Protein AF-A0A9N6WPT5-F1 (afdb_monomer)

pLDDT: mean 71.92, std 22.52, range [21.59, 97.5]

Secondary structure (DSSP, 8-state):
-PPEEE-TTT--EEEGGGSPTTT---HHHHHTS-EEE-TTT--EEE---SS----S-HHHHHHHHHH-SPEEPTTT--EEESSTTS-HHHHHHHHHH-S-EE-TTT-SEEE-----TTT--BTTB---HHHHHHHHHHHHHHHHHHTTSSS----------------------------------------PPPPP------S--HHHHHHHHHHHHHHHHHHHHHHHHHHHHHHHHHHHHHHHHHHHHHHHHHHHHHHHHHHHHHHHHHHHHHHHHHHHHHHHHHHHHHHHTSSSS----------------------------SHHHHTSSS----TT--------GGGGS--TTHHHHHSS--HHHHHHHHHHHHHHHHHHHHHHHHHHHHHHT------------S--PPPP-----SSSS-HHHHHHHHHHHHHHTT--HHHHHH--GGGGTTGGG--HHHHHHHHSPPHHHHHHHHHHHHHHHTT-

Sequence (492 aa):
MSALFACSRCFSRHPFEELSQGQQLCKECRGAFPIVKCTYCRSEFQQESKGNTCTICKKCEFNVKQYGKPSACEYCNIIAAFIGNKCQRCTNSEKKYGPPVTCEQCKQKCAFDRKDEDKKKVDGKMLCWLCTLSYRRALAKTKHSERHSSSSKSKEQQHNNHHHNKRPQRPDVTKVGLGDREDMGPVPKVFRPMINRDTLVDPNSSDHVVAITELREQVATLQKQLLSKDHQLLLKEKQMTELKANQFRMDKDFRVKLKTVQKEHEAKVESIQQRLKASQKEVSALSSKAKGSMEKEIVTVETCPPAETGDLSETLSPTGGAPMNEMIQLLRLTSMKGPLAQIKKEKKPMAKVSIPGMSTVFGDASPCRRVVWTLVLLVCFSIATIQLKDRVEHYLATPVTVNVRVTMNNSLRFPALTVCNKNSFNMTQFNLFKLELAFERNLSHYHVESMGLKDLIGFRGMNAKQLWDSLAHDPNKIILEFLLIVSNLTII

InterPro domains:
  IPR001873 Epithelial sodium channel [PF00858] (352-445)
  IPR032017 FAM76 protein [PF16046] (4-290)
  IPR032017 FAM76 protein [PTHR46176] (2-295)

Foldseek 3Di:
DADWDAQPPPGDTDHPVQADPPRRHHPVRQVVFDFAAAQFPRDTDTDDDPPDPRSHDPVQVVLCVVQNFAPQAQFPRGRAHSDPRHHPVQVVLCVVQNFFDQFPPPRTRAFGDDPPVPDPCPVPGGHHPVRSVVSVVVVVVVVVVVVVVPDDDDDDDDDDDDDDDDDDDDDDDDDDDDDDDDDDDDDDDDDDDDDDDDDDDDDPDPVVVVVVVVVVVVVVVVVVVVVVVVVVVVVVVVVVVVVVVVVVVVVVVVVVVVVVVVVVVVVVVVVVVVVVVVVVVVVVVVVVVVVVVVPPPDDDDDDDDDDDDDDDDDDDDDDDDDDPPPVVVVVPPPDDDDPPPPPPPPQPPQCPPPDPLSCQLSDPHDPVSNVVSVVVVVVVVVVVVVVVVVVVVVVVVVDDDDDDDDDDDPDDDDDDDDDDDPPQFQVVQVLVLLVVVCVVVVNDPVCSVVDDLVNCACPVHDHSVRSSVSRHDDVVVVVVVVCVVVVVVVVD

Organism: NCBI:txid141404

Radius of gyration: 49.48 Å; Cα contacts (8 Å, |Δi|>4): 265; chains: 1; bounding box: 112×95×142 Å

Structure (mmCIF, N/CA/C/O backbone):
data_AF-A0A9N6WPT5-F1
#
_entry.id   AF-A0A9N6WPT5-F1
#
loop_
_atom_site.group_PDB
_atom_site.id
_atom_site.type_symbol
_atom_site.label_atom_id
_atom_site.label_alt_id
_atom_site.label_comp_id
_atom_site.label_asym_id
_atom_site.label_entity_id
_atom_site.label_seq_id
_atom_site.pdbx_PDB_ins_code
_atom_site.Cartn_x
_atom_site.Cartn_y
_atom_site.Cartn_z
_atom_site.occupancy
_atom_site.B_iso_or_equiv
_atom_site.auth_seq_id
_atom_site.auth_comp_id
_atom_site.auth_asym_id
_atom_site.auth_atom_id
_atom_site.pdbx_PDB_model_num
ATOM 1 N N . MET A 1 1 ? 6.285 -32.410 2.371 1.00 51.53 1 MET A N 1
ATOM 2 C CA . MET A 1 1 ? 5.447 -31.820 3.440 1.00 51.53 1 MET A CA 1
ATOM 3 C C . MET A 1 1 ? 4.692 -30.644 2.845 1.00 51.53 1 MET A C 1
ATOM 5 O O . MET A 1 1 ? 5.340 -29.768 2.287 1.00 51.53 1 MET A O 1
ATOM 9 N N . SER A 1 2 ? 3.359 -30.644 2.889 1.00 61.41 2 SER A N 1
ATOM 10 C CA . SER A 1 2 ? 2.549 -29.544 2.349 1.00 61.41 2 SER A CA 1
ATOM 11 C C . SER A 1 2 ? 2.727 -28.282 3.197 1.00 61.41 2 SER A C 1
ATOM 13 O O . SER A 1 2 ? 2.701 -28.358 4.425 1.00 61.41 2 SER A O 1
ATOM 15 N N . ALA A 1 3 ? 2.930 -27.128 2.557 1.00 73.88 3 ALA A N 1
ATOM 16 C CA . ALA A 1 3 ? 3.049 -25.854 3.259 1.00 73.88 3 ALA A CA 1
ATOM 17 C C . ALA A 1 3 ? 1.725 -25.510 3.963 1.00 73.88 3 ALA A C 1
ATOM 19 O O . ALA A 1 3 ? 0.660 -25.536 3.346 1.00 73.88 3 ALA A O 1
ATOM 20 N N . LEU A 1 4 ? 1.794 -25.202 5.261 1.00 85.06 4 LEU A N 1
ATOM 21 C CA . LEU A 1 4 ? 0.634 -24.806 6.058 1.00 85.06 4 LEU A CA 1
ATOM 22 C C . LEU A 1 4 ? 0.623 -23.289 6.260 1.00 85.06 4 LEU A C 1
ATOM 24 O O . LEU A 1 4 ? 1.634 -22.690 6.625 1.00 85.06 4 LEU A O 1
ATOM 28 N N . PHE A 1 5 ? -0.546 -22.687 6.091 1.00 84.94 5 PHE A N 1
ATOM 29 C CA . PHE A 1 5 ? -0.783 -21.251 6.146 1.00 84.94 5 PHE A CA 1
ATOM 30 C C . PHE A 1 5 ? -1.617 -20.904 7.382 1.00 84.94 5 PHE A C 1
ATOM 32 O O . PHE A 1 5 ? -2.491 -21.664 7.802 1.00 84.94 5 PHE A O 1
ATOM 39 N N . ALA A 1 6 ? -1.334 -19.761 8.004 1.00 85.62 6 ALA A N 1
ATOM 40 C CA . ALA A 1 6 ? -2.041 -19.340 9.207 1.00 85.62 6 ALA A CA 1
ATOM 41 C C . ALA A 1 6 ? -3.369 -18.667 8.851 1.00 85.62 6 ALA A C 1
ATOM 43 O O . ALA A 1 6 ? -3.423 -17.781 8.000 1.00 85.62 6 ALA A O 1
ATOM 44 N N . CYS A 1 7 ? -4.437 -19.041 9.549 1.00 85.56 7 CYS A N 1
ATOM 45 C CA . CYS A 1 7 ? -5.689 -18.308 9.447 1.00 85.56 7 CYS A CA 1
ATOM 46 C C . CYS A 1 7 ? -5.537 -16.877 9.983 1.00 85.56 7 CYS A C 1
ATOM 48 O O . CYS A 1 7 ? -5.064 -16.686 11.098 1.00 85.56 7 CYS A O 1
ATOM 50 N N . SER A 1 8 ? -6.051 -15.878 9.274 1.00 81.38 8 SER A N 1
ATOM 51 C CA . SER A 1 8 ? -5.983 -14.464 9.680 1.00 81.38 8 SER A CA 1
ATOM 52 C C . SER A 1 8 ? -6.713 -14.122 10.990 1.00 81.38 8 SER A C 1
ATOM 54 O O . SER A 1 8 ? -6.507 -13.043 11.541 1.00 81.38 8 SER A O 1
ATOM 56 N N . ARG A 1 9 ? -7.571 -15.021 11.498 1.00 76.38 9 ARG A N 1
ATOM 57 C CA . ARG A 1 9 ? -8.378 -14.809 12.713 1.00 76.38 9 ARG A CA 1
ATOM 58 C C . ARG A 1 9 ? -8.051 -15.767 13.856 1.00 76.38 9 ARG A C 1
ATOM 60 O O . ARG A 1 9 ? -7.922 -15.321 14.991 1.00 76.38 9 ARG A O 1
ATOM 67 N N . CYS A 1 10 ? -7.947 -17.066 13.571 1.00 82.12 10 CYS A N 1
ATOM 68 C CA . CYS A 1 10 ? -7.617 -18.094 14.566 1.00 82.12 10 CYS A CA 1
ATOM 69 C C . CYS A 1 10 ? -6.100 -18.362 14.653 1.00 82.12 10 CYS A C 1
ATOM 71 O O . CYS A 1 10 ? -5.660 -18.995 15.608 1.00 82.12 10 CYS A O 1
ATOM 73 N N . PHE A 1 11 ? -5.307 -17.916 13.664 1.00 80.50 11 PHE A N 1
ATOM 74 C CA . PHE A 1 11 ? -3.863 -18.169 13.495 1.00 80.50 11 PHE A CA 1
ATOM 75 C C . PHE A 1 11 ? -3.430 -19.642 13.529 1.00 80.50 11 PHE A C 1
ATOM 77 O O . PHE A 1 11 ? -2.243 -19.942 13.410 1.00 80.50 11 PHE A O 1
ATOM 84 N N . SER A 1 12 ? -4.375 -20.579 13.611 1.00 84.31 12 SER A N 1
ATOM 85 C CA . SER A 1 12 ? -4.112 -21.999 13.423 1.00 84.31 12 SER A CA 1
ATOM 86 C C . SER A 1 12 ? -3.668 -22.261 11.987 1.00 84.31 12 SER A C 1
ATOM 88 O O . SER A 1 12 ? -4.091 -21.567 11.054 1.00 84.31 12 SER A O 1
ATOM 90 N N . ARG A 1 13 ? -2.832 -23.282 11.825 1.00 85.75 13 ARG A N 1
ATOM 91 C CA . ARG A 1 13 ? -2.216 -23.651 10.556 1.00 85.75 13 ARG A CA 1
ATOM 92 C C . ARG A 1 13 ? -3.116 -24.612 9.787 1.00 85.75 13 ARG A C 1
ATOM 94 O O . ARG A 1 13 ? -3.483 -25.648 10.325 1.00 85.75 13 ARG A O 1
ATOM 101 N N . HIS A 1 14 ? -3.437 -24.257 8.549 1.00 82.38 14 HIS A N 1
ATOM 102 C CA . HIS A 1 14 ? -4.285 -25.027 7.639 1.00 82.38 14 HIS A CA 1
ATOM 103 C C . HIS A 1 14 ? -3.610 -25.131 6.264 1.00 82.38 14 HIS A C 1
ATOM 105 O O . HIS A 1 14 ? -2.873 -24.215 5.888 1.00 82.38 14 HIS A O 1
ATOM 111 N N . PRO A 1 15 ? -3.836 -26.208 5.497 1.00 86.94 15 PRO A N 1
ATOM 112 C CA . PRO A 1 15 ? -3.489 -26.249 4.078 1.00 86.94 15 PRO A CA 1
ATOM 113 C C . PRO A 1 15 ? -4.101 -25.059 3.325 1.00 86.94 15 PRO A C 1
ATOM 115 O O . PRO A 1 15 ? -5.157 -24.545 3.706 1.00 86.94 15 PRO A O 1
ATOM 118 N N . PHE A 1 16 ? -3.454 -24.612 2.247 1.00 80.00 16 PHE A N 1
ATOM 119 C CA . PHE A 1 16 ? -3.921 -23.452 1.477 1.00 80.00 16 PHE A CA 1
ATOM 120 C C . PHE A 1 16 ? -5.352 -23.638 0.949 1.00 80.00 16 PHE A C 1
ATOM 122 O O . PHE A 1 16 ? -6.148 -22.700 0.948 1.00 80.00 16 PHE A O 1
ATOM 129 N N . GLU A 1 17 ? -5.695 -24.861 0.551 1.00 79.88 17 GLU A N 1
ATOM 130 C CA . GLU A 1 17 ? -6.992 -25.258 0.006 1.00 79.88 17 GLU A CA 1
ATOM 131 C C . GLU A 1 17 ? -8.135 -25.123 1.023 1.00 79.88 17 GLU A C 1
ATOM 133 O O . GLU A 1 17 ? -9.296 -24.961 0.638 1.00 79.88 17 GLU A O 1
ATOM 138 N N . GLU A 1 18 ? -7.818 -25.161 2.319 1.00 77.31 18 GLU A N 1
ATOM 139 C CA . GLU A 1 18 ? -8.790 -25.081 3.413 1.00 77.31 18 GLU A CA 1
ATOM 140 C C . GLU A 1 18 ? -9.044 -23.645 3.892 1.00 77.31 18 GLU A C 1
ATOM 142 O O . GLU A 1 18 ? -9.996 -23.386 4.638 1.00 77.31 18 GLU A O 1
ATOM 147 N N . LEU A 1 19 ? -8.228 -22.689 3.441 1.00 80.38 19 LEU A N 1
ATOM 148 C CA . LEU A 1 19 ? -8.378 -21.277 3.762 1.00 80.38 19 LEU A CA 1
ATOM 149 C C . LEU A 1 19 ? -9.307 -20.560 2.775 1.00 80.38 19 LEU A C 1
ATOM 151 O O . LEU A 1 19 ? -9.359 -20.840 1.577 1.00 80.38 19 LEU A O 1
ATOM 155 N N . SER A 1 20 ? -10.058 -19.574 3.272 1.00 73.31 20 SER A N 1
ATOM 156 C CA . SER A 1 20 ? -10.909 -18.755 2.405 1.00 73.31 20 SER A CA 1
ATOM 157 C C . SER A 1 20 ? -10.085 -17.931 1.402 1.00 73.31 20 SER A C 1
ATOM 159 O O . SER A 1 20 ? -9.139 -17.230 1.768 1.00 73.31 20 SER A O 1
ATOM 161 N N . GLN A 1 21 ? -10.478 -17.966 0.121 1.00 67.62 21 GLN A N 1
ATOM 162 C CA . GLN A 1 21 ? -9.858 -17.142 -0.920 1.00 67.62 21 GLN A CA 1
ATOM 163 C C . GLN A 1 21 ? -10.046 -15.651 -0.595 1.00 67.62 21 GLN A C 1
ATOM 165 O O . GLN A 1 21 ? -11.169 -15.151 -0.530 1.00 67.62 21 GLN A O 1
ATOM 170 N N . GLY A 1 22 ? -8.934 -14.950 -0.371 1.00 69.62 22 GLY A N 1
ATOM 171 C CA . GLY A 1 22 ? -8.880 -13.512 -0.099 1.00 69.62 22 GLY A CA 1
ATOM 172 C C . GLY A 1 22 ? -8.660 -13.146 1.370 1.00 69.62 22 GLY A C 1
ATOM 173 O O . GLY A 1 22 ? -7.796 -12.326 1.650 1.00 69.62 22 GLY A O 1
ATOM 174 N N . GLN A 1 23 ? -9.399 -13.749 2.307 1.00 69.19 23 GLN A N 1
ATOM 175 C CA . GLN A 1 23 ? -9.282 -13.428 3.741 1.00 69.19 23 GLN A CA 1
ATOM 176 C C . GLN A 1 23 ? -8.445 -14.433 4.537 1.00 69.19 23 GLN A C 1
ATOM 178 O O . GLN A 1 23 ? -8.171 -14.178 5.706 1.00 69.19 23 GLN A O 1
ATOM 183 N N . GLN A 1 24 ? -8.038 -15.552 3.928 1.00 83.06 24 GLN A N 1
ATOM 184 C CA . GLN A 1 24 ? -7.244 -16.602 4.569 1.00 83.06 24 GLN A CA 1
ATOM 185 C C . GLN A 1 24 ? -7.856 -17.055 5.907 1.00 83.06 24 GLN A C 1
ATOM 187 O O . GLN A 1 24 ? -7.182 -17.079 6.928 1.00 83.06 24 GLN A O 1
ATOM 192 N N . LEU A 1 25 ? -9.158 -17.360 5.944 1.00 81.12 25 LEU A N 1
ATOM 193 C CA . LEU A 1 25 ? -9.846 -17.811 7.162 1.00 81.12 25 LEU A CA 1
ATOM 194 C C . LEU A 1 25 ? -9.992 -19.338 7.202 1.00 81.12 25 LEU A C 1
ATOM 196 O O . LEU A 1 25 ? -10.415 -19.931 6.211 1.00 81.12 25 LEU A O 1
ATOM 200 N N . CYS A 1 26 ? -9.715 -19.939 8.367 1.00 84.00 26 CYS A N 1
ATOM 201 C CA . CYS A 1 26 ? -9.967 -21.349 8.688 1.00 84.00 26 CYS A CA 1
ATOM 202 C C . CYS A 1 26 ? -11.465 -21.688 8.569 1.00 84.00 26 CYS A C 1
ATOM 204 O O . CYS A 1 26 ? -12.308 -20.817 8.801 1.00 84.00 26 CYS A O 1
ATOM 206 N N . LYS A 1 27 ? -11.816 -22.946 8.254 1.00 79.75 27 LYS A N 1
ATOM 207 C CA . LYS A 1 27 ? -13.216 -23.414 8.114 1.00 79.75 27 LYS A CA 1
ATOM 208 C C . LYS A 1 27 ? -14.086 -23.055 9.328 1.00 79.75 27 LYS A C 1
ATOM 210 O O . LYS A 1 27 ? -15.223 -22.619 9.167 1.00 79.75 27 LYS A O 1
ATOM 215 N N . GLU A 1 28 ? -13.517 -23.144 10.525 1.00 77.56 28 GLU A N 1
ATOM 216 C CA . GLU A 1 28 ? -14.158 -22.769 11.792 1.00 77.56 28 GLU A CA 1
ATOM 217 C C . GLU A 1 28 ? -14.401 -21.257 11.902 1.00 77.56 28 GLU A C 1
ATOM 219 O O . GLU A 1 28 ? -15.516 -20.812 12.171 1.00 77.56 28 GLU A O 1
ATOM 224 N N . CYS A 1 29 ? -13.387 -20.434 11.606 1.00 73.06 29 CYS A N 1
ATOM 225 C CA . CYS A 1 29 ? -13.545 -18.975 11.588 1.00 73.06 29 CYS A CA 1
ATOM 226 C C . CYS A 1 29 ? -14.487 -18.498 10.485 1.00 73.06 29 CYS A C 1
ATOM 228 O O . CYS A 1 29 ? -15.137 -17.464 10.641 1.00 73.06 29 CYS A O 1
ATOM 230 N N . ARG A 1 30 ? -14.584 -19.252 9.387 1.00 72.00 30 ARG A N 1
ATOM 231 C CA . ARG A 1 30 ? -15.544 -19.008 8.316 1.00 72.00 30 ARG A CA 1
ATOM 232 C C . ARG A 1 30 ? -16.976 -19.323 8.759 1.00 72.00 30 ARG A C 1
ATOM 234 O O . ARG A 1 30 ? -17.890 -18.648 8.307 1.00 72.00 30 ARG A O 1
ATOM 241 N N . GLY A 1 31 ? -17.179 -20.309 9.631 1.00 67.75 31 GLY A N 1
ATOM 242 C CA . GLY A 1 31 ? -18.491 -20.630 10.205 1.00 67.75 31 GLY A CA 1
ATOM 243 C C . GLY A 1 31 ? -18.974 -19.616 11.247 1.00 67.75 31 GLY A C 1
ATOM 244 O O . GLY A 1 31 ? -20.172 -19.485 11.468 1.00 67.75 31 GLY A O 1
ATOM 245 N N . ALA A 1 32 ? -18.059 -18.853 11.852 1.00 70.12 32 ALA A N 1
ATOM 246 C CA . ALA A 1 32 ? -18.392 -17.893 12.904 1.00 70.12 32 ALA A CA 1
ATOM 247 C C . ALA A 1 32 ? -19.134 -16.631 12.410 1.00 70.12 32 ALA A C 1
ATOM 249 O O . ALA A 1 32 ? -19.679 -15.896 13.240 1.00 70.12 32 ALA A O 1
ATOM 250 N N . PHE A 1 33 ? -19.148 -16.366 11.095 1.00 67.62 33 PHE A N 1
ATOM 251 C CA . PHE A 1 33 ? -19.777 -15.185 10.490 1.00 67.62 33 PHE A CA 1
ATOM 252 C C . PHE A 1 33 ? -20.425 -15.528 9.144 1.00 67.62 33 PHE A C 1
ATOM 254 O O . PHE A 1 33 ? -19.753 -16.118 8.294 1.00 67.62 33 PHE A O 1
ATOM 261 N N . PRO A 1 34 ? -21.681 -15.126 8.890 1.00 73.06 34 PRO A N 1
ATOM 262 C CA . PRO A 1 34 ? -22.334 -15.401 7.618 1.00 73.06 34 PRO A CA 1
ATOM 263 C C . PRO A 1 34 ? -21.631 -14.676 6.459 1.00 73.06 34 PRO A C 1
ATOM 265 O O . PRO A 1 34 ? -21.171 -13.537 6.585 1.00 73.06 34 PRO A O 1
ATOM 268 N N . ILE A 1 35 ? -21.567 -15.341 5.302 1.00 78.19 35 ILE A N 1
ATOM 269 C CA . ILE A 1 35 ? -21.221 -14.687 4.036 1.00 78.19 35 ILE A CA 1
ATOM 270 C C . ILE A 1 35 ? -22.470 -13.957 3.555 1.00 78.19 35 ILE A C 1
ATOM 272 O O . ILE A 1 35 ? -23.499 -14.582 3.297 1.00 78.19 35 ILE A O 1
ATOM 276 N N . VAL A 1 36 ? -22.371 -12.640 3.413 1.00 83.50 36 VAL A N 1
ATOM 277 C CA . VAL A 1 36 ? -23.473 -11.782 2.975 1.00 83.50 36 VAL A CA 1
ATOM 278 C C . VAL A 1 36 ? -23.156 -11.155 1.622 1.00 83.50 36 VAL A C 1
ATOM 280 O O . VAL A 1 36 ? -21.998 -11.025 1.218 1.00 83.50 36 VAL A O 1
ATOM 283 N N . LYS A 1 37 ? -24.202 -10.774 0.886 1.00 86.38 37 LYS A N 1
ATOM 284 C CA . LYS A 1 37 ? -24.066 -10.040 -0.376 1.00 86.38 37 LYS A CA 1
ATOM 285 C C . LYS A 1 37 ? -24.152 -8.550 -0.106 1.00 86.38 37 LYS A C 1
ATOM 287 O O . LYS A 1 37 ? -25.024 -8.105 0.629 1.00 86.38 37 LYS A O 1
ATOM 292 N N . CYS A 1 38 ? -23.281 -7.790 -0.759 1.00 88.56 38 CYS A N 1
ATOM 293 C CA . CYS A 1 38 ? -23.347 -6.340 -0.725 1.00 88.56 38 CYS A CA 1
ATOM 294 C C . CYS A 1 38 ? -24.643 -5.832 -1.371 1.00 88.56 38 CYS A C 1
ATOM 296 O O . CYS A 1 38 ? -24.919 -6.177 -2.519 1.00 88.56 38 CYS A O 1
ATOM 298 N N . THR A 1 39 ? -25.382 -4.965 -0.685 1.00 89.94 39 THR A N 1
ATOM 299 C CA . THR A 1 39 ? -26.617 -4.332 -1.172 1.00 89.94 39 THR A CA 1
ATOM 300 C C . THR A 1 39 ? -26.400 -3.592 -2.489 1.00 89.94 39 THR A C 1
ATOM 302 O O . THR A 1 39 ? -27.193 -3.742 -3.413 1.00 89.94 39 THR A O 1
ATOM 305 N N . TYR A 1 40 ? -25.283 -2.866 -2.616 1.00 90.19 40 TYR A N 1
ATOM 306 C CA . TYR A 1 40 ? -24.964 -2.106 -3.826 1.00 90.19 40 TYR A CA 1
ATOM 307 C C . TYR A 1 40 ? -24.299 -2.978 -4.893 1.00 90.19 40 TYR A C 1
ATOM 309 O O . TYR A 1 40 ? -24.884 -3.253 -5.930 1.00 90.19 40 TYR A O 1
ATOM 317 N N . CYS A 1 41 ? -23.082 -3.484 -4.661 1.00 87.75 41 CYS A N 1
ATOM 318 C CA . CYS A 1 41 ? -22.327 -4.171 -5.720 1.00 87.75 41 CYS A CA 1
ATOM 319 C C . CYS A 1 41 ? -22.626 -5.671 -5.884 1.00 87.75 41 CYS A C 1
ATOM 321 O O . CYS A 1 41 ? -21.983 -6.320 -6.716 1.00 87.75 41 CYS A O 1
ATOM 323 N N . ARG A 1 42 ? -23.524 -6.248 -5.068 1.00 87.62 42 ARG A N 1
ATOM 324 C CA . ARG A 1 42 ? -23.907 -7.678 -5.051 1.00 87.62 42 ARG A CA 1
ATOM 325 C C . ARG A 1 42 ? -22.746 -8.671 -4.908 1.00 87.62 42 ARG A C 1
ATOM 327 O O . ARG A 1 42 ? -22.918 -9.867 -5.137 1.00 87.62 42 ARG A O 1
ATOM 334 N N . SER A 1 43 ? -21.567 -8.183 -4.524 1.00 84.56 43 SER A N 1
ATOM 335 C CA . SER A 1 43 ? -20.390 -9.014 -4.263 1.00 84.56 43 SER A CA 1
ATOM 336 C C . SER A 1 43 ? -20.517 -9.655 -2.888 1.00 84.56 43 SER A C 1
ATOM 338 O O . SER A 1 43 ? -21.019 -9.023 -1.961 1.00 84.56 43 SER A O 1
ATOM 340 N N . GLU A 1 44 ? -20.083 -10.903 -2.768 1.00 84.25 44 GLU A N 1
ATOM 341 C CA . GLU A 1 44 ? -20.084 -11.620 -1.495 1.00 84.25 44 GLU A CA 1
ATOM 342 C C . GLU A 1 44 ? -18.873 -11.224 -0.663 1.00 84.25 44 GLU A C 1
ATOM 344 O O . GLU A 1 44 ? -17.764 -11.103 -1.184 1.00 84.25 44 GLU A O 1
ATOM 349 N N . PHE A 1 45 ? -19.096 -11.009 0.627 1.00 83.44 45 PHE A N 1
ATOM 350 C CA . PHE A 1 45 ? -18.045 -10.750 1.596 1.00 83.44 45 PHE A CA 1
ATOM 351 C C . PHE A 1 45 ? -18.438 -11.343 2.948 1.00 83.44 45 PHE A C 1
ATOM 353 O O . PHE A 1 45 ? -19.616 -11.559 3.238 1.00 83.44 45 PHE A O 1
ATOM 360 N N . GLN A 1 46 ? -17.437 -11.644 3.764 1.00 77.25 46 GLN A N 1
ATOM 361 C CA . GLN A 1 46 ? -17.651 -12.146 5.112 1.00 77.25 46 GLN A CA 1
ATOM 362 C C . GLN A 1 46 ? -17.798 -10.971 6.076 1.00 77.25 46 GLN A C 1
ATOM 364 O O . GLN A 1 46 ? -17.002 -10.030 6.036 1.00 77.25 46 GLN A O 1
ATOM 369 N N . GLN A 1 47 ? -18.817 -11.015 6.930 1.00 74.88 47 GLN A N 1
ATOM 370 C CA . GLN A 1 47 ? -19.035 -9.987 7.941 1.00 74.88 47 GLN A CA 1
ATOM 371 C C . GLN A 1 47 ? -17.971 -10.083 9.046 1.00 74.88 47 GLN A C 1
ATOM 373 O O . GLN A 1 47 ? -17.607 -11.176 9.475 1.00 74.88 47 GLN A O 1
ATOM 378 N N . GLU A 1 48 ? -17.456 -8.945 9.514 1.00 68.12 48 GLU A N 1
ATOM 379 C CA . GLU A 1 48 ? -16.359 -8.921 10.497 1.00 68.12 48 GLU A CA 1
ATOM 380 C C . GLU A 1 48 ? -16.847 -8.768 11.951 1.00 68.12 48 GLU A C 1
ATOM 382 O O . GLU A 1 48 ? -16.164 -9.223 12.876 1.00 68.12 48 GLU A O 1
ATOM 387 N N . SER A 1 49 ? -18.044 -8.202 12.159 1.00 64.56 49 SER A N 1
ATOM 388 C CA . SER A 1 49 ? -18.628 -7.898 13.473 1.00 64.56 49 SER A CA 1
ATOM 389 C C . SER A 1 49 ? -20.032 -8.496 13.648 1.00 64.56 49 SER A C 1
ATOM 391 O O . SER A 1 49 ? -20.837 -8.512 12.721 1.00 64.56 49 SER A O 1
ATOM 393 N N . LYS A 1 50 ? -20.333 -8.986 14.862 1.00 57.59 50 LYS A N 1
ATOM 394 C CA . LYS A 1 50 ? -21.631 -9.595 15.228 1.00 57.59 50 LYS A CA 1
ATOM 395 C C . LYS A 1 50 ? -22.734 -8.571 15.563 1.00 57.59 50 LYS A C 1
ATOM 397 O O . LYS A 1 50 ? -23.841 -8.982 15.877 1.00 57.59 50 LYS A O 1
ATOM 402 N N . GLY A 1 51 ? -22.434 -7.267 15.535 1.00 57.72 51 GLY A N 1
ATOM 403 C CA . GLY A 1 51 ? -23.322 -6.220 16.072 1.00 57.72 51 GLY A CA 1
ATOM 404 C C . GLY A 1 51 ? -24.070 -5.377 15.038 1.00 57.72 51 GLY A C 1
ATOM 405 O O . GLY A 1 51 ? -25.161 -4.908 15.328 1.00 57.72 51 GLY A O 1
ATOM 406 N N . ASN A 1 52 ? -23.536 -5.219 13.822 1.00 52.47 52 ASN A N 1
ATOM 407 C CA . ASN A 1 52 ? -24.147 -4.364 12.802 1.00 52.47 52 ASN A CA 1
ATOM 408 C C . ASN A 1 52 ? -24.371 -5.192 11.544 1.00 52.47 52 ASN A C 1
ATOM 410 O O . ASN A 1 52 ? -23.393 -5.590 10.912 1.00 52.47 52 ASN A O 1
ATOM 414 N N . THR A 1 53 ? -25.626 -5.413 11.150 1.00 57.75 53 THR A N 1
ATOM 415 C CA . THR A 1 53 ? -26.059 -6.027 9.878 1.00 57.75 53 THR A CA 1
ATOM 416 C C . THR A 1 53 ? -25.721 -5.139 8.675 1.00 57.75 53 THR A C 1
ATOM 418 O O . THR A 1 53 ? -26.567 -4.877 7.821 1.00 57.75 53 THR A O 1
ATOM 421 N N . CYS A 1 54 ? -24.492 -4.623 8.603 1.00 62.94 54 CYS A N 1
ATOM 422 C CA . CYS A 1 54 ? -24.035 -3.825 7.484 1.00 62.94 54 CYS A CA 1
ATOM 423 C C . CYS A 1 54 ? -23.921 -4.752 6.274 1.00 62.94 54 CYS A C 1
ATOM 425 O O . CYS A 1 54 ? -22.933 -5.453 6.065 1.00 62.94 54 CYS A O 1
ATOM 427 N N . THR A 1 55 ? -24.980 -4.764 5.475 1.00 80.00 55 THR A N 1
ATOM 428 C CA . THR A 1 55 ? -25.078 -5.476 4.203 1.00 80.00 55 THR A CA 1
ATOM 429 C C . THR A 1 55 ? -24.288 -4.763 3.109 1.00 80.00 55 THR A C 1
ATOM 431 O O . THR A 1 55 ? -24.451 -5.063 1.937 1.00 80.00 55 THR A O 1
ATOM 434 N N . ILE A 1 56 ? -23.422 -3.806 3.452 1.00 87.06 56 ILE A N 1
ATOM 435 C CA . ILE A 1 56 ? -22.630 -3.014 2.516 1.00 87.06 56 ILE A CA 1
ATOM 436 C C . ILE A 1 56 ? -21.158 -3.394 2.698 1.00 87.06 56 ILE A C 1
ATOM 438 O O . ILE A 1 56 ? -20.629 -3.361 3.803 1.00 87.06 56 ILE A O 1
ATOM 442 N N . CYS A 1 57 ? -20.477 -3.766 1.611 1.00 87.38 57 CYS A N 1
ATOM 443 C CA . CYS A 1 57 ? -19.048 -4.076 1.678 1.00 87.38 57 CYS A CA 1
ATOM 444 C C . CYS A 1 57 ? -18.216 -2.804 1.909 1.00 87.38 57 CYS A C 1
ATOM 446 O O . CYS A 1 57 ? -18.593 -1.736 1.428 1.00 87.38 57 CYS A O 1
ATOM 448 N N . LYS A 1 58 ? -17.032 -2.930 2.529 1.00 87.12 58 LYS A N 1
ATOM 449 C CA . LYS A 1 58 ? -16.113 -1.805 2.823 1.00 87.12 58 LYS A CA 1
ATOM 450 C C . LYS A 1 58 ? -15.884 -0.859 1.635 1.00 87.12 58 LYS A C 1
ATOM 452 O O . LYS A 1 58 ? -15.848 0.355 1.798 1.00 87.12 58 LYS A O 1
ATOM 457 N N . LYS A 1 59 ? -15.777 -1.410 0.419 1.00 88.81 59 LYS A N 1
ATOM 458 C CA . LYS A 1 59 ? -15.591 -0.622 -0.811 1.00 88.81 59 LYS A CA 1
ATOM 459 C C . LYS A 1 59 ? -16.808 0.243 -1.149 1.00 88.81 59 LYS A C 1
ATOM 461 O O . LYS A 1 59 ? -16.658 1.402 -1.515 1.00 88.81 59 LYS A O 1
ATOM 466 N N . CYS A 1 60 ? -18.010 -0.317 -1.039 1.00 89.38 60 CYS A N 1
ATOM 467 C CA . CYS A 1 60 ? -19.234 0.446 -1.256 1.00 89.38 60 CYS A CA 1
ATOM 468 C C . CYS A 1 60 ? -19.504 1.407 -0.098 1.00 89.38 60 CYS A C 1
ATOM 470 O O . CYS A 1 60 ? -19.973 2.503 -0.351 1.00 89.38 60 CYS A O 1
ATOM 472 N N . GLU A 1 61 ? -19.168 1.040 1.138 1.00 90.88 61 GLU A N 1
ATOM 473 C CA . GLU A 1 61 ? -19.292 1.924 2.298 1.00 90.88 61 GLU A CA 1
ATOM 474 C C . GLU A 1 61 ? -18.437 3.185 2.127 1.00 90.88 61 GLU A C 1
ATOM 476 O O . GLU A 1 61 ? -18.932 4.296 2.297 1.00 90.88 61 GLU A O 1
ATOM 481 N N . PHE A 1 62 ? -17.175 3.019 1.718 1.00 90.69 62 PHE A N 1
ATOM 482 C CA . PHE A 1 62 ? -16.289 4.136 1.402 1.00 90.69 62 PHE A CA 1
ATOM 483 C C . PHE A 1 62 ? -16.867 5.026 0.294 1.00 90.69 62 PHE A C 1
ATOM 485 O O . PHE A 1 62 ? -16.949 6.240 0.457 1.00 90.69 62 PHE A O 1
ATOM 492 N N . ASN A 1 63 ? -17.334 4.427 -0.804 1.00 90.69 63 ASN A N 1
ATOM 493 C CA . ASN A 1 63 ? -17.895 5.194 -1.913 1.00 90.69 63 ASN A CA 1
ATOM 494 C C . ASN A 1 63 ? -19.196 5.918 -1.541 1.00 90.69 63 ASN A C 1
ATOM 496 O O . ASN A 1 63 ? -19.411 7.022 -2.025 1.00 90.69 63 ASN A O 1
ATOM 500 N N . VAL A 1 64 ? -20.036 5.344 -0.672 1.00 91.88 64 VAL A N 1
ATOM 501 C CA . VAL A 1 64 ? -21.226 6.038 -0.151 1.00 91.88 64 VAL A CA 1
ATOM 502 C C . VAL A 1 64 ? -20.821 7.257 0.675 1.00 91.88 64 VAL A C 1
ATOM 504 O O . VAL A 1 64 ? -21.436 8.308 0.538 1.00 91.88 64 VAL A O 1
ATOM 507 N N . LYS A 1 65 ? -19.774 7.146 1.504 1.00 90.81 65 LYS A N 1
ATOM 508 C CA . LYS A 1 65 ? -19.269 8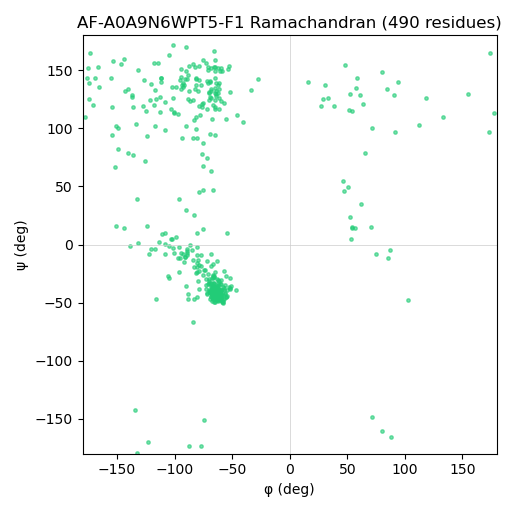.274 2.306 1.00 90.81 65 LYS A CA 1
ATOM 509 C C . LYS A 1 65 ? -18.683 9.397 1.446 1.00 90.81 65 LYS A C 1
ATOM 511 O O . LYS A 1 65 ? -18.772 10.549 1.841 1.00 90.81 65 LYS A O 1
ATOM 516 N N . GLN A 1 66 ? -18.069 9.062 0.312 1.00 93.31 66 GLN A N 1
ATOM 517 C CA . GLN A 1 66 ? -17.413 10.040 -0.566 1.00 93.31 66 GLN A CA 1
ATOM 518 C C . GLN A 1 66 ? -18.351 10.652 -1.614 1.00 93.31 66 GLN A C 1
ATOM 520 O O . GLN A 1 66 ? -18.296 11.851 -1.848 1.00 93.31 66 GLN A O 1
ATOM 525 N N . TYR A 1 67 ? -19.200 9.840 -2.248 1.00 90.50 67 TYR A N 1
ATOM 526 C CA . TYR A 1 67 ? -20.001 10.238 -3.416 1.00 90.50 67 TYR A CA 1
ATOM 527 C C . TYR A 1 67 ? -21.515 10.192 -3.167 1.00 90.50 67 TYR A C 1
ATOM 529 O O . TYR A 1 67 ? -22.296 10.555 -4.040 1.00 90.50 67 TYR A O 1
ATOM 537 N N . GLY A 1 68 ? -21.953 9.737 -1.992 1.00 91.75 68 GLY A N 1
ATOM 538 C CA . GLY A 1 68 ? -23.369 9.582 -1.670 1.00 91.75 68 GLY A CA 1
ATOM 539 C C . GLY A 1 68 ? -23.997 8.305 -2.241 1.00 91.75 68 GLY A C 1
ATOM 540 O O . GLY A 1 68 ? -23.327 7.310 -2.537 1.00 91.75 68 GLY A O 1
ATOM 541 N N . LYS A 1 69 ? -25.332 8.296 -2.332 1.00 90.19 69 LYS A N 1
ATOM 542 C CA . LYS A 1 69 ? -26.098 7.132 -2.806 1.00 90.19 69 LYS A CA 1
ATOM 543 C C . LYS A 1 69 ? -25.845 6.915 -4.310 1.00 90.19 69 LYS A C 1
ATOM 545 O O . LYS A 1 69 ? -26.039 7.852 -5.079 1.00 90.19 69 LYS A O 1
ATOM 550 N N . PRO A 1 70 ? -25.447 5.705 -4.746 1.00 93.44 70 PRO A N 1
ATOM 551 C CA . PRO A 1 70 ? -25.182 5.438 -6.156 1.00 93.44 70 PRO A CA 1
ATOM 552 C C . PRO A 1 70 ? -26.473 5.371 -6.979 1.00 93.44 70 PRO A C 1
ATOM 554 O O . PRO A 1 70 ? -27.530 5.007 -6.462 1.00 93.44 70 PRO A O 1
ATOM 557 N N . SER A 1 71 ? -26.361 5.630 -8.280 1.00 94.75 71 SER A N 1
ATOM 558 C CA . SER A 1 71 ? -27.425 5.421 -9.264 1.00 94.75 71 SER A CA 1
ATOM 559 C C . SER A 1 71 ? -27.373 4.009 -9.872 1.00 94.75 71 SER A C 1
ATOM 561 O O . SER A 1 71 ? -26.437 3.224 -9.644 1.00 94.75 71 SER A O 1
ATOM 563 N N . ALA A 1 72 ? -28.420 3.649 -10.620 1.00 94.12 72 ALA A N 1
ATOM 564 C CA . ALA A 1 72 ? -28.468 2.405 -11.379 1.00 94.12 72 ALA A CA 1
ATOM 565 C C . ALA A 1 72 ? -27.493 2.458 -12.564 1.00 94.12 72 ALA A C 1
ATOM 567 O O . ALA A 1 72 ? -27.468 3.415 -13.329 1.00 94.12 72 ALA A O 1
ATOM 568 N N . CYS A 1 73 ? -26.686 1.410 -12.711 1.00 93.44 73 CYS A N 1
ATOM 569 C CA . CYS A 1 73 ? -25.766 1.278 -13.830 1.00 93.44 73 CYS A CA 1
ATOM 570 C C . CYS A 1 73 ? -26.522 1.057 -15.143 1.00 93.44 73 CYS A C 1
ATOM 572 O O . CYS A 1 73 ? -27.279 0.099 -15.234 1.00 93.44 73 CYS A O 1
ATOM 574 N N . GLU A 1 74 ? -26.172 1.808 -16.183 1.00 93.00 74 GLU A N 1
ATOM 575 C CA . GLU A 1 74 ? -26.742 1.692 -17.534 1.00 93.00 74 GLU A CA 1
ATOM 576 C C . GLU A 1 74 ? -26.650 0.272 -18.129 1.00 93.00 74 GLU A C 1
ATOM 578 O O . GLU A 1 74 ? -27.578 -0.213 -18.763 1.00 93.00 74 GLU A O 1
ATOM 583 N N . TYR A 1 75 ? -25.533 -0.429 -17.904 1.00 92.25 75 TYR A N 1
ATOM 584 C CA . TYR A 1 75 ? -25.301 -1.749 -18.504 1.00 92.25 75 TYR A CA 1
ATOM 585 C C . TYR A 1 75 ? -25.948 -2.901 -17.724 1.00 92.25 75 TYR A C 1
ATOM 587 O O . TYR A 1 75 ? -26.552 -3.798 -18.311 1.00 92.25 75 TYR A O 1
ATOM 595 N N . CYS A 1 76 ? -25.786 -2.928 -16.397 1.00 89.56 76 CYS A N 1
ATOM 596 C CA . CYS A 1 76 ? -26.182 -4.074 -15.568 1.00 89.56 76 CYS A CA 1
ATOM 597 C C . CYS A 1 76 ? -27.338 -3.795 -14.598 1.00 89.56 76 CYS A C 1
ATOM 599 O O . CYS A 1 76 ? -27.668 -4.663 -13.789 1.00 89.56 76 CYS A O 1
ATOM 601 N N . ASN A 1 77 ? -27.902 -2.584 -14.612 1.00 91.31 77 ASN A N 1
ATOM 602 C CA . ASN A 1 77 ? -28.993 -2.117 -13.745 1.00 91.31 77 ASN A CA 1
ATOM 603 C C . ASN A 1 77 ? -28.750 -2.285 -12.234 1.00 91.31 77 ASN A C 1
ATOM 605 O O . ASN A 1 77 ? -29.665 -2.184 -11.419 1.00 91.31 77 ASN A O 1
ATOM 609 N N . ILE A 1 78 ? -27.504 -2.529 -11.825 1.00 91.00 78 ILE A N 1
ATOM 610 C CA . ILE A 1 78 ? -27.121 -2.590 -10.416 1.00 91.00 78 ILE A CA 1
ATOM 611 C C . ILE A 1 78 ? -26.955 -1.161 -9.896 1.00 91.00 78 ILE A C 1
ATOM 613 O O . ILE A 1 78 ? -26.236 -0.368 -10.506 1.00 91.00 78 ILE A O 1
ATOM 617 N N . ILE A 1 79 ? -27.553 -0.868 -8.738 1.00 92.31 79 ILE A N 1
ATOM 618 C CA . ILE A 1 79 ? -27.436 0.408 -8.015 1.00 92.31 79 ILE A CA 1
ATOM 619 C C . ILE A 1 79 ? -26.029 0.521 -7.400 1.00 92.31 79 ILE A C 1
ATOM 621 O O . ILE A 1 79 ? -25.802 0.261 -6.221 1.00 92.31 79 ILE A O 1
ATOM 625 N N . ALA A 1 80 ? -25.037 0.782 -8.248 1.00 92.06 80 ALA A N 1
ATOM 626 C CA . ALA A 1 80 ? -23.618 0.830 -7.899 1.00 92.06 80 ALA A CA 1
ATOM 627 C C . ALA A 1 80 ? -22.816 1.786 -8.804 1.00 92.06 80 ALA A C 1
ATOM 629 O O . ALA A 1 80 ? -21.584 1.687 -8.860 1.00 92.06 80 ALA A O 1
ATOM 630 N N . ALA A 1 81 ? -23.488 2.675 -9.540 1.00 93.19 81 ALA A N 1
ATOM 631 C CA . ALA A 1 81 ? -22.856 3.775 -10.255 1.00 93.19 81 ALA A CA 1
ATOM 632 C C . ALA 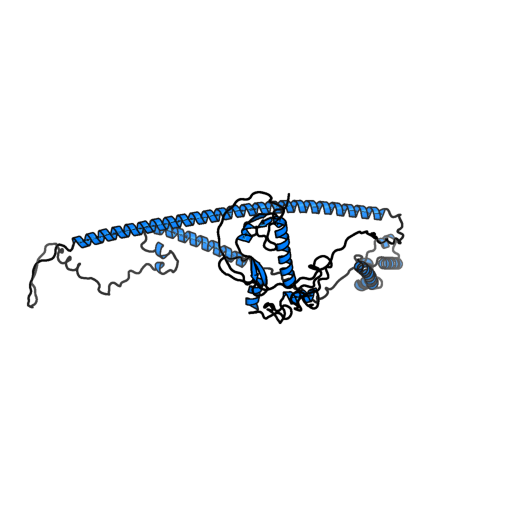A 1 81 ? -22.669 4.950 -9.282 1.00 93.19 81 ALA A C 1
ATOM 634 O O . ALA A 1 81 ? -23.571 5.742 -9.046 1.00 93.19 81 ALA A O 1
ATOM 635 N N . PHE A 1 82 ? -21.501 4.995 -8.637 1.00 92.31 82 PHE A N 1
ATOM 636 C CA . PHE A 1 82 ? -21.142 6.069 -7.700 1.00 92.31 82 PHE A CA 1
ATOM 637 C C . PHE A 1 82 ? -20.635 7.327 -8.412 1.00 92.31 82 PHE A C 1
ATOM 639 O O . PHE A 1 82 ? -20.689 8.411 -7.850 1.00 92.31 82 PHE A O 1
ATOM 646 N N . ILE A 1 83 ? -20.111 7.170 -9.630 1.00 89.69 83 ILE A N 1
ATOM 647 C CA . ILE A 1 83 ? -19.560 8.248 -10.449 1.00 89.69 83 ILE A CA 1
ATOM 648 C C . ILE A 1 83 ? -20.082 8.029 -11.870 1.00 89.69 83 ILE A C 1
ATOM 650 O O . ILE A 1 83 ? -19.806 6.990 -12.474 1.00 89.69 83 ILE A O 1
ATOM 654 N N . GLY A 1 84 ? -20.848 8.989 -12.390 1.00 90.00 84 GLY A N 1
ATOM 655 C CA . GLY A 1 84 ? -21.486 8.896 -13.706 1.00 90.00 84 GLY A CA 1
ATOM 656 C C . GLY A 1 84 ? -22.654 7.902 -13.754 1.00 90.00 84 GLY A C 1
ATOM 657 O O . GLY A 1 84 ? -23.360 7.698 -12.769 1.00 90.00 84 GLY A O 1
ATOM 658 N N . ASN A 1 85 ? -22.859 7.281 -14.916 1.00 93.38 85 ASN A N 1
ATOM 659 C CA . ASN A 1 85 ? -23.987 6.387 -15.214 1.00 93.38 85 ASN A CA 1
ATOM 660 C C . ASN A 1 85 ? -23.613 4.887 -15.240 1.00 93.38 85 ASN A C 1
ATOM 662 O O . ASN A 1 85 ? -24.470 4.023 -15.435 1.00 93.38 85 ASN A O 1
ATOM 666 N N . LYS A 1 86 ? -22.337 4.542 -15.024 1.00 93.38 86 LYS A N 1
ATOM 667 C CA . LYS A 1 86 ? -21.824 3.163 -15.089 1.00 93.38 86 LYS A CA 1
ATOM 668 C C . LYS A 1 86 ? -21.205 2.731 -13.763 1.00 93.38 86 LYS A C 1
ATOM 670 O O . LYS A 1 86 ? -20.461 3.467 -13.123 1.00 93.38 86 LYS A O 1
ATOM 675 N N . CYS A 1 87 ? -21.479 1.497 -13.335 1.00 92.69 87 CYS A N 1
ATOM 676 C CA . CYS A 1 87 ? -20.804 0.930 -12.169 1.00 92.69 87 CYS A CA 1
ATOM 677 C C . CYS A 1 87 ? -19.340 0.611 -12.489 1.00 92.69 87 CYS A C 1
ATOM 679 O O . CYS A 1 87 ? -19.011 0.190 -13.599 1.00 92.69 87 CYS A O 1
ATOM 681 N N . GLN A 1 88 ? -18.473 0.680 -11.473 1.00 90.31 88 GLN A N 1
ATOM 682 C CA . GLN A 1 88 ? -17.032 0.437 -11.627 1.00 90.31 88 GLN A CA 1
ATOM 683 C C . GLN A 1 88 ? -16.702 -0.885 -12.341 1.00 90.31 88 GLN A C 1
ATOM 685 O O . GLN A 1 88 ? -15.730 -0.975 -13.085 1.00 90.31 88 GLN A O 1
ATOM 690 N N . ARG A 1 89 ? -17.503 -1.937 -12.115 1.00 89.56 89 ARG A N 1
ATOM 691 C CA . ARG A 1 89 ? -17.292 -3.247 -12.746 1.00 89.56 89 ARG A CA 1
ATOM 692 C C . ARG A 1 89 ? -17.508 -3.185 -14.256 1.00 89.56 89 ARG A C 1
ATOM 694 O O . ARG A 1 89 ? -16.704 -3.754 -14.991 1.00 89.56 89 ARG A O 1
ATOM 701 N N . CYS A 1 90 ? -18.581 -2.533 -14.693 1.00 90.81 90 CYS A N 1
ATOM 702 C CA . CYS A 1 90 ? -18.895 -2.371 -16.107 1.00 90.81 90 CYS A CA 1
ATOM 703 C C . CYS A 1 90 ? -17.875 -1.452 -16.775 1.00 90.81 90 CYS A C 1
ATOM 705 O O . CYS A 1 90 ? -17.294 -1.858 -17.771 1.00 90.81 90 CYS A O 1
ATOM 707 N N . THR A 1 91 ? -17.535 -0.321 -16.149 1.00 92.25 91 THR A N 1
ATOM 708 C CA . THR A 1 91 ? -16.489 0.594 -16.632 1.00 92.25 91 THR A CA 1
ATOM 709 C C . THR A 1 91 ? -15.145 -0.113 -16.824 1.00 92.25 91 THR A C 1
ATOM 711 O O . THR A 1 91 ? -14.492 0.047 -17.849 1.00 92.25 91 THR A O 1
ATOM 714 N N . ASN A 1 92 ? -14.723 -0.940 -15.862 1.00 91.56 92 ASN A N 1
ATOM 715 C CA . ASN A 1 92 ? -13.462 -1.680 -15.972 1.00 91.56 92 ASN A CA 1
ATOM 716 C C . ASN A 1 92 ? -13.522 -2.799 -17.022 1.00 91.56 92 ASN A C 1
ATOM 718 O O . ASN A 1 92 ? -12.508 -3.108 -17.642 1.00 91.56 92 ASN A O 1
ATOM 722 N N . SER A 1 93 ? -14.681 -3.440 -17.185 1.00 89.25 93 SER A N 1
ATOM 723 C CA . SER A 1 93 ? -14.847 -4.517 -18.167 1.00 89.25 93 SER A CA 1
ATOM 724 C C . SER A 1 93 ? -14.880 -3.960 -19.586 1.00 89.25 93 SER A C 1
ATOM 726 O O . SER A 1 93 ? -14.249 -4.534 -20.460 1.00 89.25 93 SER A O 1
ATOM 728 N N . GLU A 1 94 ? -15.515 -2.809 -19.784 1.00 91.31 94 GLU A N 1
ATOM 729 C CA . GLU A 1 94 ? -15.560 -2.100 -21.061 1.00 91.31 94 GLU A CA 1
ATOM 730 C C . GLU A 1 94 ? -14.167 -1.656 -21.514 1.00 91.31 94 GLU A C 1
ATOM 732 O O . GLU A 1 94 ? -13.765 -1.918 -22.641 1.00 91.31 94 GLU A O 1
ATOM 737 N N . LYS A 1 95 ? -13.370 -1.091 -20.597 1.00 90.44 95 LYS A N 1
ATOM 738 C CA . LYS A 1 95 ? -11.971 -0.730 -20.880 1.00 90.44 95 LYS A CA 1
ATOM 739 C C . LYS A 1 95 ? -11.103 -1.926 -21.270 1.00 90.44 95 LYS A C 1
ATOM 741 O O . LYS A 1 95 ? -10.163 -1.764 -22.035 1.00 90.44 95 LYS A O 1
ATOM 746 N N . LYS A 1 96 ? -11.369 -3.106 -20.699 1.00 88.56 96 LYS A N 1
ATOM 747 C CA . LYS A 1 96 ? -10.527 -4.296 -20.893 1.00 88.56 96 LYS A CA 1
ATOM 748 C C . LYS A 1 96 ? -10.951 -5.157 -22.085 1.00 88.56 96 LYS A C 1
ATOM 750 O O . LYS A 1 96 ? -10.098 -5.775 -22.708 1.00 88.56 96 LYS A O 1
ATOM 755 N N . TYR A 1 97 ? -12.249 -5.255 -22.345 1.00 87.75 97 TYR A N 1
ATOM 756 C CA . TYR A 1 97 ? -12.823 -6.218 -23.288 1.00 87.75 97 TYR A CA 1
ATOM 757 C C . TYR A 1 97 ? -13.587 -5.552 -24.439 1.00 87.75 97 TYR A C 1
ATOM 759 O O . TYR A 1 97 ? -14.045 -6.24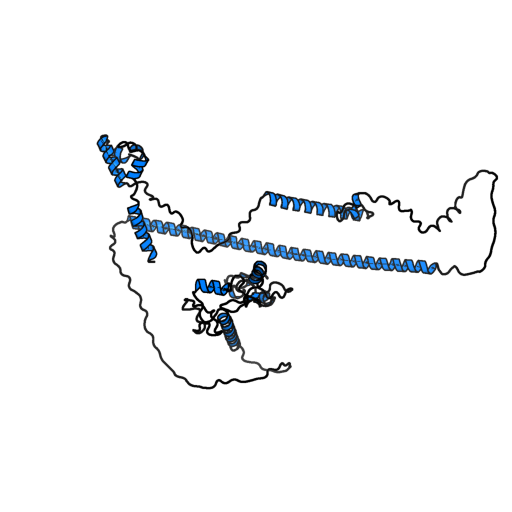8 -25.337 1.00 87.75 97 TYR A O 1
ATOM 767 N N . GLY A 1 98 ? -13.718 -4.224 -24.432 1.00 88.50 98 GLY A N 1
ATOM 768 C CA . GLY A 1 98 ? -14.483 -3.488 -25.432 1.00 88.50 98 GLY A CA 1
ATOM 769 C C . GLY A 1 98 ? -15.969 -3.349 -25.072 1.00 88.50 98 GLY A C 1
ATOM 770 O O . GLY A 1 98 ? -16.353 -3.549 -23.914 1.00 88.50 98 GLY A O 1
ATOM 771 N N . PRO A 1 99 ? -16.815 -2.952 -26.038 1.00 89.06 99 PRO A N 1
ATOM 772 C CA . PRO A 1 99 ? -18.214 -2.618 -25.784 1.00 89.06 99 PRO A CA 1
ATOM 773 C C . PRO A 1 99 ? -19.000 -3.807 -25.203 1.00 89.06 99 PRO A C 1
ATOM 775 O O . PRO A 1 99 ? -18.696 -4.967 -25.497 1.00 89.06 99 PRO A O 1
ATOM 778 N N . PRO A 1 100 ? -20.019 -3.548 -24.363 1.00 91.81 100 PRO A N 1
ATOM 779 C CA . PRO A 1 100 ? -20.808 -4.613 -23.766 1.00 91.81 100 PRO A CA 1
ATOM 780 C C . PRO A 1 100 ? -21.683 -5.320 -24.808 1.00 91.81 100 PRO A C 1
ATOM 782 O O . PRO A 1 100 ? -22.337 -4.686 -25.635 1.00 91.81 100 PRO A O 1
ATOM 785 N N . VAL A 1 101 ? -21.777 -6.642 -24.689 1.00 90.94 101 VAL A N 1
ATOM 786 C CA . VAL A 1 101 ? -22.684 -7.491 -25.467 1.00 90.94 101 VAL A CA 1
ATOM 787 C C . VAL A 1 101 ? -23.870 -7.953 -24.619 1.00 90.94 101 VAL A C 1
ATOM 789 O O . VAL A 1 101 ? -23.865 -7.880 -23.381 1.00 90.94 101 VAL A O 1
ATOM 792 N N . THR A 1 102 ? -24.923 -8.419 -25.285 1.00 91.50 102 THR A N 1
ATOM 793 C CA . THR A 1 102 ? -26.136 -8.916 -24.627 1.00 91.50 102 THR A CA 1
ATOM 794 C C . THR A 1 102 ? -25.857 -10.240 -23.919 1.00 91.50 102 THR A C 1
ATOM 796 O O . THR A 1 102 ? -25.407 -11.205 -24.525 1.00 91.50 102 THR A O 1
ATOM 799 N N . CYS A 1 103 ? -26.144 -10.301 -22.619 1.00 90.50 103 CYS A N 1
ATOM 800 C CA . CYS A 1 103 ? -26.070 -11.528 -21.833 1.00 90.50 103 CYS A CA 1
ATOM 801 C C . CYS A 1 103 ? -27.191 -12.491 -22.232 1.00 90.50 103 CYS A C 1
ATOM 803 O O . CYS A 1 103 ? -28.363 -12.122 -22.198 1.00 90.50 103 CYS A O 1
ATOM 805 N N . GLU A 1 104 ? -26.870 -13.751 -22.499 1.00 89.50 104 GLU A N 1
ATOM 806 C CA . GLU A 1 104 ? -27.865 -14.737 -22.928 1.00 89.50 104 GLU A CA 1
ATOM 807 C C . GLU A 1 104 ? -28.895 -15.089 -21.848 1.00 89.50 104 GLU A C 1
ATOM 809 O O . GLU A 1 104 ? -30.035 -15.406 -22.183 1.00 89.50 104 GLU A O 1
ATOM 814 N N . GLN A 1 105 ? -28.520 -14.990 -20.568 1.00 87.62 105 GLN A N 1
ATOM 815 C CA . GLN A 1 105 ? -29.370 -15.373 -19.432 1.00 87.62 105 GLN A CA 1
ATOM 816 C C . GLN A 1 105 ? -30.267 -14.234 -18.938 1.00 87.62 105 GLN A C 1
ATOM 818 O O . GLN A 1 105 ? -31.452 -14.439 -18.717 1.00 87.62 105 GLN A O 1
ATOM 823 N N . CYS A 1 106 ? -29.722 -13.026 -18.753 1.00 88.81 106 CYS A N 1
ATOM 824 C CA . CYS A 1 106 ? -30.500 -11.886 -18.247 1.00 88.81 106 CYS A CA 1
ATOM 825 C C . CYS A 1 106 ? -30.929 -10.889 -19.329 1.00 88.81 106 CYS A C 1
ATOM 827 O O . CYS A 1 106 ? -31.583 -9.905 -18.998 1.00 88.81 106 CYS A O 1
ATOM 829 N N . LYS A 1 107 ? -30.525 -11.101 -20.589 1.00 90.38 107 LYS A N 1
ATOM 830 C CA . LYS A 1 107 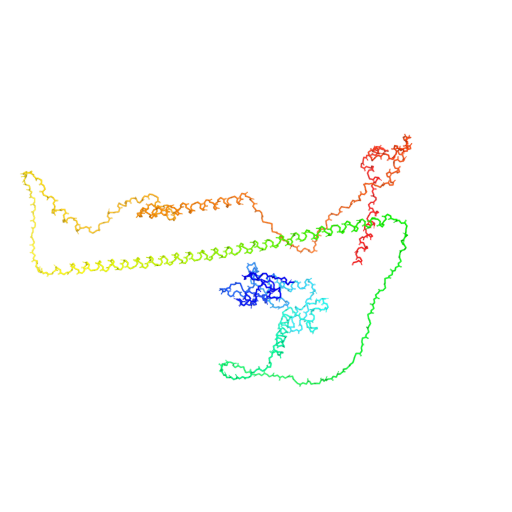? -30.824 -10.250 -21.756 1.00 90.38 107 LYS A CA 1
ATOM 831 C C . LYS A 1 107 ? -30.394 -8.778 -21.632 1.00 90.38 107 LYS A C 1
ATOM 833 O O . LYS A 1 107 ? -30.771 -7.951 -22.450 1.00 90.38 107 LYS A O 1
ATOM 838 N N . GLN A 1 108 ? -29.557 -8.443 -20.649 1.00 89.31 108 GLN A N 1
ATOM 839 C CA . GLN A 1 108 ? -28.994 -7.098 -20.474 1.00 89.31 108 GLN A CA 1
ATOM 840 C C . GLN A 1 108 ? -27.671 -6.937 -21.235 1.00 89.31 108 GLN A C 1
ATOM 842 O O . GLN A 1 108 ? -26.892 -7.891 -21.325 1.00 89.31 108 GLN A O 1
ATOM 847 N N . LYS A 1 109 ? -27.367 -5.717 -21.696 1.00 90.12 109 LYS A N 1
ATOM 848 C CA . LYS A 1 109 ? -26.086 -5.343 -22.326 1.00 90.12 109 LYS A CA 1
ATOM 849 C C . LYS A 1 109 ? -24.971 -5.189 -21.280 1.00 90.12 109 LYS A C 1
ATOM 851 O O . LYS A 1 109 ? -24.507 -4.091 -21.000 1.00 90.12 109 LYS A O 1
ATOM 856 N N . CYS A 1 110 ? -24.568 -6.290 -20.648 1.00 89.81 110 CYS A N 1
ATOM 857 C CA . CYS A 1 110 ? -23.501 -6.311 -19.634 1.00 89.81 110 CYS A CA 1
ATOM 858 C C . CYS A 1 110 ? -22.624 -7.572 -19.652 1.00 89.81 110 CYS A C 1
ATOM 860 O O . CYS A 1 110 ? -21.898 -7.845 -18.685 1.00 89.81 110 CYS A O 1
ATOM 862 N N . ALA A 1 111 ? -22.706 -8.371 -20.715 1.00 89.81 111 ALA A N 1
ATOM 863 C CA . ALA A 1 111 ? -21.715 -9.397 -21.003 1.00 89.81 111 ALA A CA 1
ATOM 864 C C . ALA A 1 111 ? -20.526 -8.767 -21.746 1.00 89.81 111 ALA A C 1
ATOM 866 O O . ALA A 1 111 ? -20.654 -7.707 -22.348 1.00 89.81 111 ALA A O 1
ATOM 867 N N . PHE A 1 112 ? -19.353 -9.385 -21.649 1.00 89.00 112 PHE A N 1
ATOM 868 C CA . PHE A 1 112 ? -18.119 -8.886 -22.256 1.00 89.00 112 PHE A CA 1
ATOM 869 C C . PHE A 1 112 ? -17.345 -10.072 -22.813 1.00 89.00 112 PHE A C 1
ATOM 871 O O . PHE A 1 112 ? -17.208 -11.073 -22.100 1.00 89.00 112 PHE A O 1
ATOM 878 N N . ASP A 1 113 ? -16.844 -9.950 -24.040 1.00 82.88 113 ASP A N 1
ATOM 879 C CA . ASP A 1 113 ? -16.097 -11.017 -24.695 1.00 82.88 113 ASP A CA 1
ATOM 880 C C . ASP A 1 113 ? -14.672 -11.109 -24.142 1.00 82.88 113 ASP A C 1
ATOM 882 O O . ASP A 1 113 ? -13.884 -10.163 -24.165 1.00 82.88 113 ASP A O 1
ATOM 886 N N . ARG A 1 114 ? -14.355 -12.258 -23.552 1.00 80.06 114 ARG A N 1
ATOM 887 C CA . ARG A 1 114 ? -13.063 -12.510 -22.924 1.00 80.06 114 ARG A CA 1
ATOM 888 C C . ARG A 1 114 ? -12.341 -13.493 -23.830 1.00 80.06 114 ARG A C 1
ATOM 890 O O . ARG A 1 114 ? -12.570 -14.684 -23.672 1.00 80.06 114 ARG A O 1
ATOM 897 N N . LYS A 1 115 ? -11.448 -12.985 -24.687 1.00 66.12 115 LYS A N 1
ATOM 898 C CA . LYS A 1 115 ? -10.603 -13.716 -25.661 1.00 66.12 115 LYS A CA 1
ATOM 899 C C . LYS A 1 115 ? -9.722 -14.860 -25.095 1.00 66.12 115 LYS A C 1
ATOM 901 O O . LYS A 1 115 ? -8.862 -15.370 -25.799 1.00 66.12 115 LYS A O 1
ATOM 906 N N . ASP A 1 116 ? -9.902 -15.260 -23.835 1.00 55.34 116 ASP A N 1
ATOM 907 C CA . ASP A 1 116 ? -9.278 -16.460 -23.271 1.00 55.34 116 ASP A CA 1
ATOM 908 C C . ASP A 1 116 ? -10.103 -17.687 -23.709 1.00 55.34 116 ASP A C 1
ATOM 910 O O . ASP A 1 116 ? -11.069 -18.054 -23.026 1.00 55.34 116 ASP A O 1
ATOM 914 N N . GLU A 1 117 ? -9.730 -18.299 -24.835 1.00 53.75 117 GLU A N 1
ATOM 915 C CA . GLU A 1 117 ? -10.469 -19.392 -25.494 1.00 53.75 117 GLU A CA 1
ATOM 916 C C . GLU A 1 117 ? -10.752 -20.616 -24.588 1.00 53.75 117 GLU A C 1
ATOM 918 O O . GLU A 1 117 ? -11.811 -21.222 -24.718 1.00 53.75 117 GLU A O 1
ATOM 923 N N . ASP A 1 118 ? -9.943 -20.910 -23.557 1.00 51.78 118 ASP A N 1
ATOM 924 C CA . ASP A 1 118 ? -10.044 -22.208 -22.851 1.00 51.78 118 ASP A CA 1
ATOM 925 C C . ASP A 1 118 ? -10.627 -22.202 -21.423 1.00 51.78 118 ASP A C 1
ATOM 927 O O . ASP A 1 118 ? -10.728 -23.253 -20.786 1.00 51.78 118 ASP A O 1
ATOM 931 N N . LYS A 1 119 ? -11.031 -21.056 -20.845 1.00 53.72 119 LYS A N 1
ATOM 932 C CA . LYS A 1 119 ? -11.476 -21.032 -19.421 1.00 53.72 119 LYS A CA 1
ATOM 933 C C . LYS A 1 119 ? -12.787 -20.329 -19.089 1.00 53.72 119 LYS A C 1
ATOM 935 O O . LYS A 1 119 ? -13.140 -20.257 -17.902 1.00 53.72 119 LYS A O 1
ATOM 940 N N . LYS A 1 120 ? -13.522 -19.770 -20.056 1.00 51.72 120 LYS A N 1
ATOM 941 C CA . LYS A 1 120 ? -14.657 -18.880 -19.721 1.00 51.72 120 LYS A CA 1
ATOM 942 C C . LYS A 1 120 ? -15.940 -19.024 -20.531 1.00 51.72 120 LYS A C 1
ATOM 944 O O . LYS A 1 120 ? -16.912 -18.379 -20.140 1.00 51.72 120 LYS A O 1
ATOM 949 N N . LY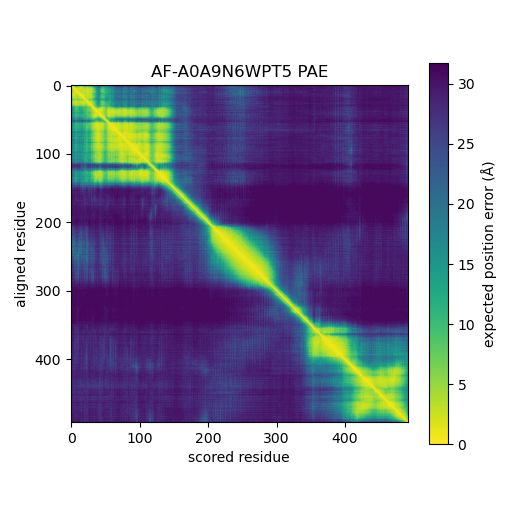S A 1 121 ? -16.013 -19.916 -21.518 1.00 54.41 121 LYS A N 1
ATOM 950 C CA . LYS A 1 121 ? -17.302 -20.408 -22.015 1.00 54.41 121 LYS A CA 1
ATOM 951 C C . LYS A 1 121 ? -17.851 -21.385 -20.991 1.00 54.41 121 LYS A C 1
ATOM 953 O O . LYS A 1 121 ? -17.580 -22.578 -20.989 1.00 54.41 121 LYS A O 1
ATOM 958 N N . VAL A 1 122 ? -18.570 -20.830 -20.032 1.00 57.16 122 VAL A N 1
ATOM 959 C CA . VAL A 1 122 ? -19.425 -21.611 -19.161 1.00 57.16 122 VAL A CA 1
ATOM 960 C C . VAL A 1 122 ? -20.509 -22.196 -20.073 1.00 57.16 122 VAL A C 1
ATOM 962 O O . VAL A 1 122 ? -21.462 -21.497 -20.398 1.00 57.16 122 VAL A O 1
ATOM 965 N N . ASP A 1 123 ? -20.296 -23.422 -20.557 1.00 60.84 123 ASP A N 1
ATOM 966 C CA . ASP A 1 123 ? -21.209 -24.129 -21.471 1.00 60.84 123 ASP A CA 1
ATOM 967 C C . ASP A 1 123 ? -21.424 -23.432 -22.836 1.00 60.84 123 ASP A C 1
ATOM 969 O O . ASP A 1 123 ? -22.530 -23.401 -23.359 1.00 60.84 123 ASP A O 1
ATOM 973 N N . GLY A 1 124 ? -20.394 -22.775 -23.391 1.00 71.69 124 GLY A N 1
ATOM 974 C CA . GLY A 1 124 ? -20.496 -22.076 -24.689 1.00 71.69 124 GLY A CA 1
ATOM 975 C C . GLY A 1 124 ? -21.251 -20.737 -24.677 1.00 71.69 124 GLY A C 1
ATOM 976 O O . GLY A 1 124 ? -21.210 -20.020 -25.670 1.00 71.69 124 GLY A O 1
ATOM 977 N N . LYS A 1 125 ? -21.894 -20.373 -23.560 1.00 78.00 125 LYS A N 1
ATOM 978 C CA . LYS A 1 125 ? -22.858 -19.261 -23.468 1.00 78.00 125 LYS A CA 1
ATOM 979 C C . LYS A 1 125 ? -22.217 -17.933 -23.051 1.00 78.00 125 LYS A C 1
ATOM 981 O O . LYS A 1 125 ? -21.415 -17.879 -22.110 1.00 78.00 125 LYS A O 1
ATOM 986 N N . MET A 1 126 ? -22.633 -16.832 -23.679 1.00 84.50 126 MET A N 1
ATOM 987 C CA . MET A 1 126 ? -22.183 -15.468 -23.372 1.00 84.50 126 MET A CA 1
ATOM 988 C C . MET A 1 126 ? -22.925 -14.883 -22.165 1.00 84.50 126 MET A C 1
ATOM 990 O O . MET A 1 126 ? -24.048 -14.382 -22.255 1.00 84.50 126 MET A O 1
ATOM 994 N N . LEU A 1 127 ? -22.281 -14.928 -20.993 1.00 87.00 127 LEU A N 1
ATOM 995 C CA . LEU A 1 127 ? -22.884 -14.536 -19.716 1.00 87.00 127 LEU A CA 1
ATOM 996 C C . LEU A 1 127 ? -22.263 -13.268 -19.119 1.00 87.00 127 LEU A C 1
ATOM 998 O O . LEU A 1 127 ? -21.044 -13.103 -19.061 1.00 87.00 127 LEU A O 1
ATOM 1002 N N . CYS A 1 128 ? -23.101 -12.400 -18.544 1.00 88.62 128 CYS A N 1
ATOM 1003 C CA . CYS A 1 128 ? -22.625 -11.308 -17.698 1.00 88.62 128 CYS A CA 1
ATOM 1004 C C . CYS A 1 128 ? -21.982 -11.851 -16.415 1.00 88.62 128 CYS A C 1
ATOM 1006 O O . CYS A 1 128 ? -22.144 -13.017 -16.042 1.00 88.62 128 CYS A O 1
ATOM 1008 N N . TRP A 1 129 ? -21.267 -10.995 -15.682 1.00 85.25 129 TRP A N 1
ATOM 1009 C CA . TRP A 1 129 ? -20.567 -11.421 -14.466 1.00 85.25 129 TRP A CA 1
ATOM 1010 C C . TRP A 1 129 ? -21.501 -12.018 -13.397 1.00 85.25 129 TRP A C 1
ATOM 1012 O O . TRP A 1 129 ? -21.141 -13.014 -12.770 1.00 85.25 129 TRP A O 1
ATOM 1022 N N . LEU A 1 130 ? -22.698 -11.449 -13.206 1.00 86.81 130 LEU A N 1
ATOM 1023 C CA . LEU A 1 130 ? -23.668 -11.971 -12.237 1.00 86.81 130 LEU A CA 1
ATOM 1024 C C . LEU A 1 130 ? -24.203 -13.346 -12.648 1.00 86.81 130 LEU A C 1
ATOM 1026 O O . LEU A 1 130 ? -24.216 -14.250 -11.816 1.00 86.81 130 LEU A O 1
ATOM 1030 N N . CYS A 1 131 ? -24.583 -13.510 -13.918 1.00 87.50 131 CYS A N 1
ATOM 1031 C CA . CYS A 1 131 ? -25.062 -14.782 -14.463 1.00 87.50 131 CYS A CA 1
ATOM 1032 C C . CYS A 1 131 ? -23.962 -15.851 -14.459 1.00 87.50 131 CYS A C 1
ATOM 1034 O O . CYS A 1 131 ? -24.212 -17.007 -14.134 1.00 87.50 131 CYS A O 1
ATOM 1036 N N . THR A 1 132 ? -22.714 -15.457 -14.722 1.00 86.31 132 THR A N 1
ATOM 1037 C CA . THR A 1 132 ? -21.549 -16.343 -14.587 1.00 86.31 132 THR A CA 1
ATOM 1038 C C . THR A 1 132 ? -21.407 -16.832 -13.144 1.00 86.31 132 THR A C 1
ATOM 1040 O O . THR A 1 132 ? -21.169 -18.013 -12.898 1.00 86.31 132 THR A O 1
ATOM 1043 N N . LEU A 1 133 ? -21.551 -15.931 -12.167 1.00 83.31 133 LEU A N 1
ATOM 1044 C CA . LEU A 1 133 ? -21.417 -16.266 -10.753 1.00 83.31 133 LEU A CA 1
ATOM 1045 C C . LEU A 1 133 ? -22.572 -17.149 -10.260 1.00 83.31 133 LEU A C 1
ATOM 1047 O O . LEU A 1 133 ? -22.331 -18.096 -9.515 1.00 83.31 133 LEU A O 1
ATOM 1051 N N . SER A 1 134 ? -23.811 -16.877 -10.682 1.00 84.75 134 SER A N 1
ATOM 1052 C CA . SER A 1 134 ? -24.965 -17.720 -10.348 1.00 84.75 134 SER A CA 1
ATOM 1053 C C . SER A 1 134 ? -24.846 -19.110 -10.965 1.00 84.75 134 SER A C 1
ATOM 1055 O O . SER A 1 134 ? -25.076 -20.093 -10.263 1.00 84.75 134 SER A O 1
ATOM 1057 N N . TYR A 1 135 ? -24.411 -19.206 -12.222 1.00 84.00 135 TYR A N 1
ATOM 1058 C CA . TYR A 1 135 ? -24.218 -20.488 -12.894 1.00 84.00 135 TYR A CA 1
ATOM 1059 C C . TYR A 1 135 ? -23.125 -21.327 -12.223 1.00 84.00 135 TYR A C 1
ATOM 1061 O O . TYR A 1 135 ? -23.338 -22.494 -11.906 1.00 84.00 135 TYR A O 1
ATOM 1069 N N . ARG A 1 136 ? -21.976 -20.720 -11.891 1.00 83.25 136 ARG A N 1
ATOM 1070 C CA . ARG A 1 136 ? -20.907 -21.406 -11.142 1.00 83.25 136 ARG A CA 1
ATOM 1071 C C . ARG A 1 136 ? -21.389 -21.951 -9.795 1.00 83.25 136 ARG A C 1
ATOM 1073 O O . ARG A 1 136 ? -20.975 -23.036 -9.400 1.00 83.25 136 ARG A O 1
ATOM 1080 N N . ARG A 1 137 ? -22.275 -21.230 -9.096 1.00 80.94 137 ARG A N 1
ATOM 1081 C CA . ARG A 1 137 ? -22.886 -21.721 -7.847 1.00 80.94 137 ARG A CA 1
ATOM 1082 C C . ARG A 1 137 ? -23.825 -22.898 -8.083 1.00 80.94 137 ARG A C 1
ATOM 1084 O O . ARG A 1 137 ? -23.820 -23.816 -7.271 1.00 80.94 137 ARG A O 1
ATOM 1091 N N . ALA A 1 138 ? -24.617 -22.873 -9.153 1.00 81.12 138 ALA A N 1
ATOM 1092 C CA . ALA A 1 138 ? -25.489 -23.989 -9.509 1.00 81.12 138 ALA A CA 1
ATOM 1093 C C . ALA A 1 138 ? -24.665 -25.259 -9.785 1.00 81.12 138 ALA A C 1
ATOM 1095 O O . ALA A 1 138 ? -24.932 -26.292 -9.178 1.00 81.12 138 ALA A O 1
ATOM 1096 N N . LEU A 1 139 ? -23.586 -25.147 -10.569 1.00 79.81 139 LEU A N 1
ATOM 1097 C CA . LEU A 1 139 ? -22.673 -26.264 -10.842 1.00 79.81 139 LEU A CA 1
ATOM 1098 C C . LEU A 1 139 ? -21.942 -26.793 -9.598 1.00 79.81 139 LEU A C 1
ATOM 1100 O O . LEU A 1 139 ? -21.679 -27.986 -9.487 1.00 79.81 139 LEU A O 1
ATOM 1104 N N . ALA A 1 140 ? -21.576 -25.923 -8.654 1.00 74.31 140 ALA A N 1
ATOM 1105 C CA . ALA A 1 140 ? -20.934 -26.367 -7.417 1.00 74.31 140 ALA A CA 1
ATOM 1106 C C . ALA A 1 140 ? -21.888 -27.195 -6.536 1.00 74.31 140 ALA A C 1
ATOM 1108 O O . ALA A 1 140 ? -21.447 -28.126 -5.865 1.00 74.31 140 ALA A O 1
ATOM 1109 N N . LYS A 1 141 ? -23.191 -26.879 -6.556 1.00 74.06 141 LYS A N 1
ATOM 1110 C CA . LYS A 1 141 ? -24.214 -27.628 -5.812 1.00 74.06 141 LYS A CA 1
ATOM 1111 C C . LYS A 1 141 ? -24.451 -29.018 -6.399 1.00 74.06 141 LYS A C 1
ATOM 1113 O O . LYS A 1 141 ? -24.551 -29.967 -5.630 1.00 74.06 141 LYS A O 1
ATOM 1118 N N . THR A 1 142 ? -24.480 -29.156 -7.725 1.00 72.00 142 THR A N 1
ATOM 1119 C CA . THR A 1 142 ? -24.642 -30.468 -8.374 1.00 72.00 142 THR A CA 1
ATOM 1120 C C . THR A 1 142 ? -23.421 -31.364 -8.142 1.00 72.00 142 THR A C 1
ATOM 1122 O O . THR A 1 142 ? -23.577 -32.502 -7.713 1.00 72.00 142 THR A O 1
ATOM 1125 N N . LYS A 1 143 ? -22.198 -30.824 -8.247 1.00 67.25 143 LYS A N 1
ATOM 1126 C CA . LYS A 1 143 ? -20.956 -31.575 -7.964 1.00 67.25 143 LYS A CA 1
ATOM 1127 C C . LYS A 1 143 ? -20.808 -32.046 -6.512 1.00 67.25 143 LYS A C 1
ATOM 1129 O O . LYS A 1 143 ? -20.148 -33.050 -6.264 1.00 67.25 143 LYS A O 1
ATOM 1134 N N . HIS A 1 144 ? -21.366 -31.319 -5.541 1.00 55.53 144 HIS A N 1
ATOM 1135 C CA . HIS A 1 144 ? -21.337 -31.735 -4.132 1.00 55.53 144 HIS A CA 1
ATOM 1136 C C . HIS A 1 144 ? -22.419 -32.782 -3.812 1.00 55.53 144 HIS A C 1
ATOM 1138 O O . HIS A 1 144 ? -22.253 -33.550 -2.869 1.00 55.53 144 HIS A O 1
ATOM 1144 N N . SER A 1 145 ? -23.497 -32.838 -4.604 1.00 54.88 145 SER A N 1
ATOM 1145 C CA . SER A 1 145 ? -24.528 -33.878 -4.504 1.00 54.88 145 SER A CA 1
ATOM 1146 C C . SER A 1 145 ? -23.997 -35.241 -4.957 1.00 54.88 145 SER A C 1
ATOM 1148 O O . SER A 1 145 ? -24.249 -36.240 -4.294 1.00 54.88 145 SER A O 1
ATOM 1150 N N . GLU A 1 146 ? -23.193 -35.283 -6.024 1.00 47.72 146 GLU A N 1
ATOM 1151 C CA . GLU A 1 146 ? -22.650 -36.540 -6.570 1.00 47.72 146 GLU A CA 1
ATOM 1152 C C . GLU A 1 146 ? -21.579 -37.198 -5.683 1.00 47.72 146 GLU A C 1
ATOM 1154 O O . GLU A 1 146 ? -21.413 -38.415 -5.703 1.00 47.72 146 GLU A O 1
ATOM 1159 N N . ARG A 1 147 ? -20.871 -36.424 -4.846 1.00 44.62 147 ARG A N 1
ATOM 1160 C CA . ARG A 1 147 ? -19.868 -36.976 -3.912 1.00 44.62 147 ARG A CA 1
ATOM 1161 C C . ARG A 1 147 ? -20.470 -37.649 -2.680 1.00 44.62 147 ARG A C 1
ATOM 1163 O O . ARG A 1 147 ? -19.778 -38.421 -2.025 1.00 44.62 147 ARG A O 1
ATOM 1170 N N . HIS A 1 148 ? -21.731 -37.367 -2.353 1.00 48.34 148 HIS A N 1
ATOM 1171 C CA . HIS A 1 148 ? -22.426 -38.017 -1.239 1.00 48.34 148 HIS A CA 1
ATOM 1172 C C . HIS A 1 148 ? -23.228 -39.256 -1.663 1.00 48.34 148 HIS A C 1
ATOM 1174 O O . HIS A 1 148 ? -23.672 -40.001 -0.797 1.00 48.34 148 HIS A O 1
ATOM 1180 N N . SER A 1 149 ? -23.361 -39.531 -2.964 1.00 44.22 149 SER A N 1
ATOM 1181 C CA . SER A 1 149 ? -24.042 -40.727 -3.479 1.00 44.22 149 SER A CA 1
ATOM 1182 C C . SER A 1 149 ? -23.138 -41.955 -3.659 1.00 44.22 149 SER A C 1
ATOM 1184 O O . SER A 1 149 ? -23.649 -43.028 -3.961 1.00 44.22 149 SER A O 1
ATOM 1186 N N . SER A 1 150 ? -21.817 -41.851 -3.451 1.00 42.84 150 SER A N 1
ATOM 1187 C CA . SER A 1 150 ? -20.876 -42.972 -3.641 1.00 42.84 150 SER A CA 1
ATOM 1188 C C . SER A 1 150 ? -20.291 -43.563 -2.349 1.00 42.84 150 SER A C 1
ATOM 1190 O O . SER A 1 150 ? -19.364 -44.365 -2.417 1.00 42.84 150 SER A O 1
ATOM 1192 N N . SER A 1 151 ? -20.799 -43.199 -1.167 1.00 39.50 151 SER A N 1
ATOM 1193 C CA . SER A 1 151 ? -20.363 -43.808 0.098 1.00 39.50 151 SER A CA 1
ATOM 1194 C C . SER A 1 151 ? -21.492 -43.844 1.123 1.00 39.50 151 SER A C 1
ATOM 1196 O O . SER A 1 151 ? -21.615 -42.937 1.943 1.00 39.50 151 SER A O 1
ATOM 1198 N N . SER A 1 152 ? -22.359 -44.858 1.024 1.00 33.06 152 SER A N 1
ATOM 1199 C CA . SER A 1 152 ? -22.987 -45.577 2.154 1.00 33.06 152 SER A CA 1
ATOM 1200 C C . SER A 1 152 ? -24.055 -46.555 1.642 1.00 33.06 152 SER A C 1
ATOM 1202 O O . SER A 1 152 ? -25.206 -46.195 1.414 1.00 33.06 152 SER A O 1
ATOM 1204 N N . LYS A 1 153 ? -23.677 -47.831 1.490 1.00 33.25 153 LYS A N 1
ATOM 1205 C CA . LYS A 1 153 ? -24.623 -48.948 1.613 1.00 33.25 153 LYS A CA 1
ATOM 1206 C C . LYS A 1 153 ? -24.625 -49.415 3.073 1.00 33.25 153 LYS A C 1
ATOM 1208 O O . LYS A 1 153 ? -23.572 -49.478 3.700 1.00 33.25 153 LYS A O 1
ATOM 1213 N N . SER A 1 154 ? -25.822 -49.777 3.539 1.00 32.62 154 SER A N 1
ATOM 1214 C CA . SER A 1 154 ? -26.185 -50.492 4.776 1.00 32.62 154 SER A CA 1
ATOM 1215 C C . SER A 1 154 ? -26.041 -49.745 6.113 1.00 32.62 154 SER A C 1
ATOM 1217 O O . SER A 1 154 ? -24.976 -49.728 6.717 1.00 32.62 154 SER A O 1
ATOM 1219 N N . LYS A 1 155 ? -27.143 -49.222 6.662 1.00 31.12 155 LYS A N 1
ATOM 1220 C CA . LYS A 1 155 ? -28.106 -49.979 7.485 1.00 31.12 155 LYS A CA 1
ATOM 1221 C C . LYS A 1 155 ? -29.310 -49.099 7.835 1.00 31.12 155 LYS A C 1
ATOM 1223 O O . LYS A 1 155 ? -29.185 -47.913 8.116 1.00 31.12 155 LYS A O 1
ATOM 1228 N N . GLU A 1 156 ? -30.467 -49.728 7.769 1.00 30.69 156 GLU A N 1
ATOM 1229 C CA . GLU A 1 156 ? -31.802 -49.199 7.997 1.00 30.69 156 GLU A CA 1
ATOM 1230 C C . GLU A 1 156 ? -32.220 -49.448 9.450 1.00 30.69 156 GLU A C 1
ATOM 1232 O O . GLU A 1 156 ? -32.032 -50.563 9.929 1.00 30.69 156 GLU A O 1
ATOM 1237 N N . GLN A 1 157 ? -32.769 -48.433 10.132 1.00 32.22 157 GLN A N 1
ATOM 1238 C CA . GLN A 1 157 ? -33.946 -48.553 11.010 1.00 32.22 157 GLN A CA 1
ATOM 1239 C C . GLN A 1 157 ? -34.363 -47.191 11.605 1.00 32.22 157 GLN A C 1
ATOM 1241 O O . GLN A 1 157 ? -33.688 -46.612 12.445 1.00 32.22 157 GLN A O 1
ATOM 1246 N N . GLN A 1 158 ? -35.512 -46.725 11.106 1.00 31.47 158 GLN A N 1
ATOM 1247 C CA . GLN A 1 158 ? -36.705 -46.301 11.848 1.00 31.47 158 GLN A CA 1
ATOM 1248 C C . GLN A 1 158 ? -36.715 -45.130 12.868 1.00 31.47 158 GLN A C 1
ATOM 1250 O O . GLN A 1 158 ? -36.050 -45.133 13.896 1.00 31.47 158 GLN A O 1
ATOM 1255 N N . HIS A 1 159 ? -37.710 -44.262 12.603 1.00 31.47 159 HIS A N 1
ATOM 1256 C CA . HIS A 1 159 ? -38.654 -43.560 13.498 1.00 31.47 159 HIS A CA 1
ATOM 1257 C C . HIS A 1 159 ? -38.569 -42.017 13.667 1.00 31.47 159 HIS A C 1
ATOM 1259 O O . HIS A 1 159 ? -37.761 -41.474 14.408 1.00 31.47 159 HIS A O 1
ATOM 1265 N N . ASN A 1 160 ? -39.515 -41.352 12.975 1.00 30.69 160 ASN A N 1
ATOM 1266 C CA . ASN A 1 160 ? -40.388 -40.216 13.339 1.00 30.69 160 ASN A CA 1
ATOM 1267 C C . ASN A 1 160 ? -39.871 -39.043 14.207 1.00 30.69 160 ASN A C 1
ATOM 1269 O O . ASN A 1 160 ? -39.712 -39.191 15.412 1.00 30.69 160 ASN A O 1
ATOM 1273 N N . ASN A 1 161 ? -39.896 -37.810 13.664 1.00 29.70 161 ASN A N 1
ATOM 1274 C CA . ASN A 1 161 ? -41.026 -36.880 13.881 1.00 29.70 161 ASN A CA 1
ATOM 1275 C C . ASN A 1 161 ? -40.937 -35.535 13.110 1.00 29.70 161 ASN A C 1
ATOM 1277 O O . ASN A 1 161 ? -39.882 -34.936 12.938 1.00 29.70 161 ASN A O 1
ATOM 1281 N N . HIS A 1 162 ? -42.129 -35.117 12.673 1.00 32.28 162 HIS A N 1
ATOM 1282 C CA . HIS A 1 162 ? -42.631 -33.894 12.024 1.00 32.28 162 HIS A CA 1
ATOM 1283 C C . HIS A 1 162 ? -41.924 -32.535 12.264 1.00 32.28 162 HIS A C 1
ATOM 1285 O O . HIS A 1 162 ? -41.670 -32.168 13.404 1.00 32.28 162 HIS A O 1
ATOM 1291 N N . HIS A 1 163 ? -41.836 -31.687 11.217 1.00 30.91 163 HIS A N 1
ATOM 1292 C CA . HIS A 1 163 ? -42.734 -30.516 11.073 1.00 30.91 163 HIS A CA 1
ATOM 1293 C C . HIS A 1 163 ? -42.659 -29.809 9.695 1.00 30.91 163 HIS A C 1
ATOM 1295 O O . HIS A 1 163 ? -41.611 -29.690 9.067 1.00 30.91 163 HIS A O 1
ATOM 1301 N N . HIS A 1 164 ? -43.832 -29.347 9.254 1.00 36.62 164 HIS A N 1
ATOM 1302 C CA . HIS A 1 164 ? -44.212 -28.778 7.954 1.00 36.62 164 HIS A CA 1
ATOM 1303 C C . HIS A 1 164 ? -43.556 -27.437 7.562 1.00 36.62 164 HIS A C 1
ATOM 1305 O O . HIS A 1 164 ? -43.411 -26.559 8.405 1.00 36.62 164 HIS A O 1
ATOM 1311 N N . ASN A 1 165 ? -43.417 -27.174 6.248 1.00 32.31 165 ASN A N 1
ATOM 1312 C CA . ASN A 1 165 ? -44.258 -26.125 5.651 1.00 32.31 165 ASN A CA 1
ATOM 1313 C C . ASN A 1 165 ? -44.504 -26.259 4.135 1.00 32.31 165 ASN A C 1
ATOM 1315 O O . ASN A 1 165 ? -43.652 -26.690 3.361 1.00 32.31 165 ASN A O 1
ATOM 1319 N N . LYS A 1 166 ? -45.735 -25.894 3.768 1.00 31.50 166 LYS A N 1
ATOM 1320 C CA . LYS A 1 166 ? -46.448 -26.083 2.498 1.00 31.50 166 LYS A CA 1
ATOM 1321 C C . LYS A 1 166 ? -45.781 -25.409 1.288 1.00 31.50 166 LYS A C 1
ATOM 1323 O O . LYS A 1 166 ? -45.426 -24.235 1.341 1.00 31.50 166 LYS A O 1
ATOM 1328 N N . ARG A 1 167 ? -45.768 -26.115 0.151 1.00 28.97 167 ARG A N 1
ATOM 1329 C CA . ARG A 1 167 ? -45.613 -25.560 -1.206 1.00 28.97 167 ARG A CA 1
ATOM 1330 C C . ARG A 1 167 ? -46.837 -25.956 -2.045 1.00 28.97 167 ARG A C 1
ATOM 1332 O O . ARG A 1 167 ? -47.073 -27.154 -2.164 1.00 28.97 167 ARG A O 1
ATOM 1339 N N . PRO A 1 168 ? -47.579 -25.014 -2.655 1.00 33.66 168 PRO A N 1
ATOM 1340 C CA . PRO A 1 168 ? -48.507 -25.322 -3.742 1.00 33.66 168 PRO A CA 1
ATOM 1341 C C . PRO A 1 168 ? -47.817 -25.246 -5.118 1.00 33.66 168 PRO A C 1
ATOM 1343 O O . PRO A 1 168 ? -46.947 -24.406 -5.353 1.00 33.66 168 PRO A O 1
ATOM 1346 N N . GLN A 1 169 ? -48.213 -26.162 -6.003 1.00 32.56 169 GLN A N 1
ATOM 1347 C CA . GLN A 1 169 ? -47.780 -26.376 -7.393 1.00 32.56 169 GLN A CA 1
ATOM 1348 C C . GLN A 1 169 ? -48.483 -25.462 -8.409 1.00 32.56 169 GLN A C 1
ATOM 1350 O O . GLN A 1 169 ? -49.661 -25.172 -8.224 1.00 32.56 169 GLN A O 1
ATOM 1355 N N . ARG A 1 170 ? -47.806 -25.168 -9.539 1.00 31.53 170 ARG A N 1
ATOM 1356 C CA . ARG A 1 170 ? -48.242 -25.435 -10.943 1.00 31.53 170 ARG A CA 1
ATOM 1357 C C . ARG A 1 170 ? -47.261 -24.822 -11.976 1.00 31.53 170 ARG A C 1
ATOM 1359 O O . ARG A 1 170 ? -46.560 -23.885 -11.607 1.00 31.53 170 ARG A O 1
ATOM 1366 N N . PRO A 1 171 ? -47.303 -25.197 -13.274 1.00 31.97 171 PRO A N 1
ATOM 1367 C CA . PRO A 1 171 ? -47.123 -26.523 -13.882 1.00 31.97 171 PRO A CA 1
ATOM 1368 C C . PRO A 1 171 ? -45.903 -26.560 -14.837 1.00 31.97 171 PRO A C 1
ATOM 1370 O O . PRO A 1 171 ? -45.496 -25.543 -15.391 1.00 31.97 171 PRO A O 1
ATOM 1373 N N . ASP A 1 172 ? -45.350 -27.754 -15.045 1.00 30.78 172 ASP A N 1
ATOM 1374 C CA . ASP A 1 172 ? -44.263 -28.039 -15.990 1.00 30.78 172 ASP A CA 1
ATOM 1375 C C . ASP A 1 172 ? -44.843 -28.482 -17.344 1.00 30.78 172 ASP A C 1
ATOM 1377 O O . ASP A 1 172 ? -45.772 -29.293 -17.378 1.00 30.78 172 ASP A O 1
ATOM 1381 N N . VAL A 1 173 ? -44.304 -27.956 -18.446 1.00 28.25 173 VAL A N 1
ATOM 1382 C CA . VAL A 1 173 ? -44.615 -28.402 -19.812 1.00 28.25 173 VAL A CA 1
ATOM 1383 C C . VAL A 1 173 ? -43.313 -28.496 -20.602 1.00 28.25 173 VAL A C 1
ATOM 1385 O O . VAL A 1 173 ? -42.998 -27.645 -21.427 1.00 28.25 173 VAL A O 1
ATOM 1388 N N . THR A 1 174 ? -42.540 -29.551 -20.361 1.00 34.16 174 THR A N 1
ATOM 1389 C CA . THR A 1 174 ? -41.563 -30.033 -21.341 1.00 34.16 174 THR A CA 1
ATOM 1390 C C . THR A 1 174 ? -41.669 -31.545 -21.475 1.00 34.16 174 THR A C 1
ATOM 1392 O O . THR A 1 174 ? -41.202 -32.304 -20.630 1.00 34.16 174 THR A O 1
ATOM 1395 N N . LYS A 1 175 ? -42.295 -32.000 -22.566 1.00 33.34 175 LYS A N 1
ATOM 1396 C CA . LYS A 1 175 ? -42.077 -33.352 -23.081 1.00 33.34 175 LYS A CA 1
ATOM 1397 C C . LYS A 1 175 ? -42.286 -33.413 -24.591 1.00 33.34 175 LYS A C 1
ATOM 1399 O O . LYS A 1 175 ? -43.414 -33.450 -25.057 1.00 33.34 175 LYS A O 1
ATOM 1404 N N . VAL A 1 176 ? -41.164 -33.440 -25.300 1.00 29.77 176 VAL A N 1
ATOM 1405 C CA . VAL A 1 176 ? -40.858 -34.127 -26.570 1.00 29.77 176 VAL A CA 1
ATOM 1406 C C . VAL A 1 176 ? -39.336 -33.948 -26.709 1.00 29.77 176 VAL A C 1
ATOM 1408 O O . VAL A 1 176 ? -38.864 -32.825 -26.604 1.00 29.77 176 VAL A O 1
ATOM 1411 N N . GLY A 1 177 ? -38.460 -34.948 -26.778 1.00 26.73 177 GLY A N 1
ATOM 1412 C CA . GLY A 1 177 ? -38.581 -36.338 -27.199 1.00 26.73 177 GLY A CA 1
ATOM 1413 C C . GLY A 1 177 ? -37.653 -36.551 -28.404 1.00 26.73 177 GLY A C 1
ATOM 1414 O O . GLY A 1 177 ? -37.820 -35.834 -29.382 1.00 26.73 177 GLY A O 1
ATOM 1415 N N . LEU A 1 178 ? -36.771 -37.563 -28.314 1.00 26.81 178 LEU A N 1
ATOM 1416 C CA . LEU A 1 178 ? -35.935 -38.184 -29.372 1.00 26.81 178 LEU A CA 1
ATOM 1417 C C . LEU A 1 178 ? -34.590 -37.481 -29.678 1.00 26.81 178 LEU A C 1
ATOM 1419 O O . LEU A 1 178 ? -34.547 -36.269 -29.826 1.00 26.81 178 LEU A O 1
ATOM 1423 N N . GLY A 1 179 ? -33.450 -38.170 -29.801 1.00 27.66 179 GLY A N 1
ATOM 1424 C CA . GLY A 1 179 ? -33.171 -39.608 -29.769 1.00 27.66 179 GLY A CA 1
ATOM 1425 C C . GLY A 1 179 ? -31.658 -39.892 -29.809 1.00 27.66 179 GLY A C 1
ATOM 1426 O O . GLY A 1 179 ? -30.859 -39.001 -30.094 1.00 27.66 179 GLY A O 1
ATOM 1427 N N . ASP A 1 180 ? -31.308 -41.133 -29.473 1.00 28.38 180 ASP A N 1
ATOM 1428 C CA . ASP A 1 180 ? -29.966 -41.728 -29.431 1.00 28.38 180 ASP A CA 1
ATOM 1429 C C . ASP A 1 180 ? -29.272 -41.827 -30.805 1.00 28.38 180 ASP A C 1
ATOM 1431 O O . ASP A 1 180 ? -29.966 -41.881 -31.823 1.00 28.38 180 ASP A O 1
ATOM 1435 N N . ARG A 1 181 ? -27.923 -41.930 -30.808 1.00 28.06 181 ARG A N 1
ATOM 1436 C CA . ARG A 1 181 ? -27.107 -42.877 -31.621 1.00 28.06 181 ARG A CA 1
ATOM 1437 C C . ARG A 1 181 ? -25.574 -42.708 -31.459 1.00 28.06 181 ARG A C 1
ATOM 1439 O O . ARG A 1 181 ? -25.012 -41.679 -31.810 1.00 28.06 181 ARG A O 1
ATOM 1446 N N . GLU A 1 182 ? -24.960 -43.736 -30.868 1.00 27.27 182 GLU A N 1
ATOM 1447 C CA . GLU A 1 182 ? -23.808 -44.577 -31.289 1.00 27.27 182 GLU A CA 1
ATOM 1448 C C . GLU A 1 182 ? -22.660 -44.070 -32.221 1.00 27.27 182 GLU A C 1
ATOM 1450 O O . GLU A 1 182 ? -22.887 -43.737 -33.378 1.00 27.27 182 GLU A O 1
ATOM 1455 N N . ASP A 1 183 ? -21.422 -44.217 -31.697 1.00 26.03 183 ASP A N 1
ATOM 1456 C CA . ASP A 1 183 ? -20.257 -44.991 -32.223 1.00 26.03 183 ASP A CA 1
ATOM 1457 C C . ASP A 1 183 ? -19.110 -44.387 -33.106 1.00 26.03 183 ASP A C 1
ATOM 1459 O O . ASP A 1 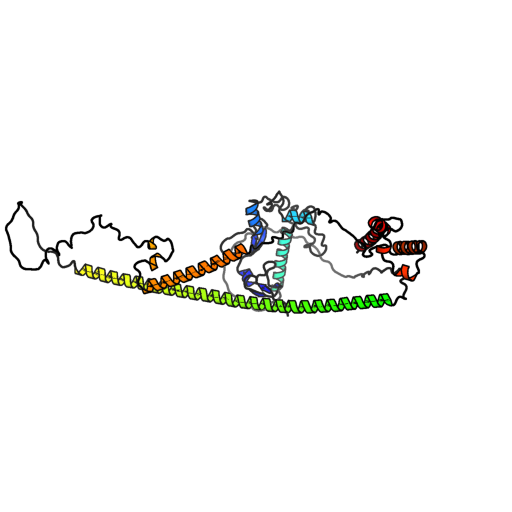183 ? -19.320 -43.601 -34.022 1.00 26.03 183 ASP A O 1
ATOM 1463 N N . MET A 1 184 ? -17.885 -44.861 -32.775 1.00 29.42 184 MET A N 1
ATOM 1464 C CA . MET A 1 184 ? -16.533 -44.888 -33.405 1.00 29.42 184 MET A CA 1
ATOM 1465 C C . MET A 1 184 ? -15.741 -43.622 -33.845 1.00 29.42 184 MET A C 1
ATOM 1467 O O . MET A 1 184 ? -16.227 -42.731 -34.527 1.00 29.42 184 MET A O 1
ATOM 1471 N N . GLY A 1 185 ? -14.433 -43.618 -33.498 1.00 26.16 185 GLY A N 1
ATOM 1472 C CA . GLY A 1 185 ? -13.373 -42.651 -33.896 1.00 26.16 185 GLY A CA 1
ATOM 1473 C C . GLY A 1 185 ? -12.871 -42.790 -35.357 1.00 26.16 185 GLY A C 1
ATOM 1474 O O . GLY A 1 185 ? -13.648 -43.267 -36.177 1.00 26.16 185 GLY A O 1
ATOM 1475 N N . PRO A 1 186 ? -11.603 -42.453 -35.743 1.00 35.97 186 PRO A N 1
ATOM 1476 C CA . PRO A 1 186 ? -10.425 -42.039 -34.959 1.00 35.97 186 PRO A CA 1
ATOM 1477 C C . PRO A 1 186 ? -9.652 -40.779 -35.477 1.00 35.97 186 PRO A C 1
ATOM 1479 O O . PRO A 1 186 ? -9.984 -40.139 -36.467 1.00 35.97 186 PRO A O 1
ATOM 1482 N N . VAL A 1 187 ? -8.584 -40.453 -34.738 1.00 36.84 187 VAL A N 1
ATOM 1483 C CA . VAL A 1 187 ? -7.612 -39.328 -34.776 1.00 36.84 187 VAL A CA 1
ATOM 1484 C C . VAL A 1 187 ? -6.918 -39.056 -36.135 1.00 36.84 187 VAL A C 1
ATOM 1486 O O . VAL A 1 187 ? -6.588 -40.008 -36.842 1.00 36.84 187 VAL A O 1
ATOM 1489 N N . PRO A 1 188 ? -6.476 -37.801 -36.404 1.00 34.06 188 PRO A N 1
ATOM 1490 C CA . PRO A 1 188 ? -5.127 -37.632 -36.966 1.00 34.06 188 PRO A CA 1
ATOM 1491 C C . PRO A 1 188 ? -4.269 -36.479 -36.382 1.00 34.06 188 PRO A C 1
ATOM 1493 O O . PRO A 1 188 ? -4.658 -35.319 -36.341 1.00 34.06 188 PRO A O 1
ATOM 1496 N N . LYS A 1 189 ? -3.050 -36.880 -35.988 1.00 29.22 189 LYS A N 1
ATOM 1497 C CA . LYS A 1 189 ? -1.704 -36.352 -36.315 1.00 29.22 189 LYS A CA 1
ATOM 1498 C C . LYS A 1 189 ? -1.363 -34.859 -36.105 1.00 29.22 189 LYS A C 1
ATOM 1500 O O . LYS A 1 189 ? -1.777 -33.965 -36.829 1.00 29.22 189 LYS A O 1
ATOM 1505 N N . VAL A 1 190 ? -0.431 -34.684 -35.163 1.00 30.80 190 VAL A N 1
ATOM 1506 C CA . VAL A 1 190 ? 0.406 -33.517 -34.843 1.00 30.80 190 VAL A CA 1
ATOM 1507 C C . VAL A 1 190 ? 1.331 -33.135 -36.011 1.00 30.80 190 VAL A C 1
ATOM 1509 O O . VAL A 1 190 ? 1.990 -34.006 -36.576 1.00 30.80 190 VAL A O 1
ATOM 1512 N N . PHE A 1 191 ? 1.456 -31.833 -36.299 1.00 27.34 191 PHE A N 1
ATOM 1513 C CA . PHE A 1 191 ? 2.449 -31.252 -37.213 1.00 27.34 191 PHE A CA 1
ATOM 1514 C C . PHE A 1 191 ? 3.396 -30.325 -36.421 1.00 27.34 191 PHE A C 1
ATOM 1516 O O . PHE A 1 191 ? 2.935 -29.430 -35.714 1.00 27.34 191 PHE A O 1
ATOM 1523 N N . ARG A 1 192 ? 4.716 -30.555 -36.503 1.00 30.84 192 ARG A N 1
ATOM 1524 C CA . ARG A 1 192 ? 5.772 -29.637 -36.020 1.00 30.84 192 ARG A CA 1
ATOM 1525 C C . ARG A 1 192 ? 6.254 -28.767 -37.190 1.00 30.84 192 ARG A C 1
ATOM 1527 O O . ARG A 1 192 ? 6.437 -29.328 -38.267 1.00 30.84 192 ARG A O 1
ATOM 1534 N N . PRO A 1 193 ? 6.548 -27.467 -37.007 1.00 35.62 193 PRO A N 1
ATOM 1535 C CA . PRO A 1 193 ? 7.186 -26.668 -38.049 1.00 35.62 193 PRO A CA 1
ATOM 1536 C C . PRO A 1 193 ? 8.705 -26.887 -38.084 1.00 35.62 193 PRO A C 1
ATOM 1538 O O . PRO A 1 193 ? 9.352 -27.029 -37.045 1.00 35.62 193 PRO A O 1
ATOM 1541 N N . MET A 1 194 ? 9.250 -26.902 -39.301 1.00 29.56 194 MET A N 1
ATOM 1542 C CA . MET A 1 194 ? 10.675 -26.965 -39.616 1.00 29.56 194 MET A CA 1
ATOM 1543 C C . MET A 1 194 ? 11.390 -25.643 -39.306 1.00 29.56 194 MET A C 1
ATOM 1545 O O . MET A 1 194 ? 10.865 -24.563 -39.565 1.00 29.56 194 MET A O 1
ATOM 1549 N N . ILE A 1 195 ? 12.610 -25.757 -38.779 1.00 34.72 195 ILE A N 1
ATOM 1550 C CA . ILE A 1 195 ? 13.570 -24.666 -38.588 1.00 34.72 195 ILE A CA 1
ATOM 1551 C C . ILE A 1 195 ? 14.369 -24.529 -39.885 1.00 34.72 195 ILE A C 1
ATOM 1553 O O . ILE A 1 195 ? 14.985 -25.501 -40.322 1.00 34.72 195 ILE A O 1
ATOM 1557 N N . ASN A 1 196 ? 14.361 -23.338 -40.483 1.00 31.19 196 ASN A N 1
ATOM 1558 C CA . ASN A 1 196 ? 15.200 -23.011 -41.631 1.00 31.19 196 ASN A CA 1
ATOM 1559 C C . ASN A 1 196 ? 16.585 -22.577 -41.126 1.00 31.19 196 ASN A C 1
ATOM 1561 O O . ASN A 1 196 ? 16.691 -21.699 -40.269 1.00 31.19 196 ASN A O 1
ATOM 1565 N N . ARG A 1 197 ? 17.630 -23.247 -41.613 1.00 37.41 197 ARG A N 1
ATOM 1566 C CA . ARG A 1 197 ? 19.029 -23.098 -41.205 1.00 37.41 197 ARG A CA 1
ATOM 1567 C C . ARG A 1 197 ? 19.803 -22.596 -42.413 1.00 37.41 197 ARG A C 1
ATOM 1569 O O . ARG A 1 197 ? 20.144 -23.417 -43.243 1.00 37.41 197 ARG A O 1
ATOM 1576 N N . ASP A 1 198 ? 20.107 -21.303 -42.456 1.00 35.88 198 ASP A N 1
ATOM 1577 C CA . ASP A 1 198 ? 21.119 -20.746 -43.358 1.00 35.88 198 ASP A CA 1
ATOM 1578 C C . ASP A 1 198 ? 21.698 -19.451 -42.778 1.00 35.88 198 ASP A C 1
ATOM 1580 O O . ASP A 1 198 ? 21.154 -18.371 -42.974 1.00 35.88 198 ASP A O 1
ATOM 1584 N N . THR A 1 199 ? 22.817 -19.574 -42.063 1.00 40.84 199 THR A N 1
ATOM 1585 C CA . THR A 1 199 ? 23.941 -18.628 -42.125 1.00 40.84 199 THR A CA 1
ATOM 1586 C C . THR A 1 199 ? 25.209 -19.378 -41.717 1.00 40.84 199 THR A C 1
ATOM 1588 O O . THR A 1 199 ? 25.315 -19.932 -40.622 1.00 40.84 199 THR A O 1
ATOM 1591 N N . LEU A 1 200 ? 26.156 -19.455 -42.652 1.00 49.75 200 LEU A N 1
ATOM 1592 C CA . LEU A 1 200 ? 27.498 -19.978 -42.435 1.00 49.75 200 LEU A CA 1
ATOM 1593 C C . LEU A 1 200 ? 28.211 -19.150 -41.356 1.00 49.75 200 LEU A C 1
ATOM 1595 O O . LEU A 1 200 ? 28.350 -17.938 -41.503 1.00 49.75 200 LEU A O 1
ATOM 1599 N N . VAL A 1 201 ? 28.679 -19.815 -40.298 1.00 47.78 201 VAL A N 1
ATOM 1600 C CA . VAL A 1 201 ? 29.614 -19.256 -39.314 1.00 47.78 201 VAL A CA 1
ATOM 1601 C C . VAL A 1 201 ? 30.887 -20.092 -39.372 1.00 47.78 201 VAL A C 1
ATOM 1603 O O . VAL A 1 201 ? 30.854 -21.310 -39.192 1.00 47.78 201 VAL A O 1
ATOM 1606 N N . ASP A 1 202 ? 31.978 -19.409 -39.689 1.00 41.66 202 ASP A N 1
ATOM 1607 C CA . ASP A 1 202 ? 33.339 -19.914 -39.849 1.00 41.66 202 ASP A CA 1
ATOM 1608 C C . ASP A 1 202 ? 33.875 -20.528 -38.527 1.00 41.66 202 ASP A C 1
ATOM 1610 O O . ASP A 1 202 ? 33.796 -19.873 -37.483 1.00 41.66 202 ASP A O 1
ATOM 1614 N N . PRO A 1 203 ? 34.371 -21.784 -38.504 1.00 49.44 203 PRO A N 1
ATOM 1615 C CA . PRO A 1 203 ? 34.637 -22.530 -37.272 1.00 49.44 203 PRO A CA 1
ATOM 1616 C C . PRO A 1 203 ? 36.100 -22.464 -36.784 1.00 49.44 203 PRO A C 1
ATOM 1618 O O . PRO A 1 203 ? 36.609 -23.475 -36.302 1.00 49.44 203 PRO A O 1
ATOM 1621 N N . ASN A 1 204 ? 36.796 -21.321 -36.875 1.00 55.38 204 ASN A N 1
ATOM 1622 C CA . ASN A 1 204 ? 38.221 -21.255 -36.492 1.00 55.38 204 ASN A CA 1
ATOM 1623 C C . ASN A 1 204 ? 38.656 -20.082 -35.588 1.00 55.38 204 ASN A C 1
ATOM 1625 O O . ASN A 1 204 ? 39.763 -19.568 -35.721 1.00 55.38 204 ASN A O 1
ATOM 1629 N N . SER A 1 205 ? 37.842 -19.686 -34.609 1.00 52.84 205 SER A N 1
ATOM 1630 C CA . SER A 1 205 ? 38.282 -18.763 -33.549 1.00 52.84 205 SER A CA 1
ATOM 1631 C C . SER A 1 205 ? 38.059 -19.375 -32.163 1.00 52.84 205 SER A C 1
ATOM 1633 O O . SER A 1 205 ? 36.973 -19.268 -31.585 1.00 52.84 205 SER A O 1
ATOM 1635 N N . SER A 1 206 ? 39.090 -20.028 -31.627 1.00 59.41 206 SER A N 1
ATOM 1636 C CA . SER A 1 206 ? 39.130 -20.618 -30.278 1.00 59.41 206 SER A CA 1
ATOM 1637 C C . SER A 1 206 ? 38.719 -19.643 -29.166 1.00 59.41 206 SER A C 1
ATOM 1639 O O . SER A 1 206 ? 38.137 -20.057 -28.164 1.00 59.41 206 SER A O 1
ATOM 1641 N N . ASP A 1 207 ? 38.936 -18.344 -29.369 1.00 58.53 207 ASP A N 1
ATOM 1642 C CA . ASP A 1 207 ? 38.730 -17.304 -28.354 1.00 58.53 207 ASP A CA 1
ATOM 1643 C C . ASP A 1 207 ? 37.255 -17.047 -28.017 1.00 58.53 207 ASP A C 1
ATOM 1645 O O . ASP A 1 207 ? 36.910 -16.770 -26.866 1.00 58.53 207 ASP A O 1
ATOM 1649 N N . HIS A 1 208 ? 36.346 -17.215 -28.981 1.00 62.22 208 HIS A N 1
ATOM 1650 C CA . HIS A 1 208 ? 34.914 -17.030 -28.731 1.00 62.22 208 HIS A CA 1
ATOM 1651 C C . HIS A 1 208 ? 34.316 -18.168 -27.893 1.00 62.22 208 HIS A C 1
ATOM 1653 O O . HIS A 1 208 ? 33.389 -17.944 -27.113 1.00 62.22 208 HIS A O 1
ATOM 1659 N N . VAL A 1 209 ? 34.862 -19.383 -28.003 1.00 71.75 209 VAL A N 1
ATOM 1660 C CA . VAL A 1 209 ? 34.431 -20.523 -27.184 1.00 71.75 209 VAL A CA 1
ATOM 1661 C C . VAL A 1 209 ? 34.892 -20.336 -25.741 1.00 71.75 209 VAL A C 1
ATOM 1663 O O . VAL A 1 209 ? 34.086 -20.530 -24.833 1.00 71.75 209 VAL A O 1
ATOM 1666 N N . VAL A 1 210 ? 36.130 -19.868 -25.535 1.00 78.00 210 VAL A N 1
ATOM 1667 C CA . VAL A 1 210 ? 36.683 -19.566 -24.203 1.00 78.00 210 VAL A CA 1
ATOM 1668 C C . VAL A 1 210 ? 35.860 -18.480 -23.497 1.00 78.00 210 VAL A C 1
ATOM 1670 O O . VAL A 1 210 ? 35.435 -18.679 -22.357 1.00 78.00 210 VAL A O 1
ATOM 1673 N N . ALA A 1 211 ? 35.519 -17.390 -24.192 1.00 73.19 211 ALA A N 1
ATOM 1674 C CA . ALA A 1 211 ? 34.693 -16.317 -23.631 1.00 73.19 211 ALA A CA 1
ATOM 1675 C C . ALA A 1 211 ? 33.272 -16.787 -23.258 1.00 73.19 211 ALA A C 1
ATOM 1677 O O . ALA A 1 211 ? 32.736 -16.421 -22.211 1.00 73.19 211 ALA A O 1
ATOM 1678 N N . ILE A 1 212 ? 32.652 -17.640 -24.083 1.00 76.94 212 ILE A N 1
ATOM 1679 C CA . ILE A 1 212 ? 31.335 -18.220 -23.778 1.00 76.94 212 ILE A CA 1
ATOM 1680 C C . ILE A 1 212 ? 31.423 -19.181 -22.585 1.00 76.94 212 ILE A C 1
ATOM 1682 O O . ILE A 1 212 ? 30.503 -19.210 -21.765 1.00 76.94 212 ILE A O 1
ATOM 1686 N N . THR A 1 213 ? 32.500 -19.962 -22.455 1.00 80.25 213 THR A N 1
ATOM 1687 C CA . THR A 1 213 ? 32.693 -20.850 -21.299 1.00 80.25 213 THR A CA 1
ATOM 1688 C C . THR A 1 213 ? 32.925 -20.076 -20.006 1.00 80.25 213 THR A C 1
ATOM 1690 O O . THR A 1 213 ? 32.299 -20.407 -19.002 1.00 80.25 213 THR A O 1
ATOM 1693 N N . GLU A 1 214 ? 33.707 -18.995 -20.042 1.00 80.81 214 GLU A N 1
ATOM 1694 C CA . GLU A 1 214 ? 33.952 -18.138 -18.880 1.00 80.81 214 GLU A CA 1
ATOM 1695 C C . GLU A 1 214 ? 32.666 -17.429 -18.428 1.00 80.81 214 GLU A C 1
ATOM 1697 O O . GLU A 1 214 ? 32.321 -17.443 -17.247 1.00 80.81 214 GLU A O 1
ATOM 1702 N N . LEU A 1 215 ? 31.873 -16.899 -19.367 1.00 83.94 215 LEU A N 1
ATOM 1703 C CA . LEU A 1 215 ? 30.566 -16.313 -19.054 1.00 83.94 215 LEU A CA 1
ATOM 1704 C C . LEU A 1 215 ? 29.593 -17.346 -18.473 1.00 83.94 215 LEU A C 1
ATOM 1706 O O . LEU A 1 215 ? 28.851 -17.038 -17.540 1.00 83.94 215 LEU A O 1
ATOM 1710 N N . ARG A 1 216 ? 29.589 -18.584 -18.984 1.00 81.00 216 ARG A N 1
ATOM 1711 C CA . ARG A 1 216 ? 28.769 -19.672 -18.423 1.00 81.00 216 ARG A CA 1
ATOM 1712 C C . ARG A 1 216 ? 29.193 -20.024 -16.999 1.00 81.00 216 ARG A C 1
ATOM 1714 O O . ARG A 1 216 ? 28.325 -20.261 -16.159 1.00 81.00 216 ARG A O 1
ATOM 1721 N N . GLU A 1 217 ? 30.488 -20.016 -16.709 1.00 89.00 217 GLU A N 1
ATOM 1722 C CA . GLU A 1 217 ? 31.019 -20.253 -15.367 1.00 89.00 217 GLU A CA 1
ATOM 1723 C C . GLU A 1 217 ? 30.691 -19.096 -14.405 1.00 89.00 217 GLU A C 1
ATOM 1725 O O . GLU A 1 217 ? 30.251 -19.326 -13.273 1.00 89.00 217 GLU A O 1
ATOM 1730 N N . GLN A 1 218 ? 30.769 -17.846 -14.868 1.00 89.69 218 GLN A N 1
ATOM 1731 C CA . GLN A 1 218 ? 30.325 -16.673 -14.105 1.00 89.69 218 GLN A CA 1
ATOM 1732 C C . GLN A 1 218 ? 28.815 -16.714 -13.809 1.00 89.69 218 GLN A C 1
ATOM 1734 O O . GLN A 1 218 ? 28.387 -16.446 -12.686 1.00 89.69 218 GLN A O 1
ATOM 1739 N N . VAL A 1 219 ? 27.983 -17.122 -14.770 1.00 90.75 219 VAL A N 1
ATOM 1740 C CA . VAL A 1 219 ? 26.540 -17.309 -14.537 1.00 90.75 219 VAL A CA 1
ATOM 1741 C C . VAL A 1 219 ? 26.285 -18.436 -13.532 1.00 90.75 219 VAL A C 1
ATOM 1743 O O . VAL A 1 219 ? 25.461 -18.271 -12.632 1.00 90.75 219 VAL A O 1
ATOM 1746 N N . ALA A 1 220 ? 27.009 -19.555 -13.623 1.00 90.19 220 ALA A N 1
ATOM 1747 C CA . ALA A 1 220 ? 26.862 -20.679 -12.698 1.00 90.19 220 ALA A CA 1
ATOM 1748 C C . ALA A 1 220 ? 27.274 -20.315 -11.259 1.00 90.19 220 ALA A C 1
ATOM 1750 O O . ALA A 1 220 ? 26.596 -20.683 -10.294 1.00 90.19 220 ALA A O 1
ATOM 1751 N N . THR A 1 221 ? 28.355 -19.550 -11.094 1.00 92.44 221 THR A N 1
ATOM 1752 C CA . THR A 1 221 ? 28.808 -19.072 -9.778 1.00 92.44 221 THR A CA 1
ATOM 1753 C C . THR A 1 221 ? 27.825 -18.075 -9.167 1.00 92.44 221 THR A C 1
ATOM 1755 O O . THR A 1 221 ? 27.470 -18.219 -7.994 1.00 92.44 221 THR A O 1
ATOM 1758 N N . LEU A 1 222 ? 27.297 -17.132 -9.954 1.00 89.75 222 LEU A N 1
ATOM 1759 C CA . LEU A 1 222 ? 26.253 -16.204 -9.507 1.00 89.75 222 LEU A CA 1
ATOM 1760 C C . LEU A 1 222 ? 24.945 -16.924 -9.147 1.00 89.75 222 LEU A C 1
ATOM 1762 O O . LEU A 1 222 ? 24.350 -16.628 -8.111 1.00 89.75 222 LEU A O 1
ATOM 1766 N N . GLN A 1 223 ? 24.520 -17.920 -9.930 1.00 88.81 223 GLN A N 1
ATOM 1767 C CA . GLN A 1 223 ? 23.355 -18.753 -9.603 1.00 88.81 223 GLN A CA 1
ATOM 1768 C C . GLN A 1 223 ? 23.545 -19.512 -8.284 1.00 88.81 223 GLN A C 1
ATOM 1770 O O . GLN A 1 223 ? 22.631 -19.561 -7.459 1.00 88.81 223 GLN A O 1
ATOM 1775 N N . LYS A 1 224 ? 24.742 -20.051 -8.026 1.00 94.94 224 LYS A N 1
ATOM 1776 C CA . LYS A 1 224 ? 25.063 -20.717 -6.755 1.00 94.94 224 LYS A CA 1
ATOM 1777 C C . LYS A 1 224 ? 25.033 -19.744 -5.571 1.00 94.94 224 LYS A C 1
ATOM 1779 O O . LYS A 1 224 ? 24.557 -20.105 -4.493 1.00 94.94 224 LYS A O 1
ATOM 1784 N N . GLN A 1 225 ? 25.508 -18.513 -5.761 1.00 92.25 225 GLN A N 1
ATOM 1785 C CA . GLN A 1 225 ? 25.430 -17.468 -4.737 1.00 92.25 225 GLN A CA 1
ATOM 1786 C C . GLN A 1 225 ? 23.982 -17.056 -4.446 1.00 92.25 225 GLN A C 1
ATOM 1788 O O . GLN A 1 225 ? 23.623 -16.939 -3.274 1.00 92.25 225 GLN A O 1
ATOM 1793 N N . LEU A 1 226 ? 23.144 -16.905 -5.477 1.00 90.50 226 LEU A N 1
ATOM 1794 C CA . LEU A 1 226 ? 21.710 -16.639 -5.325 1.00 90.50 226 LEU A CA 1
ATOM 1795 C C . LEU A 1 226 ? 21.019 -17.740 -4.513 1.00 90.50 226 LEU A C 1
ATOM 1797 O O . LEU A 1 226 ? 20.394 -17.437 -3.502 1.00 90.50 226 LEU A O 1
ATOM 1801 N N . LEU A 1 227 ? 21.229 -19.013 -4.862 1.00 92.75 227 LEU A N 1
ATOM 1802 C CA . LEU A 1 227 ? 20.639 -20.142 -4.130 1.00 92.75 227 LEU A CA 1
ATOM 1803 C C . LEU A 1 227 ? 21.073 -20.192 -2.655 1.00 92.75 227 LEU A C 1
ATOM 1805 O O . LEU A 1 227 ? 20.264 -20.480 -1.772 1.00 92.75 227 LEU A O 1
ATOM 1809 N N . SER A 1 228 ? 22.340 -19.885 -2.366 1.00 92.50 228 SER A N 1
ATOM 1810 C CA . SER A 1 228 ? 22.845 -19.802 -0.988 1.00 92.50 228 SER A CA 1
ATOM 1811 C C . SER A 1 228 ? 22.179 -18.666 -0.198 1.00 92.50 228 SER A C 1
ATOM 1813 O O . SER A 1 228 ? 21.782 -18.849 0.958 1.00 92.50 228 SER A O 1
ATOM 1815 N N . LYS A 1 229 ? 21.995 -17.497 -0.826 1.00 91.44 229 LYS A N 1
ATOM 1816 C CA . LYS A 1 229 ? 21.308 -16.346 -0.224 1.00 91.44 229 LYS A CA 1
ATOM 1817 C C . LYS A 1 229 ? 19.822 -16.621 -0.002 1.00 91.44 229 LYS A C 1
ATOM 1819 O O . LYS A 1 229 ? 19.330 -16.318 1.082 1.00 91.44 229 LYS A O 1
ATOM 1824 N N . ASP A 1 230 ? 19.143 -17.260 -0.950 1.00 90.94 230 ASP A N 1
ATOM 1825 C CA . ASP A 1 230 ? 17.744 -17.677 -0.803 1.00 90.94 230 ASP A CA 1
ATOM 1826 C C . ASP A 1 230 ? 17.573 -18.668 0.354 1.00 90.94 230 ASP A C 1
ATOM 1828 O O . ASP A 1 230 ? 16.655 -18.534 1.165 1.00 90.94 230 ASP A O 1
ATOM 1832 N N . HIS A 1 231 ? 18.503 -19.615 0.518 1.00 94.06 231 HIS A N 1
ATOM 1833 C CA . HIS A 1 231 ? 18.494 -20.522 1.665 1.00 94.06 231 HIS A CA 1
ATOM 1834 C C . HIS A 1 231 ? 18.670 -19.778 3.001 1.00 94.06 231 HIS A C 1
ATOM 1836 O O . HIS A 1 231 ? 17.947 -20.046 3.964 1.00 94.06 231 HIS A O 1
ATOM 1842 N N . GLN A 1 232 ? 19.585 -18.804 3.068 1.00 93.12 232 GLN A N 1
ATOM 1843 C CA . GLN A 1 232 ? 19.756 -17.963 4.260 1.00 93.12 232 GLN A CA 1
ATOM 1844 C C . GLN A 1 232 ? 18.511 -17.119 4.563 1.00 93.12 232 GLN A C 1
ATOM 1846 O O . GLN A 1 232 ? 18.132 -16.993 5.731 1.00 93.12 232 GLN A O 1
ATOM 1851 N N . LEU A 1 233 ? 17.858 -16.568 3.537 1.00 88.94 233 LEU A N 1
ATOM 1852 C CA . LEU A 1 233 ? 16.612 -15.818 3.687 1.00 88.94 233 LEU A CA 1
ATOM 1853 C C . LEU A 1 233 ? 15.500 -16.707 4.248 1.00 88.94 233 LEU A C 1
ATOM 1855 O O . LEU A 1 233 ? 14.875 -16.328 5.235 1.00 88.94 233 LEU A O 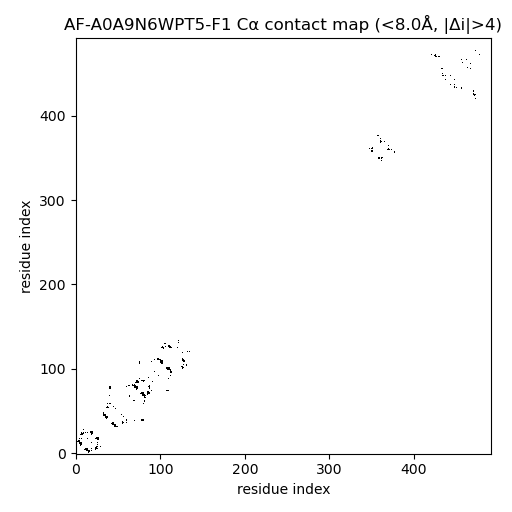1
ATOM 1859 N N . LEU A 1 234 ? 15.329 -17.922 3.723 1.00 91.62 234 LEU A N 1
ATOM 1860 C CA . LEU A 1 234 ? 14.343 -18.882 4.229 1.00 91.62 234 LEU A CA 1
ATOM 1861 C C . LEU A 1 234 ? 14.575 -19.250 5.704 1.00 91.62 234 LEU A C 1
ATOM 1863 O O . LEU A 1 234 ? 13.622 -19.352 6.481 1.00 91.62 234 LEU A O 1
ATOM 1867 N N . LEU A 1 235 ? 15.832 -19.416 6.130 1.00 92.31 235 LEU A N 1
ATOM 1868 C CA . LEU A 1 235 ? 16.158 -19.670 7.538 1.00 92.31 235 LEU A CA 1
ATOM 1869 C C . LEU A 1 235 ? 15.806 -18.473 8.435 1.00 92.31 235 LEU A C 1
ATOM 1871 O O . LEU A 1 235 ? 15.239 -18.658 9.516 1.00 92.31 235 LEU A O 1
ATOM 1875 N N . LYS A 1 236 ? 16.092 -17.247 7.981 1.00 90.19 236 LYS A N 1
ATOM 1876 C CA . LYS A 1 236 ? 15.725 -16.011 8.690 1.00 90.19 236 LYS A CA 1
ATOM 1877 C C . LYS A 1 236 ? 14.209 -15.824 8.754 1.00 90.19 236 LYS A C 1
ATOM 1879 O O . LYS A 1 236 ? 13.693 -15.444 9.804 1.00 90.19 236 LYS A O 1
ATOM 1884 N N . GLU A 1 237 ? 13.482 -16.140 7.684 1.00 87.12 237 GLU A N 1
ATOM 1885 C CA . GLU A 1 237 ? 12.017 -16.131 7.674 1.00 87.12 237 GLU A CA 1
ATOM 1886 C C . GLU A 1 237 ? 11.450 -17.145 8.670 1.00 87.12 237 GLU A C 1
ATOM 1888 O O . GLU A 1 237 ? 10.574 -16.799 9.465 1.00 87.12 237 GLU A O 1
ATOM 1893 N N . LYS A 1 238 ? 12.002 -18.364 8.724 1.00 92.81 238 LYS A N 1
ATOM 1894 C CA . LYS A 1 238 ? 11.613 -19.375 9.716 1.00 92.81 238 LYS A CA 1
ATOM 1895 C C . LYS A 1 238 ? 11.809 -18.863 11.147 1.00 92.81 238 LYS A C 1
ATOM 1897 O O . LYS A 1 238 ? 10.857 -18.903 11.927 1.00 92.81 238 LYS A O 1
ATOM 1902 N N . GLN A 1 239 ? 12.978 -18.309 11.472 1.00 93.06 239 GLN A N 1
ATOM 1903 C CA . GLN A 1 239 ? 13.239 -17.714 12.792 1.00 93.06 239 GLN A CA 1
ATOM 1904 C C . GLN A 1 239 ? 12.275 -16.567 13.113 1.00 93.06 239 GLN A C 1
ATOM 1906 O O . GLN A 1 239 ? 11.738 -16.490 14.217 1.00 93.06 239 GLN A O 1
ATOM 1911 N N . MET A 1 240 ? 11.990 -15.698 12.140 1.00 86.81 240 MET A N 1
ATOM 1912 C CA . MET A 1 240 ? 11.039 -14.604 12.322 1.00 86.81 240 MET A CA 1
ATOM 1913 C C . MET A 1 240 ? 9.628 -15.126 12.615 1.00 86.81 240 MET A C 1
ATOM 1915 O O . MET A 1 240 ? 8.929 -14.569 13.463 1.00 86.81 240 MET A O 1
ATOM 1919 N N . THR A 1 241 ? 9.195 -16.200 11.948 1.00 87.19 241 THR A N 1
ATOM 1920 C CA . THR A 1 241 ? 7.883 -16.810 12.215 1.00 87.19 241 THR A CA 1
ATOM 1921 C C . THR A 1 241 ? 7.805 -17.446 13.600 1.00 87.19 241 THR A C 1
ATOM 1923 O O . THR A 1 241 ? 6.765 -17.352 14.251 1.00 87.19 241 THR A O 1
ATOM 1926 N N . GLU A 1 242 ? 8.893 -18.050 14.074 1.00 91.50 242 GLU A N 1
ATOM 1927 C CA . GLU A 1 242 ? 8.975 -18.662 15.400 1.00 91.50 242 GLU A CA 1
ATOM 1928 C C . GLU A 1 242 ? 8.950 -17.607 16.512 1.00 91.50 242 GLU A C 1
ATOM 1930 O O . GLU A 1 242 ? 8.135 -17.694 17.431 1.00 91.50 242 GLU A O 1
ATOM 1935 N N . LEU A 1 243 ? 9.747 -16.544 16.375 1.00 89.38 243 LEU A N 1
ATOM 1936 C CA . LEU A 1 243 ? 9.742 -15.419 17.311 1.00 89.38 243 LEU A CA 1
ATOM 1937 C C . LEU A 1 243 ? 8.373 -14.730 17.369 1.00 89.38 243 LEU A C 1
ATOM 1939 O O . LEU A 1 243 ? 7.868 -14.465 18.459 1.00 89.38 243 LEU A O 1
ATOM 1943 N N . LYS A 1 244 ? 7.718 -14.517 16.219 1.00 84.75 244 LYS A N 1
ATOM 1944 C CA . LYS A 1 244 ? 6.348 -13.975 16.171 1.00 84.75 244 LYS A CA 1
ATOM 1945 C C . LYS A 1 244 ? 5.338 -14.889 16.866 1.00 84.75 244 LYS A C 1
ATOM 1947 O O . LYS A 1 244 ? 4.447 -14.399 17.558 1.00 84.75 244 LYS A O 1
ATOM 1952 N N . ALA A 1 245 ? 5.468 -16.208 16.710 1.00 88.31 245 ALA A N 1
ATOM 1953 C CA . ALA A 1 245 ? 4.600 -17.164 17.391 1.00 88.31 245 ALA A CA 1
ATOM 1954 C C . ALA A 1 245 ? 4.796 -17.127 18.916 1.00 88.31 245 ALA A C 1
ATOM 1956 O O . ALA A 1 245 ? 3.810 -17.146 19.656 1.00 88.31 245 ALA A O 1
ATOM 1957 N N . ASN A 1 246 ? 6.041 -17.019 19.388 1.00 86.12 246 ASN A N 1
ATOM 1958 C CA . ASN A 1 246 ? 6.352 -16.904 20.814 1.00 86.12 246 ASN A CA 1
ATOM 1959 C C . ASN A 1 246 ? 5.844 -15.589 21.406 1.00 86.12 246 ASN A C 1
ATOM 1961 O O . ASN A 1 246 ? 5.179 -15.609 22.440 1.00 86.12 246 ASN A O 1
ATOM 1965 N N . GLN A 1 247 ? 6.060 -14.466 20.718 1.00 83.88 247 GLN A N 1
ATOM 1966 C CA . GLN A 1 247 ? 5.523 -13.168 21.126 1.00 83.88 247 GLN A CA 1
ATOM 1967 C C . GLN A 1 247 ? 3.997 -13.212 21.274 1.00 83.88 247 GLN A C 1
ATOM 1969 O O . GLN A 1 247 ? 3.459 -12.750 22.275 1.00 83.88 247 GLN A O 1
ATOM 1974 N N . PHE A 1 248 ? 3.295 -13.862 20.342 1.00 83.44 248 PHE A N 1
ATOM 1975 C CA . PHE A 1 248 ? 1.843 -14.009 20.425 1.00 83.44 248 PHE A CA 1
ATOM 1976 C C . PHE A 1 248 ? 1.382 -14.885 21.598 1.00 83.44 248 PHE A C 1
ATOM 1978 O O . PHE A 1 248 ? 0.377 -14.572 22.240 1.00 83.44 248 PHE A O 1
ATOM 1985 N N . ARG A 1 249 ? 2.093 -15.984 21.894 1.00 86.31 249 ARG A N 1
ATOM 1986 C CA . ARG A 1 249 ? 1.795 -16.821 23.070 1.00 86.31 249 ARG A CA 1
ATOM 1987 C C . ARG A 1 249 ? 1.931 -16.009 24.353 1.00 86.31 249 ARG A C 1
ATOM 1989 O O . ARG A 1 249 ? 0.995 -15.990 25.147 1.00 86.31 249 ARG A O 1
ATOM 1996 N N . MET A 1 250 ? 3.029 -15.268 24.491 1.00 87.44 250 MET A N 1
ATOM 1997 C CA . MET A 1 250 ? 3.249 -14.393 25.642 1.00 87.44 250 MET A CA 1
ATOM 1998 C C . MET A 1 250 ? 2.168 -13.312 25.758 1.00 87.44 250 MET A C 1
ATOM 2000 O O . MET A 1 250 ? 1.620 -13.124 26.841 1.00 87.44 250 MET A O 1
ATOM 2004 N N . ASP A 1 251 ? 1.785 -12.659 24.658 1.00 84.69 251 ASP A N 1
ATOM 2005 C CA . ASP A 1 251 ? 0.722 -11.645 24.655 1.00 84.69 251 ASP A CA 1
ATOM 2006 C C . ASP A 1 251 ? -0.644 -12.225 25.043 1.00 84.69 251 ASP A C 1
ATOM 2008 O O . ASP A 1 251 ? -1.424 -11.589 25.761 1.00 84.69 251 ASP A O 1
ATOM 2012 N N . LYS A 1 252 ? -0.969 -13.433 24.570 1.00 88.75 252 LYS A N 1
ATOM 2013 C CA . LYS A 1 252 ? -2.212 -14.121 24.933 1.00 88.75 252 LYS A CA 1
ATOM 2014 C C . LYS A 1 252 ? -2.220 -14.466 26.418 1.00 88.75 252 LYS A C 1
ATOM 2016 O O . LYS A 1 252 ? -3.210 -14.176 27.090 1.00 88.75 252 LYS A O 1
ATOM 2021 N N . ASP A 1 253 ? -1.129 -15.028 26.923 1.00 89.75 253 ASP A N 1
ATOM 2022 C CA . ASP A 1 253 ? -0.987 -15.375 28.335 1.00 89.75 253 ASP A CA 1
ATOM 2023 C C . ASP A 1 253 ? -1.064 -14.121 29.210 1.00 89.75 253 ASP A C 1
ATOM 2025 O O . ASP A 1 253 ? -1.751 -14.122 30.231 1.00 89.75 253 ASP A O 1
ATOM 2029 N N . PHE A 1 254 ? -0.461 -13.013 28.774 1.00 92.12 254 PHE A N 1
ATOM 2030 C CA . PHE A 1 254 ? -0.550 -11.727 29.460 1.00 92.12 254 PHE A CA 1
ATOM 2031 C C . PHE A 1 254 ? -1.986 -11.191 29.491 1.00 92.12 254 PHE A C 1
ATOM 2033 O O . PHE A 1 254 ? -2.468 -10.775 30.542 1.00 92.12 254 PHE A O 1
ATOM 2040 N N . ARG A 1 255 ? -2.727 -11.262 28.375 1.00 89.38 255 ARG A N 1
ATOM 2041 C CA . ARG A 1 255 ? -4.146 -10.858 28.320 1.00 89.38 255 ARG A CA 1
ATOM 2042 C C . ARG A 1 255 ? -5.035 -11.718 29.211 1.00 89.38 255 ARG A C 1
ATOM 2044 O O . ARG A 1 255 ? -5.970 -11.192 29.811 1.00 89.38 255 ARG A O 1
ATOM 2051 N N . VAL A 1 256 ? -4.783 -13.024 29.275 1.00 93.31 256 VAL A N 1
ATOM 2052 C CA . VAL A 1 256 ? -5.519 -13.929 30.167 1.00 93.31 256 VAL A CA 1
ATOM 2053 C C . VAL A 1 256 ? -5.211 -13.579 31.618 1.00 93.31 256 VAL A C 1
ATOM 2055 O O . VAL A 1 256 ? -6.148 -13.343 32.372 1.00 93.31 256 VAL A O 1
ATOM 2058 N N . LYS A 1 257 ? -3.931 -13.436 31.983 1.00 94.56 257 LYS A N 1
ATOM 2059 C CA . LYS A 1 257 ? -3.516 -13.016 33.330 1.00 94.56 257 LYS A CA 1
ATOM 2060 C C . LYS A 1 257 ? -4.150 -11.684 33.730 1.00 94.56 257 LYS A C 1
ATOM 2062 O O . LYS A 1 257 ? -4.712 -11.597 34.814 1.00 94.56 257 LYS A O 1
ATOM 2067 N N . LEU A 1 258 ? -4.153 -10.688 32.841 1.00 92.88 258 LEU A N 1
ATOM 2068 C CA . LEU A 1 258 ? -4.785 -9.390 33.092 1.00 92.88 258 LEU A CA 1
ATOM 2069 C C . LEU A 1 258 ? -6.289 -9.532 33.376 1.00 92.88 258 LEU A C 1
ATOM 2071 O O . LEU A 1 258 ? -6.798 -8.925 34.312 1.00 92.88 258 LEU A O 1
ATOM 2075 N N . LYS A 1 259 ? -7.003 -10.364 32.606 1.00 91.94 259 LYS A N 1
ATOM 2076 C CA . LYS A 1 259 ? -8.432 -10.634 32.831 1.00 91.94 259 LYS A CA 1
ATOM 2077 C C . LYS A 1 259 ? -8.693 -11.385 34.133 1.00 91.94 259 LYS A C 1
ATOM 2079 O O . LYS A 1 259 ? -9.670 -11.078 34.806 1.00 91.94 259 LYS A O 1
ATOM 2084 N N . THR A 1 260 ? -7.850 -12.353 34.486 1.00 93.00 260 THR A N 1
ATOM 2085 C CA . THR A 1 260 ? -7.966 -13.080 35.756 1.00 93.00 260 THR A CA 1
ATOM 2086 C C . THR A 1 260 ? -7.768 -12.128 36.930 1.00 93.00 260 THR A C 1
ATOM 2088 O O . THR A 1 260 ? -8.618 -12.080 37.811 1.00 93.00 260 THR A O 1
ATOM 2091 N N . VAL A 1 261 ? -6.724 -11.292 36.885 1.00 94.06 261 VAL A N 1
ATOM 2092 C CA . VAL A 1 261 ? -6.460 -10.264 37.903 1.00 94.06 261 VAL A CA 1
ATOM 2093 C C . VAL A 1 261 ? -7.618 -9.267 37.999 1.00 94.06 261 VAL A C 1
ATOM 2095 O O . VAL A 1 261 ? -8.047 -8.940 39.102 1.00 94.06 261 VAL A O 1
ATOM 2098 N N . GLN A 1 262 ? -8.177 -8.830 36.867 1.00 91.25 262 GLN A N 1
ATOM 2099 C CA . GLN A 1 262 ? -9.348 -7.950 36.840 1.00 91.25 262 GLN A CA 1
ATOM 2100 C C . GLN A 1 262 ? -10.569 -8.604 37.503 1.00 91.25 262 GLN A C 1
ATOM 2102 O O . GLN A 1 262 ? -11.216 -7.986 38.345 1.00 91.25 262 GLN A O 1
ATOM 2107 N N . LYS A 1 263 ? -10.859 -9.869 37.176 1.00 95.12 263 LYS A N 1
ATOM 2108 C CA . LYS A 1 263 ? -11.994 -10.609 37.744 1.00 95.12 263 LYS A CA 1
ATOM 2109 C C . LYS A 1 263 ? -11.826 -10.859 39.244 1.00 95.12 263 LYS A C 1
ATOM 2111 O O . LYS A 1 263 ? -12.782 -10.735 40.002 1.00 95.12 263 LYS A O 1
ATOM 2116 N N . GLU A 1 264 ? -10.616 -11.191 39.688 1.00 92.94 264 GLU A N 1
ATOM 2117 C CA . GLU A 1 264 ? -10.301 -11.317 41.114 1.00 92.94 264 GLU A CA 1
ATOM 2118 C C . GLU A 1 264 ? -10.448 -9.984 41.848 1.00 92.94 264 GLU A C 1
ATOM 2120 O O . GLU A 1 264 ? -10.923 -9.951 42.984 1.00 92.94 264 GLU A O 1
ATOM 2125 N N . HIS A 1 265 ? -10.051 -8.880 41.213 1.00 94.56 265 HIS A N 1
ATOM 2126 C CA . HIS A 1 265 ? -10.232 -7.548 41.771 1.00 94.56 265 HIS A CA 1
ATOM 2127 C C . HIS A 1 265 ? -11.720 -7.201 41.914 1.00 94.56 265 HIS A C 1
ATOM 2129 O O . HIS A 1 265 ? -12.138 -6.781 42.991 1.00 94.56 265 HIS A O 1
ATOM 2135 N N . GLU A 1 266 ? -12.532 -7.454 40.888 1.00 92.81 266 GLU A N 1
ATOM 2136 C CA . GLU A 1 266 ? -13.987 -7.257 40.924 1.00 92.81 266 GLU A CA 1
ATOM 2137 C C . GLU A 1 266 ? -14.654 -8.105 42.017 1.00 92.81 266 GLU A C 1
ATOM 2139 O O . GLU A 1 266 ? -15.405 -7.568 42.829 1.00 92.81 266 GLU A O 1
ATOM 2144 N N . ALA A 1 267 ? -14.297 -9.388 42.140 1.00 94.81 267 ALA A N 1
ATOM 2145 C CA . ALA A 1 267 ? -14.812 -10.256 43.201 1.00 94.81 267 ALA A CA 1
ATOM 2146 C C . ALA A 1 267 ? -14.450 -9.745 44.611 1.00 94.81 267 ALA A C 1
ATOM 2148 O O . ALA A 1 267 ? -15.268 -9.789 45.533 1.00 94.81 267 ALA A O 1
ATOM 2149 N N . LYS A 1 268 ? -13.233 -9.212 44.793 1.00 95.06 268 LYS A N 1
ATOM 2150 C CA . LYS A 1 268 ? -12.822 -8.576 46.057 1.00 95.06 268 LYS A CA 1
ATOM 2151 C C . LYS A 1 268 ? -13.633 -7.309 46.336 1.00 95.06 268 LYS A C 1
ATOM 2153 O O . LYS A 1 268 ? -14.035 -7.099 47.480 1.00 95.06 268 LYS A O 1
ATOM 2158 N N . VAL A 1 269 ? -13.903 -6.488 45.321 1.00 95.25 269 VAL A N 1
ATOM 2159 C CA . VAL A 1 269 ? -14.740 -5.283 45.452 1.00 95.25 269 VAL A CA 1
ATOM 2160 C C . VAL A 1 269 ? -16.170 -5.655 45.846 1.00 95.25 269 VAL A C 1
ATOM 2162 O O . VAL A 1 269 ? -16.704 -5.064 46.785 1.00 95.25 269 VAL A O 1
ATOM 2165 N N . GLU A 1 270 ? -16.764 -6.664 45.210 1.00 94.00 270 GLU A N 1
ATOM 2166 C CA . GLU A 1 270 ? -18.103 -7.159 45.552 1.00 94.00 270 GLU A CA 1
ATOM 2167 C C . GLU A 1 270 ? -18.165 -7.700 46.984 1.00 94.00 270 GLU A C 1
ATOM 2169 O O . GLU A 1 270 ? -19.055 -7.321 47.748 1.00 94.00 270 GLU A O 1
ATOM 2174 N N . SER A 1 271 ? -17.181 -8.509 47.394 1.00 94.06 271 SER A N 1
ATOM 2175 C CA . SER A 1 271 ? -17.068 -9.006 48.771 1.00 94.06 271 SER A CA 1
ATOM 2176 C C . SER A 1 271 ? -16.988 -7.856 49.782 1.00 94.06 271 SER A C 1
ATOM 2178 O O . SER A 1 271 ? -17.630 -7.898 50.833 1.00 94.06 271 SER A O 1
ATOM 2180 N N . ILE A 1 272 ? -16.207 -6.811 49.493 1.00 93.12 272 ILE A N 1
ATOM 2181 C CA . ILE A 1 272 ? -16.096 -5.638 50.371 1.00 93.12 272 ILE A CA 1
ATOM 2182 C C . ILE A 1 272 ? -17.418 -4.865 50.409 1.00 93.12 272 ILE A C 1
ATOM 2184 O O . ILE A 1 272 ? -17.863 -4.488 51.491 1.00 93.12 272 ILE A O 1
ATOM 2188 N N . GLN A 1 273 ? -18.082 -4.660 49.269 1.00 91.50 273 GLN A N 1
ATOM 2189 C CA . GLN A 1 273 ? -19.383 -3.989 49.211 1.00 91.50 273 GLN A CA 1
ATOM 2190 C C . GLN A 1 273 ? -20.472 -4.751 49.973 1.00 91.50 273 GLN A C 1
ATOM 2192 O O . GLN A 1 273 ? -21.302 -4.125 50.634 1.00 91.50 273 GLN A O 1
ATOM 2197 N N . GLN A 1 274 ? -20.476 -6.085 49.916 1.00 93.12 274 GLN A N 1
ATOM 2198 C CA . GLN A 1 274 ? -21.396 -6.913 50.697 1.00 93.12 274 GLN A CA 1
ATOM 2199 C C . GLN A 1 274 ? -21.151 -6.762 52.200 1.00 93.12 274 GLN A C 1
ATOM 2201 O O . GLN A 1 274 ? -22.108 -6.540 52.941 1.00 93.12 274 GLN A O 1
ATOM 2206 N N . ARG A 1 275 ? -19.887 -6.793 52.646 1.00 93.44 275 ARG A N 1
ATOM 2207 C CA . ARG A 1 275 ? -19.533 -6.544 54.056 1.00 93.44 275 ARG A CA 1
ATOM 2208 C C . ARG A 1 275 ? -19.947 -5.147 54.508 1.00 93.44 275 ARG A C 1
ATOM 2210 O O . ARG A 1 275 ? -20.551 -5.013 55.562 1.00 93.44 275 ARG A O 1
ATOM 2217 N N . LEU A 1 276 ? -19.714 -4.127 53.680 1.00 91.19 276 LEU A N 1
ATOM 2218 C CA . LEU A 1 276 ? -20.159 -2.755 53.942 1.00 91.19 276 LEU A CA 1
ATOM 2219 C C . LEU A 1 276 ? -21.677 -2.685 54.150 1.00 91.19 276 LEU A C 1
ATOM 2221 O O . LEU A 1 276 ? -22.136 -2.094 55.121 1.00 91.19 276 LEU A O 1
ATOM 2225 N N . LYS A 1 277 ? -22.462 -3.336 53.281 1.00 91.81 277 LYS A N 1
ATOM 2226 C CA . LYS A 1 277 ? -23.927 -3.399 53.410 1.00 91.81 277 LYS A CA 1
ATOM 2227 C C . LYS A 1 277 ? -24.378 -4.167 54.655 1.00 91.81 277 LYS A C 1
ATOM 2229 O O . LYS A 1 277 ? -25.346 -3.751 55.285 1.00 91.81 277 LYS A O 1
ATOM 2234 N N . ALA A 1 278 ? -23.712 -5.268 55.003 1.00 90.25 278 ALA A N 1
ATOM 2235 C CA . ALA A 1 278 ? -24.021 -6.049 56.199 1.00 90.25 278 ALA A CA 1
ATOM 2236 C C . ALA A 1 278 ? -23.758 -5.237 57.476 1.00 90.25 278 ALA A C 1
ATOM 2238 O O . ALA A 1 278 ? -24.666 -5.072 58.288 1.00 90.25 278 ALA A O 1
ATOM 2239 N N . SER A 1 279 ? -22.580 -4.617 57.586 1.00 83.12 279 SER A N 1
ATOM 2240 C CA . SER A 1 279 ? -22.245 -3.746 58.716 1.00 83.12 279 SER A CA 1
ATOM 2241 C C . SER A 1 279 ? -23.162 -2.520 58.799 1.00 83.12 279 SER A C 1
ATOM 2243 O O . SER A 1 279 ? -23.560 -2.126 59.890 1.00 83.12 279 SER A O 1
ATOM 2245 N N . GLN A 1 280 ? -23.577 -1.936 57.669 1.00 85.19 280 GLN A N 1
ATOM 2246 C CA . GLN A 1 280 ? -24.556 -0.839 57.663 1.00 85.19 280 GLN A CA 1
ATOM 2247 C C . GLN A 1 280 ? -25.918 -1.286 58.228 1.00 85.19 280 GLN A C 1
ATOM 2249 O O . GLN A 1 280 ? -26.545 -0.537 58.978 1.00 85.19 280 GLN A O 1
ATOM 2254 N N . LYS A 1 281 ? -26.367 -2.506 57.888 1.00 89.56 281 LYS A N 1
ATOM 2255 C CA . LYS A 1 281 ? -27.618 -3.086 58.402 1.00 89.56 281 LYS A CA 1
ATOM 2256 C C . LYS A 1 281 ? -27.546 -3.335 59.909 1.00 89.56 281 LYS A C 1
ATOM 2258 O O . LYS A 1 281 ? -28.474 -2.950 60.617 1.00 89.56 281 LYS A O 1
ATOM 2263 N N . GLU A 1 282 ? -26.449 -3.900 60.405 1.00 87.69 282 GLU A N 1
ATOM 2264 C CA . GLU A 1 282 ? -26.230 -4.102 61.845 1.00 87.69 282 GLU A CA 1
ATOM 2265 C C . GLU A 1 282 ? -26.237 -2.776 62.617 1.00 87.69 282 GLU A C 1
ATOM 2267 O O . GLU A 1 282 ? -26.951 -2.646 63.611 1.00 87.69 282 GLU A O 1
ATOM 2272 N N . VAL A 1 283 ? -25.539 -1.750 62.113 1.00 85.31 283 VAL A N 1
ATOM 2273 C CA . VAL A 1 283 ? -25.538 -0.404 62.713 1.00 85.31 283 VAL A CA 1
ATOM 2274 C C . VAL A 1 283 ? -26.947 0.198 62.736 1.00 85.31 283 VAL A C 1
ATOM 2276 O O . VAL A 1 283 ? -27.351 0.780 63.743 1.00 85.31 283 VAL A O 1
ATOM 2279 N N . SER A 1 284 ? -27.731 0.037 61.664 1.00 79.94 284 SER A N 1
ATOM 2280 C CA . SER A 1 284 ? -29.114 0.532 61.626 1.00 79.94 284 SER A CA 1
ATOM 2281 C C . SER A 1 284 ? -30.053 -0.213 62.582 1.00 79.94 284 SER A C 1
ATOM 2283 O O . SER A 1 284 ? -30.875 0.432 63.227 1.00 79.94 284 SER A O 1
ATOM 2285 N N . ALA A 1 285 ? -29.893 -1.531 62.738 1.00 80.25 285 ALA A N 1
ATOM 2286 C CA . ALA A 1 285 ? -30.700 -2.340 63.649 1.00 80.25 285 ALA A CA 1
ATOM 2287 C C . ALA A 1 285 ? -30.418 -2.000 65.123 1.00 80.25 285 ALA A C 1
ATOM 2289 O O . ALA A 1 285 ? -31.346 -1.862 65.924 1.00 80.25 285 ALA A O 1
ATOM 2290 N N . LEU A 1 286 ? -29.145 -1.800 65.476 1.00 76.75 286 LEU A N 1
ATOM 2291 C CA . LEU A 1 286 ? -28.740 -1.364 66.815 1.00 76.75 286 LEU A CA 1
ATOM 2292 C C . LEU A 1 286 ? -29.217 0.068 67.112 1.00 76.75 286 LEU A C 1
ATOM 2294 O O . LEU A 1 286 ? -29.739 0.325 68.193 1.00 76.75 286 LEU A O 1
ATOM 2298 N N . SER A 1 287 ? -29.139 0.971 66.130 1.00 73.81 287 SER A N 1
ATOM 2299 C CA . SER A 1 287 ? -29.680 2.338 66.205 1.00 73.81 287 SER A CA 1
ATOM 2300 C C . SER A 1 287 ? -31.197 2.368 66.450 1.00 73.81 287 SER A C 1
ATOM 2302 O O . SER A 1 287 ? -31.671 3.099 67.321 1.00 73.81 287 SER A O 1
ATOM 2304 N N . SER A 1 288 ? -31.976 1.539 65.745 1.00 70.50 288 SER A N 1
ATOM 2305 C CA . SER A 1 288 ? -33.427 1.451 65.967 1.00 70.50 288 SER A CA 1
ATOM 2306 C C . SER A 1 288 ? -33.784 0.848 67.325 1.00 70.50 288 SER A C 1
ATOM 2308 O O . SER A 1 288 ? -34.741 1.287 67.958 1.00 70.50 288 SER A O 1
ATOM 2310 N N . LYS A 1 289 ? -32.997 -0.122 67.805 1.00 71.56 289 LYS A N 1
ATOM 2311 C CA . LYS A 1 289 ? -33.203 -0.751 69.116 1.00 71.56 289 LYS A CA 1
ATOM 2312 C C . LYS A 1 289 ? -32.890 0.219 70.263 1.00 71.56 289 LYS A C 1
ATOM 2314 O O . LYS A 1 289 ? -33.595 0.210 71.265 1.00 71.56 289 LYS A O 1
ATOM 2319 N N . ALA A 1 290 ? -31.907 1.103 70.077 1.00 64.19 290 ALA A N 1
ATOM 2320 C CA . ALA A 1 290 ? -31.615 2.196 71.002 1.00 64.19 290 ALA A CA 1
ATOM 2321 C C . ALA A 1 290 ? -32.744 3.245 71.056 1.00 64.19 290 ALA A C 1
ATOM 2323 O O . ALA A 1 290 ? -33.068 3.725 72.136 1.00 64.19 290 ALA A O 1
ATOM 2324 N N . LYS A 1 291 ? -33.402 3.552 69.925 1.00 54.47 291 LYS A N 1
ATOM 2325 C CA . LYS A 1 291 ? -34.569 4.459 69.899 1.00 54.47 291 LYS A CA 1
ATOM 2326 C C . LYS A 1 291 ? -35.812 3.868 70.571 1.00 54.47 291 LYS A C 1
ATOM 2328 O O . LYS A 1 291 ? -36.474 4.568 71.323 1.00 54.47 291 LYS A O 1
ATOM 2333 N N . GLY A 1 292 ? -36.096 2.581 70.360 1.00 51.41 292 GLY A N 1
ATOM 2334 C CA . GLY A 1 292 ? -37.267 1.918 70.953 1.00 51.41 292 GLY A CA 1
ATOM 2335 C C . GLY A 1 292 ? -37.207 1.747 72.477 1.00 51.41 292 GLY A C 1
ATOM 2336 O O . GLY A 1 292 ? -38.242 1.558 73.108 1.00 51.41 292 GLY A O 1
ATOM 2337 N N . SER A 1 293 ? -36.018 1.834 73.080 1.00 46.62 293 SER A N 1
ATOM 2338 C CA . SER A 1 293 ? -35.864 1.794 74.540 1.00 46.62 293 SER A CA 1
ATOM 2339 C C . SER A 1 293 ? -36.080 3.156 75.212 1.00 46.62 293 SER A C 1
ATOM 2341 O O . SER A 1 293 ? -36.223 3.194 76.426 1.00 46.62 293 SER A O 1
ATOM 2343 N N . MET A 1 294 ? -36.115 4.255 74.446 1.00 47.16 294 MET A N 1
ATOM 2344 C CA . MET A 1 294 ? -36.237 5.628 74.960 1.00 47.16 294 MET A CA 1
ATOM 2345 C C . MET A 1 294 ? -37.689 6.145 74.982 1.00 47.16 294 MET A C 1
ATOM 2347 O O . MET A 1 294 ? -37.958 7.175 75.584 1.00 47.16 294 MET A O 1
ATOM 2351 N N . GLU A 1 295 ? -38.631 5.437 74.347 1.00 42.25 295 GLU A N 1
ATOM 2352 C CA . GLU A 1 295 ? -40.029 5.879 74.166 1.00 42.25 295 GLU A CA 1
ATOM 2353 C C . GLU A 1 295 ? -41.017 5.267 75.184 1.00 42.25 295 GLU A C 1
ATOM 2355 O O . GLU A 1 295 ? -42.223 5.458 75.079 1.00 42.25 295 GLU A O 1
ATOM 2360 N N . LYS A 1 296 ? -40.530 4.530 76.194 1.00 40.56 296 LYS A N 1
ATOM 2361 C CA . LYS A 1 296 ? -41.376 3.857 77.202 1.00 40.56 296 LYS A CA 1
ATOM 2362 C C . LYS A 1 296 ? -41.474 4.548 78.571 1.00 40.56 296 LYS A C 1
ATOM 2364 O O . LYS A 1 296 ? -42.124 3.989 79.445 1.00 40.56 296 LYS A O 1
ATOM 2369 N N . GLU A 1 297 ? -40.894 5.733 78.771 1.00 38.19 297 GLU A N 1
ATOM 2370 C CA . GLU A 1 297 ? -40.784 6.328 80.121 1.00 38.19 297 GLU A CA 1
ATOM 2371 C C . GLU A 1 297 ? -41.386 7.737 80.289 1.00 38.19 297 GLU A C 1
ATOM 2373 O O . GLU A 1 297 ? -41.095 8.407 81.271 1.00 38.19 297 GLU A O 1
ATOM 2378 N N . ILE A 1 298 ? -42.229 8.231 79.372 1.00 35.97 298 ILE A N 1
ATOM 2379 C CA . ILE A 1 298 ? -42.822 9.577 79.529 1.00 35.97 298 ILE A CA 1
ATOM 2380 C C . ILE A 1 298 ? -44.288 9.598 79.079 1.00 35.97 298 ILE A C 1
ATOM 2382 O O . ILE A 1 298 ? -44.596 10.071 77.992 1.00 35.97 298 ILE A O 1
ATOM 2386 N N . VAL A 1 299 ? -45.202 9.105 79.922 1.00 32.03 299 VAL A N 1
ATOM 2387 C CA . VAL A 1 299 ? -46.619 9.519 79.926 1.00 32.03 299 VAL A CA 1
ATOM 2388 C C . VAL A 1 299 ? -47.152 9.408 81.355 1.00 32.03 299 VAL A C 1
ATOM 2390 O O . VAL A 1 299 ? -47.517 8.313 81.758 1.00 32.03 299 VAL A O 1
ATOM 2393 N N . THR A 1 300 ? -47.240 10.524 82.087 1.00 31.05 300 THR A N 1
ATOM 2394 C CA . THR A 1 300 ? -48.330 10.798 83.047 1.00 31.05 300 THR A CA 1
ATOM 2395 C C . THR A 1 300 ? -48.357 12.283 83.463 1.00 31.05 300 THR A C 1
ATOM 2397 O O . THR A 1 300 ? -47.328 12.829 83.847 1.00 31.05 300 THR A O 1
ATOM 2400 N N . VAL A 1 301 ? -49.581 12.835 83.478 1.00 29.83 301 VAL A N 1
ATOM 2401 C CA . VAL A 1 301 ? -50.121 13.998 84.234 1.00 29.83 301 VAL A CA 1
ATOM 2402 C C . VAL A 1 301 ? -50.073 15.421 83.625 1.00 29.83 301 VAL A C 1
ATOM 2404 O O . VAL A 1 301 ? -49.084 16.138 83.702 1.00 29.83 301 VAL A O 1
ATOM 2407 N N . GLU A 1 302 ? -51.216 15.779 83.021 1.00 28.98 302 GLU A N 1
ATOM 2408 C CA . GLU A 1 302 ? -52.142 16.922 83.241 1.00 28.98 302 GLU A CA 1
ATOM 2409 C C . GLU A 1 302 ? -51.737 18.334 83.764 1.00 28.98 302 GLU A C 1
ATOM 2411 O O . GLU A 1 302 ? -51.154 18.506 84.829 1.00 28.98 302 GLU A O 1
ATOM 2416 N N . THR A 1 303 ? -52.360 19.323 83.082 1.00 27.44 303 THR A N 1
ATOM 2417 C CA . THR A 1 303 ? -52.989 20.612 83.514 1.00 27.44 303 THR A CA 1
ATOM 2418 C C . THR A 1 303 ? -52.219 21.961 83.603 1.00 27.44 303 THR A C 1
ATOM 2420 O O . THR A 1 303 ? -51.175 22.092 84.225 1.00 27.44 303 THR A O 1
ATOM 2423 N N . CYS A 1 304 ? -52.827 22.978 82.953 1.00 22.88 304 CYS A N 1
ATOM 2424 C CA . CYS A 1 304 ? -52.598 24.450 82.899 1.00 22.88 304 CYS A CA 1
ATOM 2425 C C . CYS A 1 304 ? -53.123 25.211 84.159 1.00 22.88 304 CYS A C 1
ATOM 2427 O O . CYS A 1 304 ? -53.772 24.541 84.960 1.00 22.88 304 CYS A O 1
ATOM 2429 N N . PRO A 1 305 ? -53.141 26.580 84.272 1.00 39.75 305 PRO A N 1
ATOM 2430 C CA . PRO A 1 305 ? -52.333 27.739 83.770 1.00 39.75 305 PRO A CA 1
ATOM 2431 C C . PRO A 1 305 ? -52.024 28.775 84.936 1.00 39.75 305 PRO A C 1
ATOM 2433 O O . PRO A 1 305 ? -51.970 28.326 86.075 1.00 39.75 305 PRO A O 1
ATOM 2436 N N . PRO A 1 306 ? -52.008 30.135 84.785 1.00 46.19 306 PRO A N 1
ATOM 2437 C CA . PRO A 1 306 ? -51.057 31.094 84.155 1.00 46.19 306 PRO A CA 1
ATOM 2438 C C . PRO A 1 306 ? -50.514 32.224 85.113 1.00 46.19 306 PRO A C 1
ATOM 2440 O O . PRO A 1 306 ? -50.832 32.217 86.294 1.00 46.19 306 PRO A O 1
ATOM 2443 N N . ALA A 1 307 ? -49.813 33.241 84.546 1.00 26.88 307 ALA A N 1
ATOM 2444 C CA . ALA A 1 307 ? -49.521 34.615 85.070 1.00 26.88 307 ALA A CA 1
ATOM 2445 C C . ALA A 1 307 ? -48.361 34.762 86.104 1.00 26.88 307 ALA A C 1
ATOM 2447 O O . ALA A 1 307 ? -48.113 33.834 86.854 1.00 26.88 307 ALA A O 1
ATOM 2448 N N . GLU A 1 308 ? -47.560 35.837 86.248 1.00 25.58 308 GLU A N 1
ATOM 2449 C CA . GLU A 1 308 ? -47.431 37.195 85.675 1.00 25.58 308 GLU A CA 1
ATOM 2450 C C . GLU A 1 308 ? -46.046 37.816 86.076 1.00 25.58 308 GLU A C 1
ATOM 2452 O O . GLU A 1 308 ? -45.472 37.446 87.094 1.00 25.58 308 GLU A O 1
ATOM 2457 N N . THR A 1 309 ? -45.532 38.726 85.231 1.00 25.23 309 THR A N 1
ATOM 2458 C CA . THR A 1 309 ? -44.634 39.918 85.391 1.00 25.23 309 THR A CA 1
ATOM 2459 C C . THR A 1 309 ? -43.752 40.229 86.640 1.00 25.23 309 THR A C 1
ATOM 2461 O O . THR A 1 309 ? -44.262 40.280 87.753 1.00 25.23 309 THR A O 1
ATOM 2464 N N . GLY A 1 310 ? -42.509 40.725 86.402 1.00 26.17 310 GLY A N 1
ATOM 2465 C CA . GLY A 1 310 ? -41.925 41.906 87.109 1.00 26.17 310 GLY A CA 1
ATOM 2466 C C . GLY A 1 310 ? -40.478 41.857 87.687 1.00 26.17 310 GLY A C 1
ATOM 2467 O O . GLY A 1 310 ? -40.265 41.191 88.689 1.00 26.17 310 GLY A O 1
ATOM 2468 N N . ASP A 1 311 ? -39.543 42.605 87.059 1.00 21.59 311 ASP A N 1
ATOM 2469 C CA . ASP A 1 311 ? -38.336 43.387 87.507 1.00 21.59 311 ASP A CA 1
ATOM 2470 C C . ASP A 1 311 ? -37.422 42.975 88.706 1.00 21.59 311 ASP A C 1
ATOM 2472 O O . ASP A 1 311 ? -37.891 42.644 89.786 1.00 21.59 311 ASP A O 1
ATOM 2476 N N . LEU A 1 312 ? -36.082 42.856 88.518 1.00 23.58 312 LEU A N 1
ATOM 2477 C CA . LEU A 1 312 ? -34.968 43.814 88.843 1.00 23.58 312 LEU A CA 1
ATOM 2478 C C . LEU A 1 312 ? -34.969 44.327 90.315 1.00 23.58 312 LEU A C 1
ATOM 2480 O O . LEU A 1 312 ? -35.978 44.847 90.754 1.00 23.58 312 LEU A O 1
ATOM 2484 N N . SER A 1 313 ? -33.923 44.326 91.162 1.00 24.92 313 SER A N 1
ATOM 2485 C CA . SER A 1 313 ? -32.454 44.254 91.036 1.00 24.92 313 SER A CA 1
ATOM 2486 C C . SER A 1 313 ? -31.770 44.187 92.435 1.00 24.92 313 SER A C 1
ATOM 2488 O O . SER A 1 313 ? -32.264 44.798 93.374 1.00 24.92 313 SER A O 1
ATOM 2490 N N . GLU A 1 314 ? -30.581 43.559 92.498 1.00 24.64 314 GLU A N 1
ATOM 2491 C CA . GLU A 1 314 ? -29.375 43.886 93.316 1.00 24.64 314 GLU A CA 1
ATOM 2492 C C . GLU A 1 314 ? -29.350 43.863 94.872 1.00 24.64 314 GLU A C 1
ATOM 2494 O O . GLU A 1 314 ? -29.978 44.678 95.538 1.00 24.64 314 GLU A O 1
ATOM 2499 N N . THR A 1 315 ? -28.458 43.030 95.459 1.00 24.80 315 THR A N 1
ATOM 2500 C CA . THR A 1 315 ? -27.320 43.456 96.333 1.00 24.80 315 THR A CA 1
ATOM 2501 C C . THR A 1 315 ? -26.372 42.296 96.773 1.00 24.80 315 THR A C 1
ATOM 2503 O O . THR A 1 315 ? -26.804 41.289 97.317 1.00 24.80 315 THR A O 1
ATOM 2506 N N . LEU A 1 316 ? -25.069 42.487 96.489 1.00 25.88 316 LEU A N 1
ATOM 2507 C CA . LEU A 1 316 ? -23.772 42.026 97.069 1.00 25.88 316 LEU A CA 1
ATOM 2508 C C . LEU A 1 316 ? -23.550 40.686 97.859 1.00 25.88 316 LEU A C 1
ATOM 2510 O O . LEU A 1 316 ? -24.008 40.551 98.984 1.00 25.88 316 LEU A O 1
ATOM 2514 N N . SER A 1 317 ? -22.651 39.832 97.301 1.00 28.80 317 SER A N 1
ATOM 2515 C CA . SER A 1 317 ? -21.337 39.261 97.787 1.00 28.80 317 SER A CA 1
ATOM 2516 C C . SER A 1 317 ? -21.153 38.631 99.204 1.00 28.80 317 SER A C 1
ATOM 2518 O O . SER A 1 317 ? -21.802 39.123 100.117 1.00 28.80 317 SER A O 1
ATOM 2520 N N . PRO A 1 318 ? -20.191 37.683 99.490 1.00 36.91 318 PRO A N 1
ATOM 2521 C CA . PRO A 1 318 ? -18.945 37.338 98.756 1.00 36.91 318 PRO A CA 1
ATOM 2522 C C . PRO A 1 318 ? -18.472 35.836 98.693 1.00 36.91 318 PRO A C 1
ATOM 2524 O O . PRO A 1 318 ? -18.770 35.002 99.536 1.00 36.91 318 PRO A O 1
ATOM 2527 N N . THR A 1 319 ? -17.620 35.560 97.689 1.00 32.00 319 THR A N 1
ATOM 2528 C CA . THR A 1 319 ? -16.437 34.647 97.627 1.00 32.00 319 THR A CA 1
ATOM 2529 C C . THR A 1 319 ? -16.493 33.163 98.062 1.00 32.00 319 THR A C 1
ATOM 2531 O O . THR A 1 319 ? -16.510 32.849 99.247 1.00 32.00 319 THR A O 1
ATOM 2534 N N . GLY A 1 320 ? -16.278 32.253 97.097 1.00 28.83 320 GLY A N 1
ATOM 2535 C CA . GLY A 1 320 ? -15.910 30.837 97.308 1.00 28.83 320 GLY A CA 1
ATOM 2536 C C . GLY A 1 320 ? -16.329 29.952 96.123 1.00 28.83 320 GLY A C 1
ATOM 2537 O O . GLY A 1 320 ? -17.441 30.086 95.635 1.00 28.83 320 GLY A O 1
ATOM 2538 N N . GLY A 1 321 ? -15.426 29.129 95.580 1.00 28.31 321 GLY A N 1
ATOM 2539 C CA . GLY A 1 321 ? -15.541 28.546 94.233 1.00 28.31 321 GLY A CA 1
ATOM 2540 C C . GLY A 1 321 ? -16.479 27.338 94.041 1.00 28.31 321 GLY A C 1
ATOM 2541 O O . GLY A 1 321 ? -16.621 26.525 94.940 1.00 28.31 321 GLY A O 1
ATOM 2542 N N . ALA A 1 322 ? -16.977 27.213 92.793 1.00 34.06 322 ALA A N 1
ATOM 2543 C CA . ALA A 1 322 ? -17.635 26.068 92.119 1.00 34.06 322 ALA A CA 1
ATOM 2544 C C . ALA A 1 322 ? -18.925 25.489 92.772 1.00 34.06 322 ALA A C 1
ATOM 2546 O O . ALA A 1 322 ? -18.996 25.409 93.989 1.00 34.06 322 ALA A O 1
ATOM 2547 N N . PRO A 1 323 ? -19.949 25.033 92.003 1.00 44.84 323 PRO A N 1
ATOM 2548 C CA . PRO A 1 323 ? -19.873 24.515 90.638 1.00 44.84 323 PRO A CA 1
ATOM 2549 C C . PRO A 1 323 ? -20.839 25.199 89.648 1.00 44.84 323 PRO A C 1
ATOM 2551 O O . PRO A 1 323 ? -22.059 25.082 89.716 1.00 44.84 323 PRO A O 1
ATOM 2554 N N . MET A 1 324 ? -20.253 25.816 88.623 1.00 48.00 324 MET A N 1
ATOM 2555 C CA . MET A 1 324 ? -20.896 26.194 87.358 1.00 48.00 324 MET A CA 1
ATOM 2556 C C . MET A 1 324 ? -21.253 24.939 86.538 1.00 48.00 324 MET A C 1
ATOM 2558 O O . MET A 1 324 ? -20.675 24.713 85.477 1.00 48.00 324 MET A O 1
ATOM 2562 N N . ASN A 1 325 ? -22.141 24.074 87.043 1.00 47.12 325 ASN A N 1
ATOM 2563 C CA . ASN A 1 325 ? -22.447 22.793 86.389 1.00 47.12 325 ASN A CA 1
ATOM 2564 C C . ASN A 1 325 ? -23.925 22.575 86.022 1.00 47.12 325 ASN A C 1
ATOM 2566 O O . ASN A 1 325 ? -24.202 21.660 85.252 1.00 47.12 325 ASN A O 1
ATOM 2570 N N . GLU A 1 326 ? -24.858 23.437 86.446 1.00 48.41 326 GLU A N 1
ATOM 2571 C CA . GLU A 1 326 ? -26.283 23.275 86.084 1.00 48.41 326 GLU A CA 1
ATOM 2572 C C . GLU A 1 326 ? -26.791 24.258 85.013 1.00 48.41 326 GLU A C 1
ATOM 2574 O O . GLU A 1 326 ? -27.594 23.875 84.165 1.00 48.41 326 GLU A O 1
ATOM 2579 N N . MET A 1 327 ? -26.231 25.471 84.902 1.00 43.22 327 MET A N 1
ATOM 2580 C CA . MET A 1 327 ? -26.617 26.419 83.834 1.00 43.22 327 MET A CA 1
ATOM 2581 C C . MET A 1 327 ? -25.959 26.130 82.467 1.00 43.22 327 MET A C 1
ATOM 2583 O O . MET A 1 327 ? -26.403 26.631 81.436 1.00 43.22 327 MET A O 1
ATOM 2587 N N . ILE A 1 328 ? -24.929 25.274 82.431 1.00 50.94 328 ILE A N 1
ATOM 2588 C CA . ILE A 1 328 ? -24.258 24.824 81.193 1.00 50.94 328 ILE A CA 1
ATOM 2589 C C . ILE A 1 328 ? -25.007 23.649 80.528 1.00 50.94 328 ILE A C 1
ATOM 2591 O O . ILE A 1 328 ? -24.848 23.413 79.328 1.00 50.94 328 ILE A O 1
ATOM 2595 N N . GLN A 1 329 ? -25.856 22.930 81.269 1.00 46.50 329 GLN A N 1
ATOM 2596 C CA . GLN A 1 329 ? -26.649 21.809 80.745 1.00 46.50 329 GLN A CA 1
ATOM 2597 C C . GLN A 1 329 ? -27.884 22.288 79.960 1.00 46.50 329 GLN A C 1
ATOM 2599 O O . GLN A 1 329 ? -28.171 21.758 78.887 1.00 46.50 329 GLN A O 1
ATOM 2604 N N . LEU A 1 330 ? -28.553 23.355 80.411 1.00 47.47 330 LEU A N 1
ATOM 2605 C CA . LEU A 1 330 ? -29.794 23.849 79.793 1.00 47.47 330 LEU A CA 1
ATOM 2606 C C . LEU A 1 330 ? -29.597 24.678 78.508 1.00 47.47 330 LEU A C 1
ATOM 2608 O O . LEU A 1 330 ? -30.510 24.764 77.695 1.00 47.47 330 LEU A O 1
ATOM 2612 N N . LEU A 1 331 ? -28.392 25.196 78.245 1.00 41.78 331 LEU A N 1
ATOM 2613 C CA . LEU A 1 331 ? -28.048 25.870 76.978 1.00 41.78 331 LEU A CA 1
ATOM 2614 C C . LEU A 1 331 ? -27.503 24.919 75.891 1.00 41.78 331 LEU A C 1
ATOM 2616 O O . LEU A 1 331 ? -27.268 25.347 74.761 1.00 41.78 331 LEU A O 1
ATOM 2620 N N . ARG A 1 332 ? -27.307 23.624 76.193 1.00 45.81 332 ARG A N 1
ATOM 2621 C CA . ARG A 1 332 ? -26.768 22.629 75.240 1.00 45.81 332 ARG A CA 1
ATOM 2622 C C . ARG A 1 332 ? -27.819 21.782 74.513 1.00 45.81 332 ARG A C 1
ATOM 2624 O O . ARG A 1 332 ? -27.449 21.127 73.542 1.00 45.81 332 ARG A O 1
ATOM 2631 N N . LEU A 1 333 ? -29.095 21.801 74.910 1.00 44.97 333 LEU A N 1
ATOM 2632 C CA . LEU A 1 333 ? -30.128 20.933 74.310 1.00 44.97 333 LEU A CA 1
ATOM 2633 C C . LEU A 1 333 ? -31.162 21.640 73.416 1.00 44.97 333 LEU A C 1
ATOM 2635 O O . LEU A 1 333 ? -31.867 20.966 72.670 1.00 44.97 333 LEU A O 1
ATOM 2639 N N . THR A 1 334 ? -31.189 22.972 73.361 1.00 44.78 334 THR A N 1
ATOM 2640 C CA . THR A 1 334 ? -32.068 23.724 72.444 1.00 44.78 334 THR A CA 1
ATOM 2641 C C . THR A 1 334 ? -31.277 24.706 71.582 1.00 44.78 334 THR A C 1
ATOM 2643 O O . THR A 1 334 ? -31.346 25.917 71.754 1.00 44.78 334 THR A O 1
ATOM 2646 N N . SER A 1 335 ? -30.513 24.194 70.613 1.00 31.98 335 SER A N 1
ATOM 2647 C CA . SER A 1 335 ? -30.090 24.987 69.447 1.00 31.98 335 SER A CA 1
ATOM 2648 C C . SER A 1 335 ? -29.863 24.082 68.236 1.00 31.98 335 SER A C 1
ATOM 2650 O O . SER A 1 335 ? -28.757 23.866 67.742 1.00 31.98 335 SER A O 1
ATOM 2652 N N . MET A 1 336 ? -30.956 23.494 67.757 1.00 42.72 336 MET A N 1
ATOM 2653 C CA . MET A 1 336 ? -31.014 22.964 66.403 1.00 42.72 336 MET A CA 1
ATOM 2654 C C . MET A 1 336 ? -31.226 24.135 65.433 1.00 42.72 336 MET A C 1
ATOM 2656 O O . MET A 1 336 ? -32.302 24.715 65.381 1.00 42.72 336 MET A O 1
ATOM 2660 N N . LYS A 1 337 ? -30.188 24.405 64.629 1.00 48.44 337 LYS A N 1
ATOM 2661 C CA . LYS A 1 337 ? -30.212 25.059 63.302 1.00 48.44 337 LYS A CA 1
ATOM 2662 C C . LYS A 1 337 ? -30.666 26.529 63.239 1.00 48.44 337 LYS A C 1
ATOM 2664 O O . LYS A 1 337 ? -31.729 26.839 62.716 1.00 48.44 337 LYS A O 1
ATOM 2669 N N . GLY A 1 338 ? -29.758 27.439 63.601 1.00 36.47 338 GLY A N 1
ATOM 2670 C CA . GLY A 1 338 ? -29.711 28.802 63.043 1.00 36.47 338 GLY A CA 1
ATOM 2671 C C . GLY A 1 338 ? -28.727 28.911 61.851 1.00 36.47 338 GLY A C 1
ATOM 2672 O O . GLY A 1 338 ? -27.746 28.162 61.822 1.00 36.47 338 GLY A O 1
ATOM 2673 N N . PRO A 1 339 ? -28.922 29.817 60.864 1.00 47.91 339 PRO A N 1
ATOM 2674 C CA . PRO A 1 339 ? -28.238 29.779 59.556 1.00 47.91 339 PRO A CA 1
ATOM 2675 C C . PRO A 1 339 ? -26.799 30.331 59.510 1.00 47.91 339 PRO A C 1
ATOM 2677 O O . PRO A 1 339 ? -26.252 30.500 58.423 1.00 47.91 339 PRO A O 1
ATOM 2680 N N . LEU A 1 340 ? -26.162 30.623 60.648 1.00 38.31 340 LEU A N 1
ATOM 2681 C CA . LEU A 1 340 ? -24.908 31.397 60.697 1.00 38.31 340 LEU A CA 1
ATOM 2682 C C . LEU A 1 340 ? -23.653 30.608 61.107 1.00 38.31 340 LEU A C 1
ATOM 2684 O O . LEU A 1 340 ? -22.575 31.180 61.214 1.00 38.31 340 LEU A O 1
ATOM 2688 N N . ALA A 1 341 ? -23.729 29.278 61.203 1.00 41.16 341 ALA A N 1
ATOM 2689 C CA . ALA A 1 341 ? -22.542 28.415 61.310 1.00 41.16 341 ALA A CA 1
ATOM 2690 C C . ALA A 1 341 ? -21.900 28.087 59.939 1.00 41.16 341 ALA A C 1
ATOM 2692 O O . ALA A 1 341 ? -21.239 27.063 59.776 1.00 41.16 341 ALA A O 1
ATOM 2693 N N . GLN A 1 342 ? -22.087 28.955 58.937 1.00 40.94 342 GLN A N 1
ATOM 2694 C CA . GLN A 1 342 ? -21.384 28.899 57.650 1.00 40.94 342 GLN A CA 1
ATOM 2695 C C . GLN A 1 342 ? -20.078 29.711 57.639 1.00 40.94 342 GLN A C 1
ATOM 2697 O O . GLN A 1 342 ? -19.608 30.107 56.574 1.00 40.94 342 GLN A O 1
ATOM 2702 N N . ILE A 1 343 ? -19.392 29.859 58.778 1.00 45.00 343 ILE A N 1
ATOM 2703 C CA . ILE A 1 343 ? -17.934 30.049 58.734 1.00 45.00 343 ILE A CA 1
ATOM 2704 C C . ILE A 1 343 ? -17.320 28.679 58.443 1.00 45.00 343 ILE A C 1
ATOM 2706 O O . ILE A 1 343 ? -16.861 27.928 59.302 1.00 45.00 343 ILE A O 1
ATOM 2710 N N . LYS A 1 344 ? -17.416 28.333 57.162 1.00 39.59 344 LYS A N 1
ATOM 2711 C CA . LYS A 1 344 ? -16.682 27.291 56.464 1.00 39.59 344 LYS A CA 1
ATOM 2712 C C . LYS A 1 344 ? -15.234 27.338 56.950 1.00 39.59 344 LYS A C 1
ATOM 2714 O O . LYS A 1 344 ? -14.490 28.217 56.533 1.00 39.59 344 LYS A O 1
ATOM 2719 N N . LYS A 1 345 ? -14.823 26.377 57.792 1.00 43.03 345 LYS A N 1
ATOM 2720 C CA . LYS A 1 345 ? -13.407 25.997 57.891 1.00 43.03 345 LYS A CA 1
ATOM 2721 C C . LYS A 1 345 ? -12.924 25.876 56.454 1.00 43.03 345 LYS A C 1
ATOM 2723 O O . LYS A 1 345 ? -13.434 25.025 55.716 1.00 43.03 345 LYS A O 1
ATOM 2728 N N . GLU A 1 346 ? -12.053 26.781 56.025 1.00 45.75 346 GLU A N 1
ATOM 2729 C CA . GLU A 1 346 ? -11.512 26.744 54.679 1.00 45.75 346 GLU A CA 1
ATOM 2730 C C . GLU A 1 346 ? -10.878 25.369 54.484 1.00 45.75 346 GLU A C 1
ATOM 2732 O O . GLU A 1 346 ? -9.870 25.013 55.094 1.00 45.75 346 GLU A O 1
ATOM 2737 N N . LYS A 1 347 ? -11.538 24.536 53.674 1.00 45.69 347 LYS A N 1
ATOM 2738 C CA . LYS A 1 347 ? -10.953 23.289 53.202 1.00 45.69 347 LYS A CA 1
ATOM 2739 C C . LYS A 1 347 ? -9.660 23.686 52.501 1.00 45.69 347 LYS A C 1
ATOM 2741 O O . LYS A 1 347 ? -9.707 24.500 51.579 1.00 45.69 347 LYS A O 1
ATOM 2746 N N . LYS A 1 348 ? -8.543 23.127 52.977 1.00 53.22 348 LYS A N 1
ATOM 2747 C CA . LYS A 1 348 ? -7.178 23.346 52.479 1.00 53.22 348 LYS A CA 1
ATOM 2748 C C . LYS A 1 348 ? -7.173 23.584 50.955 1.00 53.22 348 LYS A C 1
ATOM 2750 O O . LYS A 1 348 ? -7.794 22.795 50.235 1.00 53.22 348 LYS A O 1
ATOM 2755 N N . PRO A 1 349 ? -6.459 24.608 50.448 1.00 57.62 349 PRO A N 1
ATOM 2756 C CA . PRO A 1 349 ? -6.547 25.068 49.053 1.00 57.62 349 PRO A CA 1
ATOM 2757 C C . PRO A 1 349 ? -6.253 23.975 48.009 1.00 57.62 349 PRO A C 1
ATOM 2759 O O . PRO A 1 349 ? -6.762 24.030 46.892 1.00 57.62 349 PRO A O 1
ATOM 2762 N N . MET A 1 350 ? -5.529 22.920 48.395 1.00 53.19 350 MET A N 1
ATOM 2763 C CA . MET A 1 350 ? -5.211 21.759 47.553 1.00 53.19 350 MET A CA 1
ATOM 2764 C C . MET A 1 350 ? -6.423 20.892 47.160 1.00 53.19 350 MET A C 1
ATOM 2766 O O . MET A 1 350 ? -6.338 20.122 46.208 1.00 53.19 350 MET A O 1
ATOM 2770 N N . ALA A 1 351 ? -7.567 21.009 47.846 1.00 54.00 351 ALA A N 1
ATOM 2771 C CA . ALA A 1 351 ? -8.778 20.242 47.526 1.00 54.00 351 ALA A CA 1
ATOM 2772 C C . ALA A 1 351 ? -9.594 20.820 46.350 1.00 54.00 351 ALA A C 1
ATOM 2774 O O . ALA A 1 351 ? -10.542 20.178 45.901 1.00 54.00 351 ALA A O 1
ATOM 2775 N N . LYS A 1 352 ? -9.248 22.020 45.856 1.00 57.91 352 LYS A N 1
ATOM 2776 C CA . LYS A 1 352 ? -9.856 22.634 44.659 1.00 57.91 352 LYS A CA 1
ATOM 2777 C C . LYS A 1 352 ? -9.143 22.267 43.355 1.00 57.91 352 LYS A C 1
ATOM 2779 O O . LYS A 1 352 ? -9.627 22.620 42.284 1.00 57.91 352 LYS A O 1
ATOM 2784 N N . VAL A 1 353 ? -8.006 21.579 43.425 1.00 65.81 353 VAL A N 1
ATOM 2785 C CA . VAL A 1 353 ? -7.276 21.161 42.229 1.00 65.81 353 VAL A CA 1
ATOM 2786 C C . VAL A 1 353 ? -8.016 19.982 41.599 1.00 65.81 353 VAL A C 1
ATOM 2788 O O . VAL A 1 353 ? -8.217 18.954 42.245 1.00 65.81 353 VAL A O 1
ATOM 2791 N N . SER A 1 354 ? -8.426 20.133 40.336 1.00 71.19 354 SER A N 1
ATOM 2792 C CA . SER A 1 354 ? -9.195 19.139 39.570 1.00 71.19 354 SER A CA 1
ATOM 2793 C C . SER A 1 354 ? -8.318 17.967 39.096 1.00 71.19 354 SER A C 1
ATOM 2795 O O . SER A 1 354 ? -8.317 17.592 37.927 1.00 71.19 354 SER A O 1
ATOM 2797 N N . ILE A 1 355 ? -7.508 17.414 40.002 1.00 75.25 355 ILE A N 1
ATOM 2798 C CA . ILE A 1 355 ? -6.715 16.210 39.767 1.00 75.25 355 ILE A CA 1
ATOM 2799 C C . ILE A 1 355 ? -7.426 15.049 40.475 1.00 75.25 355 ILE A C 1
ATOM 2801 O O . ILE A 1 355 ? -7.558 15.065 41.706 1.00 75.25 355 ILE A O 1
ATOM 2805 N N . PRO A 1 356 ? -7.897 14.035 39.728 1.00 77.94 356 PRO A N 1
ATOM 2806 C CA . PRO A 1 356 ? -8.492 12.838 40.311 1.00 77.94 356 PRO A CA 1
ATOM 2807 C C . PRO A 1 356 ? -7.565 12.214 41.363 1.00 77.94 356 PRO A C 1
ATOM 2809 O O . PRO A 1 356 ? -6.378 12.046 41.117 1.00 77.94 356 PRO A O 1
ATOM 2812 N N . GLY A 1 357 ? -8.090 11.894 42.550 1.00 75.62 357 GLY A N 1
ATOM 2813 C CA . GLY A 1 357 ? -7.319 11.301 43.656 1.00 75.62 357 GLY A CA 1
ATOM 2814 C C . GLY A 1 357 ? -6.582 12.300 44.564 1.00 75.62 357 GLY A C 1
ATOM 2815 O O . GLY A 1 357 ? -6.176 11.936 45.670 1.00 75.62 357 GLY A O 1
ATOM 2816 N N . MET A 1 358 ? -6.475 13.576 44.178 1.00 79.19 358 MET A N 1
ATOM 2817 C CA . MET A 1 358 ? -5.825 14.612 44.995 1.00 79.19 358 MET A CA 1
ATOM 2818 C C . MET A 1 358 ? -6.608 14.909 46.285 1.00 79.19 358 MET A C 1
ATOM 2820 O O . MET A 1 358 ? -6.042 15.052 47.370 1.00 79.19 358 MET A O 1
ATOM 2824 N N . SER A 1 359 ? -7.940 14.908 46.200 1.00 75.19 359 SER A N 1
ATOM 2825 C CA . SER A 1 359 ? -8.834 15.129 47.344 1.00 75.19 359 SER A CA 1
ATOM 2826 C C . SER A 1 359 ? -8.767 14.018 48.398 1.00 75.19 359 SER A C 1
ATOM 2828 O O . SER A 1 359 ? -8.983 14.285 49.577 1.00 75.19 359 SER A O 1
ATOM 2830 N N . THR A 1 360 ? -8.423 12.784 48.013 1.00 78.94 360 THR A N 1
ATOM 2831 C CA . THR A 1 360 ? -8.246 11.653 48.943 1.00 78.94 360 THR A CA 1
ATOM 2832 C C . THR A 1 360 ? -6.907 11.669 49.675 1.00 78.94 360 THR A C 1
ATOM 2834 O O . THR A 1 360 ? -6.807 11.094 50.757 1.00 78.94 360 THR A O 1
ATOM 2837 N N . VAL A 1 361 ? -5.900 12.347 49.120 1.00 81.25 361 VAL A N 1
ATOM 2838 C CA . VAL A 1 361 ? -4.597 12.555 49.768 1.00 81.25 361 VAL A CA 1
ATOM 2839 C C . VAL A 1 361 ? -4.670 13.698 50.783 1.00 81.25 361 VAL A C 1
ATOM 2841 O O . VAL A 1 361 ? -4.209 13.545 51.913 1.00 81.25 361 VAL A O 1
ATOM 2844 N N . PHE A 1 362 ? -5.300 14.818 50.414 1.00 77.81 362 PHE A N 1
ATOM 2845 C CA . PHE A 1 362 ? -5.373 16.024 51.251 1.00 77.81 362 PHE A CA 1
ATOM 2846 C C . PHE A 1 362 ? -6.638 16.138 52.123 1.00 77.81 362 PHE A C 1
ATOM 2848 O O . PHE A 1 362 ? -6.716 17.042 52.958 1.00 77.81 362 PHE A O 1
ATOM 2855 N N . GLY A 1 363 ? -7.617 15.245 51.948 1.00 73.12 363 GLY A N 1
ATOM 2856 C CA . GLY A 1 363 ? -8.854 15.185 52.736 1.00 73.12 363 GLY A CA 1
ATOM 2857 C C . GLY A 1 363 ? -8.743 14.350 54.017 1.00 73.12 363 GLY A C 1
ATOM 2858 O O . GLY A 1 363 ? -7.669 13.863 54.371 1.00 73.12 363 GLY A O 1
ATOM 2859 N N . ASP A 1 364 ? -9.865 14.138 54.706 1.00 68.94 364 ASP A N 1
ATOM 2860 C CA . ASP A 1 364 ? -9.952 13.485 56.029 1.00 68.94 364 ASP A CA 1
ATOM 2861 C C . ASP A 1 364 ? -9.866 11.942 55.973 1.00 68.94 364 ASP A C 1
ATOM 2863 O O . ASP A 1 364 ? -10.657 11.222 56.576 1.00 68.94 364 ASP A O 1
ATOM 2867 N N . ALA A 1 365 ? -8.917 11.406 55.201 1.00 71.44 365 ALA A N 1
ATOM 2868 C CA . ALA A 1 365 ? -8.675 9.969 55.076 1.00 71.44 365 ALA A CA 1
ATOM 2869 C C . ALA A 1 365 ? -7.698 9.435 56.143 1.00 71.44 365 ALA A C 1
ATOM 2871 O O . ALA A 1 365 ? -6.819 10.158 56.617 1.00 71.44 365 ALA A O 1
ATOM 2872 N N . SER A 1 366 ? -7.816 8.141 56.474 1.00 82.62 366 SER A N 1
ATOM 2873 C CA . SER A 1 366 ? -6.883 7.440 57.367 1.00 82.62 366 SER A CA 1
ATOM 2874 C C . SER A 1 366 ? -5.442 7.479 56.828 1.00 82.62 366 SER A C 1
ATOM 2876 O O . SER A 1 366 ? -5.243 7.486 55.607 1.00 82.62 366 SER A O 1
ATOM 2878 N N . PRO A 1 367 ? -4.416 7.471 57.702 1.00 81.62 367 PRO A N 1
ATOM 2879 C CA . PRO A 1 367 ? -3.016 7.609 57.288 1.00 81.62 367 PRO A CA 1
ATOM 2880 C C . PRO A 1 367 ? -2.585 6.529 56.283 1.00 81.62 367 PRO A C 1
ATOM 2882 O O . PRO A 1 367 ? -1.948 6.845 55.284 1.00 81.62 367 PRO A O 1
ATOM 2885 N N . CYS A 1 368 ? -3.031 5.282 56.464 1.00 86.00 368 CYS A N 1
ATOM 2886 C CA . CYS A 1 368 ? -2.774 4.192 55.517 1.00 86.00 368 CYS A CA 1
ATOM 2887 C C . CYS A 1 368 ? -3.373 4.472 54.124 1.00 86.00 368 CYS A C 1
ATOM 2889 O O . CYS A 1 368 ? -2.707 4.304 53.103 1.00 86.00 368 CYS A O 1
ATOM 2891 N N . ARG A 1 369 ? -4.610 4.981 54.065 1.00 84.62 369 ARG A N 1
ATOM 2892 C CA . ARG A 1 369 ? -5.276 5.317 52.801 1.00 84.62 369 ARG A CA 1
ATOM 2893 C C . ARG A 1 369 ? -4.578 6.475 52.089 1.00 84.62 369 ARG A C 1
ATOM 2895 O O . ARG A 1 369 ? -4.454 6.430 50.869 1.00 84.62 369 ARG A O 1
ATOM 2902 N N . ARG A 1 370 ? -4.083 7.473 52.825 1.00 86.69 370 ARG A N 1
ATOM 2903 C CA . ARG A 1 370 ? -3.295 8.571 52.244 1.00 86.69 370 ARG A CA 1
ATOM 2904 C C . ARG A 1 370 ? -2.016 8.056 51.586 1.00 86.69 370 ARG A C 1
ATOM 2906 O O . ARG A 1 370 ? -1.787 8.401 50.435 1.00 86.69 370 ARG A O 1
ATOM 2913 N N . VAL A 1 371 ? -1.265 7.175 52.256 1.00 88.94 371 VAL A N 1
ATOM 2914 C CA . VAL A 1 371 ? -0.022 6.580 51.722 1.00 88.94 371 VAL A CA 1
ATOM 2915 C C . VAL A 1 371 ? -0.271 5.796 50.428 1.00 88.94 371 VAL A C 1
ATOM 2917 O O . VAL A 1 371 ? 0.456 5.953 49.445 1.00 88.94 371 VAL A O 1
ATOM 2920 N N . VAL A 1 372 ? -1.338 4.994 50.384 1.00 90.38 372 VAL A N 1
ATOM 2921 C CA . VAL A 1 372 ? -1.698 4.233 49.177 1.00 90.38 372 VAL A CA 1
ATOM 2922 C C . VAL A 1 372 ? -2.049 5.170 48.020 1.00 90.38 372 VAL A C 1
ATOM 2924 O O . VAL A 1 372 ? -1.533 5.004 46.917 1.00 90.38 372 VAL A O 1
ATOM 2927 N N . TRP A 1 373 ? -2.879 6.188 48.258 1.00 88.44 373 TRP A N 1
ATOM 2928 C CA . TRP A 1 373 ? -3.262 7.137 47.209 1.00 88.44 373 TRP A CA 1
ATOM 2929 C C . TRP A 1 373 ? -2.101 8.025 46.752 1.00 88.44 373 TRP A C 1
ATOM 2931 O O . TRP A 1 373 ? -2.014 8.321 45.563 1.00 88.44 373 TRP A O 1
ATOM 2941 N N . THR A 1 374 ? -1.172 8.391 47.639 1.00 88.56 374 THR A N 1
ATOM 2942 C CA . THR A 1 374 ? 0.059 9.085 47.234 1.00 88.56 374 THR A CA 1
ATOM 2943 C C . THR A 1 374 ? 0.926 8.220 46.327 1.00 88.56 374 THR A C 1
ATOM 2945 O O . THR A 1 374 ? 1.423 8.718 45.322 1.00 88.56 374 THR A O 1
ATOM 2948 N N . LEU A 1 375 ? 1.057 6.922 46.619 1.00 92.50 375 LEU A N 1
ATOM 2949 C CA . LEU A 1 375 ? 1.836 6.002 45.789 1.00 92.50 375 LEU A CA 1
ATOM 2950 C C . LEU A 1 375 ? 1.185 5.814 44.413 1.00 92.50 375 LEU A C 1
ATOM 2952 O O . LEU A 1 375 ? 1.871 5.877 43.398 1.00 92.50 375 LEU A O 1
ATOM 2956 N N . VAL A 1 376 ? -0.141 5.668 44.362 1.00 92.12 376 VAL A N 1
ATOM 2957 C CA . VAL A 1 376 ? -0.892 5.574 43.100 1.00 92.12 376 VAL A CA 1
ATOM 2958 C C . VAL A 1 376 ? -0.728 6.840 42.257 1.00 92.12 376 VAL A C 1
ATOM 2960 O O . VAL A 1 376 ? -0.442 6.737 41.067 1.00 92.12 376 VAL A O 1
ATOM 2963 N N . LEU A 1 377 ? -0.854 8.030 42.853 1.00 90.75 377 LEU A N 1
ATOM 2964 C CA . LEU A 1 377 ? -0.666 9.288 42.126 1.00 90.75 377 LEU A CA 1
ATOM 2965 C C . LEU A 1 377 ? 0.763 9.449 41.604 1.00 90.75 377 LEU A C 1
ATOM 2967 O O . LEU A 1 377 ? 0.935 9.902 40.475 1.00 90.75 377 LEU A O 1
ATOM 2971 N N . LEU A 1 378 ? 1.770 9.040 42.381 1.00 92.94 378 LEU A N 1
ATOM 2972 C CA . LEU A 1 378 ? 3.163 9.042 41.937 1.00 92.94 378 LEU A CA 1
ATOM 2973 C C . LEU A 1 378 ? 3.371 8.103 40.748 1.00 92.94 378 LEU A C 1
ATOM 2975 O O . LEU A 1 378 ? 3.920 8.529 39.737 1.00 92.94 378 LEU A O 1
ATOM 2979 N N . VAL A 1 379 ? 2.868 6.867 40.816 1.00 95.06 379 VAL A N 1
ATOM 2980 C CA . VAL A 1 379 ? 2.962 5.902 39.708 1.00 95.06 379 VAL A CA 1
ATOM 2981 C C . VAL A 1 379 ? 2.253 6.427 38.457 1.00 95.06 379 VAL A C 1
ATOM 2983 O O . VAL A 1 379 ? 2.818 6.381 37.365 1.00 95.06 379 VAL A O 1
ATOM 2986 N N . CYS A 1 380 ? 1.046 6.979 38.597 1.00 93.44 380 CYS A N 1
ATOM 2987 C CA . CYS A 1 380 ? 0.314 7.575 37.481 1.00 93.44 380 CYS A CA 1
ATOM 2988 C C . CYS A 1 380 ? 1.060 8.768 36.870 1.00 93.44 380 CYS A C 1
ATOM 2990 O O . CYS A 1 380 ? 1.115 8.885 35.647 1.00 93.44 380 CYS A O 1
ATOM 2992 N N . PHE A 1 381 ? 1.659 9.629 37.697 1.00 93.81 381 PHE A N 1
ATOM 2993 C CA . PHE A 1 381 ? 2.455 10.761 37.230 1.00 93.81 381 PHE A CA 1
ATOM 2994 C C . PHE A 1 381 ? 3.715 10.296 36.490 1.00 93.81 381 PHE A C 1
ATOM 2996 O O . PHE A 1 381 ? 3.988 10.788 35.400 1.00 93.81 381 PHE A O 1
ATOM 3003 N N . SER A 1 382 ? 4.431 9.295 37.010 1.00 96.12 382 SER A N 1
ATOM 3004 C CA . SER A 1 382 ? 5.594 8.701 36.342 1.00 96.12 382 SER A CA 1
ATOM 3005 C C . SER A 1 382 ? 5.237 8.070 34.994 1.00 96.12 382 SER A C 1
ATOM 3007 O O . SER A 1 382 ? 5.946 8.263 34.012 1.00 96.12 382 SER A O 1
ATOM 3009 N N . ILE A 1 383 ? 4.121 7.341 34.904 1.00 96.31 383 ILE A N 1
ATOM 3010 C CA . ILE A 1 383 ? 3.662 6.775 33.627 1.00 96.31 383 ILE A CA 1
ATOM 3011 C C . ILE A 1 383 ? 3.299 7.896 32.645 1.00 96.31 383 ILE A C 1
ATOM 3013 O O . ILE A 1 383 ? 3.645 7.814 31.467 1.00 96.31 383 ILE A O 1
ATOM 3017 N N . ALA A 1 384 ? 2.634 8.953 33.118 1.00 95.88 384 ALA A N 1
ATOM 3018 C CA . ALA A 1 384 ? 2.254 10.089 32.285 1.00 95.88 384 ALA A CA 1
ATOM 3019 C C . ALA A 1 384 ? 3.474 10.844 31.735 1.00 95.88 384 ALA A C 1
ATOM 3021 O O . ALA A 1 384 ? 3.493 11.172 30.550 1.00 95.88 384 ALA A O 1
ATOM 3022 N N . THR A 1 385 ? 4.511 11.077 32.546 1.00 96.38 385 THR A N 1
ATOM 3023 C CA . THR A 1 385 ? 5.743 11.737 32.083 1.00 96.38 385 THR A CA 1
ATOM 3024 C C . THR A 1 385 ? 6.507 10.882 31.077 1.00 96.38 385 THR A C 1
ATOM 3026 O O . THR A 1 385 ? 6.995 11.418 30.083 1.00 96.38 385 THR A O 1
ATOM 3029 N N . ILE A 1 386 ? 6.550 9.558 31.267 1.00 96.81 386 ILE A N 1
ATOM 3030 C CA . ILE A 1 386 ? 7.149 8.626 30.299 1.00 96.81 386 ILE A CA 1
ATOM 3031 C C . ILE A 1 386 ? 6.399 8.675 28.963 1.00 96.81 386 ILE A C 1
ATOM 3033 O O . ILE A 1 386 ? 7.026 8.824 27.917 1.00 96.81 386 ILE A O 1
ATOM 3037 N N . GLN A 1 387 ? 5.064 8.598 28.982 1.00 96.50 387 GLN A N 1
ATOM 3038 C CA . GLN A 1 387 ? 4.259 8.672 27.757 1.00 96.50 387 GLN A CA 1
ATOM 3039 C C . GLN A 1 387 ? 4.393 10.026 27.056 1.00 96.50 387 GLN A C 1
ATOM 3041 O O . GLN A 1 387 ? 4.454 10.078 25.830 1.00 96.50 387 GLN A O 1
ATOM 3046 N N . LEU A 1 388 ? 4.449 11.120 27.817 1.00 97.50 388 LEU A N 1
ATOM 3047 C CA . LEU A 1 388 ? 4.641 12.451 27.255 1.00 97.50 388 LEU A CA 1
ATOM 3048 C C . LEU A 1 388 ? 6.007 12.562 26.572 1.00 97.50 388 LEU A C 1
ATOM 3050 O O . LEU A 1 388 ? 6.076 13.046 25.445 1.00 97.50 388 LEU A O 1
ATOM 3054 N N . LYS A 1 389 ? 7.071 12.063 27.213 1.00 96.81 389 LYS A N 1
ATOM 3055 C CA . LYS A 1 389 ? 8.414 12.038 26.627 1.00 96.81 389 LYS A CA 1
ATOM 3056 C C . LYS A 1 389 ? 8.438 11.242 25.321 1.00 96.81 389 LYS A C 1
ATOM 3058 O O . LYS A 1 389 ? 8.900 11.776 24.321 1.00 96.81 389 LYS A O 1
ATOM 3063 N N . ASP A 1 390 ? 7.886 10.029 25.315 1.00 96.25 390 ASP A N 1
ATOM 3064 C CA . ASP A 1 390 ? 7.797 9.169 24.122 1.00 96.25 390 ASP A CA 1
ATOM 3065 C C . ASP A 1 390 ? 7.108 9.885 22.949 1.00 96.25 390 ASP A C 1
ATOM 3067 O O . ASP A 1 390 ? 7.600 9.889 21.821 1.00 96.25 390 ASP A O 1
ATOM 3071 N N . ARG A 1 391 ? 5.993 10.578 23.217 1.00 95.56 391 ARG A N 1
ATOM 3072 C CA . ARG A 1 391 ? 5.255 11.316 22.181 1.00 95.56 391 ARG A CA 1
ATOM 3073 C C . ARG A 1 391 ? 5.997 12.547 21.680 1.00 95.56 391 ARG A C 1
ATOM 3075 O O . ARG A 1 391 ? 5.955 12.810 20.481 1.00 95.56 391 ARG A O 1
ATOM 3082 N N . VAL A 1 392 ? 6.662 13.286 22.566 1.00 96.88 392 VAL A N 1
ATOM 3083 C CA . VAL A 1 392 ? 7.467 14.459 22.192 1.00 96.88 392 VAL A CA 1
ATOM 3084 C C . VAL A 1 392 ? 8.682 14.033 21.372 1.00 96.88 392 VAL A C 1
ATOM 3086 O O . VAL A 1 392 ? 8.940 14.620 20.328 1.00 96.88 392 VAL A O 1
ATOM 3089 N N . GLU A 1 393 ? 9.384 12.980 21.783 1.00 94.94 393 GLU A N 1
ATOM 3090 C CA . GLU A 1 393 ? 10.529 12.429 21.054 1.00 94.94 393 GLU A CA 1
ATOM 3091 C C . GLU A 1 393 ? 10.110 11.912 19.671 1.00 94.94 393 GLU A C 1
ATOM 3093 O O . GLU A 1 393 ? 10.744 12.232 18.668 1.00 94.94 393 GLU A O 1
ATOM 3098 N N . HIS A 1 394 ? 8.968 11.224 19.585 1.00 93.06 394 HIS A N 1
ATOM 3099 C CA . HIS A 1 394 ? 8.386 10.808 18.311 1.00 93.06 394 HIS A CA 1
ATOM 3100 C C . HIS A 1 394 ? 8.003 11.991 17.410 1.00 93.06 394 HIS A C 1
ATOM 3102 O O . HIS A 1 394 ? 8.177 11.916 16.197 1.00 93.06 394 HIS A O 1
ATOM 3108 N N . TYR A 1 395 ? 7.489 13.084 17.978 1.00 94.00 395 TYR A N 1
ATOM 3109 C CA . TYR A 1 395 ? 7.166 14.293 17.220 1.00 94.00 395 TYR A CA 1
ATOM 3110 C C . TYR A 1 395 ? 8.430 14.989 16.692 1.00 94.00 395 TYR A C 1
ATOM 3112 O O . TYR A 1 395 ? 8.489 15.347 15.516 1.00 94.00 395 TYR A O 1
ATOM 3120 N N . LEU A 1 396 ? 9.463 15.119 17.531 1.00 94.69 396 LEU A N 1
ATOM 3121 C CA . LEU A 1 396 ? 10.756 15.704 17.159 1.00 94.69 396 LEU A CA 1
ATOM 3122 C C . LEU A 1 396 ? 11.518 14.856 16.133 1.00 94.69 396 LEU A C 1
ATOM 3124 O O . LEU A 1 396 ? 12.265 15.407 15.331 1.00 94.69 396 LEU A O 1
ATOM 3128 N N . ALA A 1 397 ? 11.293 13.539 16.103 1.00 93.25 397 ALA A N 1
ATOM 3129 C CA . ALA A 1 397 ? 11.845 12.649 15.084 1.00 93.25 397 ALA A CA 1
ATOM 3130 C C . ALA A 1 397 ? 11.247 12.871 13.678 1.00 93.25 397 ALA A C 1
ATOM 3132 O O . ALA A 1 397 ? 11.738 12.292 12.709 1.00 93.25 397 ALA A O 1
ATOM 3133 N N . THR A 1 398 ? 10.201 13.698 13.536 1.00 86.50 398 THR A N 1
ATOM 3134 C CA . THR A 1 398 ? 9.555 14.050 12.254 1.00 86.50 398 THR A CA 1
ATOM 3135 C C . THR A 1 398 ? 9.279 12.844 11.338 1.00 86.50 398 THR A C 1
ATOM 3137 O O . THR A 1 398 ? 9.719 12.815 10.185 1.00 86.50 398 THR A O 1
ATOM 3140 N N . PRO A 1 399 ? 8.570 11.804 11.815 1.00 88.19 399 PRO A N 1
ATOM 3141 C CA . PRO A 1 399 ? 8.337 10.607 11.021 1.00 88.19 399 PRO A CA 1
ATOM 3142 C C . PRO A 1 399 ? 7.440 10.930 9.822 1.00 88.19 399 PRO A C 1
ATOM 3144 O O . PRO A 1 399 ? 6.294 11.357 9.967 1.00 88.19 399 PRO A O 1
ATOM 3147 N N . VAL A 1 400 ? 7.953 10.693 8.616 1.00 88.38 400 VAL A N 1
ATOM 3148 C CA . VAL A 1 400 ? 7.204 10.876 7.368 1.00 88.38 400 VAL A CA 1
ATOM 3149 C C . VAL A 1 400 ? 6.504 9.581 6.960 1.00 88.38 400 VAL A C 1
ATOM 3151 O O . VAL A 1 400 ? 7.078 8.494 7.018 1.00 88.38 400 VAL A O 1
ATOM 3154 N N . THR A 1 401 ? 5.251 9.683 6.513 1.00 81.62 401 THR A N 1
ATOM 3155 C CA . THR A 1 401 ? 4.513 8.543 5.946 1.00 81.62 401 THR A CA 1
ATOM 3156 C C . THR A 1 401 ? 4.526 8.625 4.422 1.00 81.62 401 THR A C 1
ATOM 3158 O O . THR A 1 401 ? 3.952 9.533 3.821 1.00 81.62 401 THR A O 1
ATOM 3161 N N . VAL A 1 402 ? 5.197 7.674 3.768 1.00 83.62 402 VAL A N 1
ATOM 3162 C CA . VAL A 1 402 ? 5.249 7.609 2.301 1.00 83.62 402 VAL A CA 1
ATOM 3163 C C . VAL A 1 402 ? 3.995 6.905 1.787 1.00 83.62 402 VAL A C 1
ATOM 3165 O O . VAL A 1 402 ? 3.846 5.691 1.907 1.00 83.62 402 VAL A O 1
ATOM 3168 N N . ASN A 1 403 ? 3.083 7.672 1.193 1.00 81.38 403 ASN A N 1
ATOM 3169 C CA . ASN A 1 403 ? 1.879 7.140 0.559 1.00 81.38 403 ASN A CA 1
ATOM 3170 C C . ASN A 1 403 ? 2.121 6.914 -0.937 1.00 81.38 403 ASN A C 1
ATOM 3172 O O . ASN A 1 403 ? 1.890 7.803 -1.756 1.00 81.38 403 ASN A O 1
ATOM 3176 N N . VAL A 1 404 ? 2.562 5.710 -1.306 1.00 82.94 404 VAL A N 1
ATOM 3177 C CA . VAL A 1 404 ? 2.733 5.338 -2.717 1.00 82.94 404 VAL A CA 1
ATOM 3178 C C . VAL A 1 404 ? 1.360 5.147 -3.364 1.00 82.94 404 VAL A C 1
ATOM 3180 O O . VAL A 1 404 ? 0.597 4.256 -2.988 1.00 82.94 404 VAL A O 1
ATOM 3183 N N . ARG A 1 405 ? 1.035 5.975 -4.361 1.00 75.81 405 ARG A N 1
ATOM 3184 C CA . ARG A 1 405 ? -0.164 5.820 -5.196 1.00 75.81 405 ARG A CA 1
ATOM 3185 C C . ARG A 1 405 ? 0.252 5.469 -6.616 1.00 75.81 405 ARG A C 1
ATOM 3187 O O . ARG A 1 405 ? 0.837 6.291 -7.311 1.00 75.81 405 ARG A O 1
ATOM 3194 N N . VAL A 1 406 ? -0.089 4.263 -7.059 1.00 81.12 406 VAL A N 1
ATOM 3195 C CA . VAL A 1 406 ? 0.096 3.860 -8.457 1.00 81.12 406 VAL A CA 1
ATOM 3196 C C . VAL A 1 406 ? -1.079 4.402 -9.266 1.00 81.12 406 VAL A C 1
ATOM 3198 O O . VAL A 1 406 ? -2.215 3.955 -9.101 1.00 81.12 406 VAL A O 1
ATOM 3201 N N . THR A 1 407 ? -0.814 5.394 -10.114 1.00 82.06 407 THR A N 1
ATOM 3202 C CA . THR A 1 407 ? -1.795 5.942 -11.056 1.00 82.06 407 THR A CA 1
ATOM 3203 C C . THR A 1 407 ? -1.522 5.370 -12.443 1.00 82.06 407 THR A C 1
ATOM 3205 O O . THR A 1 407 ? -0.402 5.423 -12.938 1.00 82.06 407 THR A O 1
ATOM 3208 N N . MET A 1 408 ? -2.542 4.771 -13.060 1.00 81.81 408 MET A N 1
ATOM 3209 C CA . MET A 1 408 ? -2.440 4.249 -14.424 1.00 81.81 408 MET A CA 1
ATOM 3210 C C . MET A 1 408 ? -2.841 5.362 -15.389 1.00 81.81 408 MET A C 1
ATOM 3212 O O . MET A 1 408 ? -4.030 5.667 -15.504 1.00 81.81 408 MET A O 1
ATOM 3216 N N . ASN A 1 409 ? -1.852 6.000 -16.016 1.00 87.31 409 ASN A N 1
ATOM 3217 C CA . ASN A 1 409 ? -2.067 7.069 -16.987 1.00 87.31 409 ASN A CA 1
ATOM 3218 C C . ASN A 1 409 ? -2.079 6.509 -18.421 1.00 87.31 409 ASN A C 1
ATOM 3220 O O . ASN A 1 409 ? -1.324 5.590 -18.726 1.00 87.31 409 ASN A O 1
ATOM 3224 N N . ASN A 1 410 ? -2.919 7.067 -19.295 1.00 85.06 410 ASN A N 1
ATOM 3225 C CA . ASN A 1 410 ? -3.042 6.626 -20.693 1.00 85.06 410 ASN A CA 1
ATOM 3226 C C . ASN A 1 410 ? -1.937 7.197 -21.597 1.00 85.06 410 ASN A C 1
ATOM 3228 O O . ASN A 1 410 ? -1.693 6.670 -22.676 1.00 85.06 410 ASN A O 1
ATOM 3232 N N . SER A 1 411 ? -1.282 8.275 -21.166 1.00 85.31 411 SER A N 1
ATOM 3233 C CA . SER A 1 411 ? -0.155 8.893 -21.861 1.00 85.31 411 SER A CA 1
ATOM 3234 C C . SER A 1 411 ? 0.923 9.246 -20.847 1.00 85.31 411 SER A C 1
ATOM 3236 O O . SER A 1 411 ? 0.650 9.935 -19.863 1.00 85.31 411 SER A O 1
ATOM 3238 N N . LEU A 1 412 ? 2.149 8.799 -21.087 1.00 84.56 412 LEU A N 1
ATOM 3239 C CA . LEU A 1 412 ? 3.321 9.181 -20.307 1.00 84.56 412 LEU A CA 1
ATOM 3240 C C . LEU A 1 412 ? 4.226 10.033 -21.189 1.00 84.56 412 LEU A C 1
ATOM 3242 O O . LEU A 1 412 ? 4.346 9.778 -22.386 1.00 84.56 412 LEU A O 1
ATOM 3246 N N . ARG A 1 413 ? 4.865 11.050 -20.601 1.00 88.75 413 ARG A N 1
ATOM 3247 C CA . ARG A 1 413 ? 5.959 11.724 -21.300 1.00 88.75 413 ARG A CA 1
ATOM 3248 C C . ARG A 1 413 ? 7.085 10.717 -21.466 1.00 88.75 413 ARG A C 1
ATOM 3250 O O . ARG A 1 413 ? 7.534 10.136 -20.479 1.00 88.75 413 ARG A O 1
ATOM 3257 N N . PHE A 1 414 ? 7.505 10.517 -22.708 1.00 87.19 414 PHE A N 1
ATOM 3258 C CA . PHE A 1 414 ? 8.659 9.685 -22.994 1.00 87.19 414 PHE A CA 1
ATOM 3259 C C . PHE A 1 414 ? 9.899 10.320 -22.344 1.00 87.19 414 PHE A C 1
ATOM 3261 O O . PHE A 1 414 ? 10.081 11.537 -22.475 1.00 87.19 414 PHE A O 1
ATOM 3268 N N . PRO A 1 415 ? 10.705 9.558 -21.584 1.00 90.19 415 PRO A N 1
ATOM 3269 C CA . PRO A 1 415 ? 11.898 10.101 -20.953 1.00 90.19 415 PRO A CA 1
ATOM 3270 C C . PRO A 1 415 ? 12.920 10.506 -22.017 1.00 90.19 415 PRO A C 1
ATOM 3272 O O . PRO A 1 415 ? 12.966 9.932 -23.104 1.00 90.19 415 PRO A O 1
ATOM 3275 N N . ALA A 1 416 ? 13.769 11.478 -21.691 1.00 92.12 416 ALA A N 1
ATOM 3276 C CA . ALA A 1 416 ? 14.935 11.750 -22.516 1.00 92.12 416 ALA A CA 1
ATOM 3277 C C . ALA A 1 416 ? 15.863 10.527 -22.465 1.00 92.12 416 ALA A C 1
ATOM 3279 O O . ALA A 1 416 ? 16.319 10.137 -21.388 1.00 92.12 416 ALA A O 1
ATOM 3280 N N . LEU A 1 417 ? 16.102 9.909 -23.621 1.00 85.06 417 LEU A N 1
ATOM 3281 C CA . LEU A 1 417 ? 17.067 8.829 -23.765 1.00 85.06 417 LEU A CA 1
ATOM 3282 C C . LEU A 1 417 ? 18.375 9.413 -24.287 1.00 85.06 417 LEU A C 1
ATOM 3284 O O . LEU A 1 417 ? 18.448 9.858 -25.430 1.00 85.06 417 LEU A O 1
ATOM 3288 N N . THR A 1 418 ? 19.403 9.392 -23.445 1.00 87.94 418 THR A N 1
ATOM 3289 C CA . THR A 1 418 ? 20.766 9.756 -23.837 1.00 87.94 418 THR A CA 1
ATOM 3290 C C . THR A 1 418 ? 21.553 8.476 -24.065 1.00 87.94 418 THR A C 1
ATOM 3292 O O . THR A 1 418 ? 21.781 7.713 -23.127 1.00 87.94 418 THR A O 1
ATOM 3295 N N . VAL A 1 419 ? 21.954 8.232 -25.311 1.00 82.44 419 VAL A N 1
ATOM 3296 C CA . VAL A 1 419 ? 22.770 7.076 -25.692 1.00 82.44 419 VAL A CA 1
ATOM 3297 C C . VAL A 1 419 ? 24.172 7.566 -26.017 1.00 82.44 419 VAL A C 1
ATOM 3299 O O . VAL A 1 419 ? 24.348 8.407 -26.894 1.00 82.44 419 VAL A O 1
ATOM 3302 N N . CYS A 1 420 ? 25.165 7.022 -25.318 1.00 84.31 420 CYS A N 1
ATOM 3303 C CA . CYS A 1 420 ? 26.575 7.279 -25.584 1.00 84.31 420 CYS A CA 1
ATOM 3304 C C . CYS A 1 420 ? 27.249 5.970 -25.987 1.00 84.31 420 CYS A C 1
ATOM 3306 O O . CYS A 1 420 ? 27.073 4.949 -25.319 1.00 84.31 420 CYS A O 1
ATOM 3308 N N . ASN A 1 421 ? 28.040 6.005 -27.058 1.00 83.69 421 ASN A N 1
ATOM 3309 C CA . ASN A 1 421 ? 28.922 4.892 -27.377 1.00 83.69 421 ASN A CA 1
ATOM 3310 C C . ASN A 1 421 ? 29.964 4.745 -26.252 1.00 83.69 421 ASN A C 1
ATOM 3312 O O . ASN A 1 421 ? 30.467 5.741 -25.735 1.00 83.69 421 ASN A O 1
ATOM 3316 N N . LYS A 1 422 ? 30.274 3.504 -25.858 1.00 83.31 422 LYS A N 1
ATOM 3317 C CA . LYS A 1 422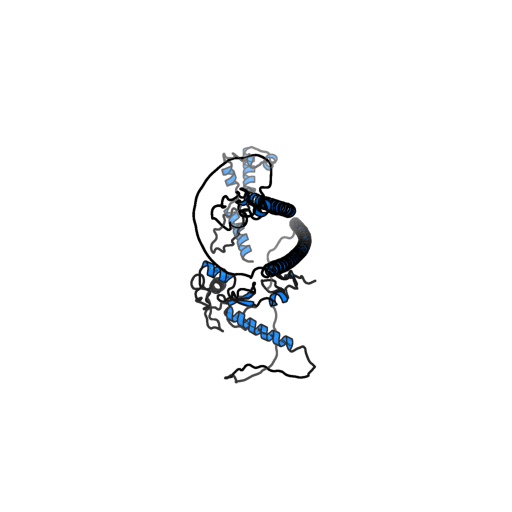 ? 31.318 3.216 -24.863 1.00 83.31 422 LYS A CA 1
ATOM 3318 C C . LYS A 1 422 ? 32.710 3.576 -25.391 1.00 83.31 422 LYS A C 1
ATOM 3320 O O . LYS A 1 422 ? 33.603 3.874 -24.603 1.00 83.31 422 LYS A O 1
ATOM 3325 N N . ASN A 1 423 ? 32.884 3.564 -26.710 1.00 83.69 423 ASN A N 1
ATOM 3326 C CA . ASN A 1 423 ? 34.081 4.084 -27.347 1.00 83.69 423 ASN A CA 1
ATOM 3327 C C . ASN A 1 423 ? 34.029 5.616 -27.344 1.00 83.69 423 ASN A C 1
ATOM 3329 O O . ASN A 1 423 ? 33.099 6.218 -27.881 1.00 83.69 423 ASN A O 1
ATOM 3333 N N . SER A 1 424 ? 35.030 6.237 -26.718 1.00 81.06 424 SER A N 1
ATOM 3334 C CA . SER A 1 424 ? 35.092 7.692 -26.537 1.00 81.06 424 SER A CA 1
ATOM 3335 C C . SER A 1 424 ? 35.286 8.457 -27.847 1.00 81.06 424 SER A C 1
ATOM 3337 O O . SER A 1 424 ? 34.864 9.601 -27.955 1.00 81.06 424 SER A O 1
ATOM 3339 N N . PHE A 1 425 ? 35.936 7.841 -28.832 1.00 85.50 425 PHE A N 1
ATOM 3340 C CA . PHE A 1 425 ? 36.209 8.423 -30.140 1.00 85.50 425 PHE A CA 1
ATOM 3341 C C . PHE A 1 425 ? 36.359 7.321 -31.186 1.00 85.50 425 PHE A C 1
ATOM 3343 O O . PHE A 1 425 ? 36.693 6.171 -30.884 1.00 85.50 425 PHE A O 1
ATOM 3350 N N . ASN A 1 426 ? 36.148 7.694 -32.441 1.00 85.94 426 ASN A N 1
ATOM 3351 C CA . ASN A 1 426 ? 36.383 6.837 -33.581 1.00 85.94 426 ASN A CA 1
ATOM 3352 C C . ASN A 1 426 ? 37.888 6.580 -33.734 1.00 85.94 426 ASN A C 1
ATOM 3354 O O . ASN A 1 426 ? 38.648 7.457 -34.148 1.00 85.94 426 ASN A O 1
ATOM 3358 N N . MET A 1 427 ? 38.306 5.356 -33.412 1.00 84.69 427 MET A N 1
ATOM 3359 C CA . MET A 1 427 ? 39.714 4.961 -33.412 1.00 84.69 427 MET A CA 1
ATOM 3360 C C . MET A 1 427 ? 40.369 5.115 -34.792 1.00 84.69 427 MET A C 1
ATOM 3362 O O . MET A 1 427 ? 41.535 5.486 -34.879 1.00 84.69 427 MET A O 1
ATOM 3366 N N . THR A 1 428 ? 39.621 4.896 -35.878 1.00 86.62 428 THR A N 1
ATOM 3367 C CA . THR A 1 428 ? 40.131 5.065 -37.246 1.00 86.62 428 THR A CA 1
ATOM 3368 C C . THR A 1 428 ? 40.473 6.525 -37.529 1.00 86.62 428 THR A C 1
ATOM 3370 O O . THR A 1 428 ? 41.567 6.814 -38.003 1.00 86.62 428 THR A O 1
ATOM 3373 N N . GLN A 1 429 ? 39.570 7.451 -37.186 1.00 86.31 429 GLN A N 1
ATOM 3374 C CA . GLN A 1 429 ? 39.815 8.889 -37.346 1.00 86.31 429 GLN A CA 1
ATOM 3375 C C . GLN A 1 429 ? 40.959 9.356 -36.444 1.00 86.31 429 GLN A C 1
ATOM 3377 O O . GLN A 1 429 ? 41.841 10.090 -36.875 1.00 86.31 429 GLN A O 1
ATOM 3382 N N . PHE A 1 430 ? 41.002 8.865 -35.208 1.00 88.50 430 PHE A N 1
ATOM 3383 C CA . PHE A 1 430 ? 42.067 9.201 -34.271 1.00 88.50 430 PHE A CA 1
ATOM 3384 C C . PHE A 1 430 ? 43.451 8.768 -34.773 1.00 88.50 430 PHE A C 1
ATOM 3386 O O . PHE A 1 430 ? 44.394 9.556 -34.732 1.00 88.50 430 PHE A O 1
ATOM 3393 N N . ASN A 1 431 ? 43.567 7.554 -35.317 1.00 88.31 431 ASN A N 1
ATOM 3394 C CA . ASN A 1 431 ? 44.820 7.053 -35.878 1.00 88.31 431 ASN A CA 1
ATOM 3395 C C . ASN A 1 431 ? 45.257 7.823 -37.131 1.00 88.31 431 ASN A C 1
ATOM 3397 O O . ASN A 1 431 ? 46.450 8.057 -37.304 1.00 88.31 431 ASN A O 1
ATOM 3401 N N . LEU A 1 432 ? 44.320 8.269 -37.973 1.00 89.31 432 LEU A N 1
ATOM 3402 C CA . LEU A 1 432 ? 44.645 9.124 -39.118 1.00 89.31 432 LEU A CA 1
ATOM 3403 C C . LEU A 1 432 ? 45.242 10.460 -38.670 1.00 89.31 432 LEU A C 1
ATOM 3405 O O . LEU A 1 432 ? 46.290 10.857 -39.169 1.00 89.31 432 LEU A O 1
ATOM 3409 N N . PHE A 1 433 ? 44.634 11.113 -37.678 1.00 88.12 433 PHE A N 1
ATOM 3410 C CA . PHE A 1 433 ? 45.143 12.381 -37.151 1.00 88.12 433 PHE A CA 1
ATOM 3411 C C . PHE A 1 433 ? 46.501 12.213 -36.458 1.00 88.12 433 PHE A C 1
ATOM 3413 O O . PHE A 1 433 ? 47.365 13.078 -36.586 1.00 88.12 433 PHE A O 1
ATOM 3420 N N . LYS A 1 434 ? 46.722 11.090 -35.761 1.00 89.25 434 LYS A N 1
ATOM 3421 C CA . LYS A 1 434 ? 48.040 10.739 -35.211 1.00 89.25 434 LYS A CA 1
ATOM 3422 C C . LYS A 1 434 ? 49.107 10.639 -36.297 1.00 89.25 434 LYS A C 1
ATOM 3424 O O . LYS A 1 434 ? 50.188 11.194 -36.129 1.00 89.25 434 LYS A O 1
ATOM 3429 N N . LEU A 1 435 ? 48.813 9.920 -37.382 1.00 88.44 435 LEU A N 1
ATOM 3430 C CA . LEU A 1 435 ? 49.741 9.734 -38.499 1.00 88.44 435 LEU A CA 1
ATOM 3431 C C . LEU A 1 435 ? 50.031 11.055 -39.213 1.00 88.44 435 LEU A C 1
ATOM 3433 O O . LEU A 1 435 ? 51.176 11.324 -39.559 1.00 88.44 435 LEU A O 1
ATOM 3437 N N . GLU A 1 436 ? 49.017 11.898 -39.381 1.00 88.88 436 GLU A N 1
ATOM 3438 C CA . GLU A 1 436 ? 49.171 13.205 -40.013 1.00 88.88 436 GLU A CA 1
ATOM 3439 C C . GLU A 1 436 ? 50.037 14.154 -39.174 1.00 88.88 436 GLU A C 1
ATOM 3441 O O . GLU A 1 436 ? 50.996 14.734 -39.680 1.00 88.88 436 GLU A O 1
ATOM 3446 N N . LEU A 1 437 ? 49.776 14.245 -37.866 1.00 86.88 437 LEU A N 1
ATOM 3447 C CA . LEU A 1 437 ? 50.606 15.032 -36.953 1.00 86.88 437 LEU A CA 1
ATOM 3448 C C . LEU A 1 437 ? 52.042 14.486 -36.877 1.00 86.88 437 LEU A C 1
ATOM 3450 O O . LEU A 1 437 ? 52.998 15.257 -36.766 1.00 86.88 437 LEU A O 1
ATOM 3454 N N . ALA A 1 438 ? 52.204 13.162 -36.931 1.00 86.81 438 ALA A N 1
ATOM 3455 C CA . ALA A 1 438 ? 53.514 12.522 -36.952 1.00 86.81 438 ALA A CA 1
ATOM 3456 C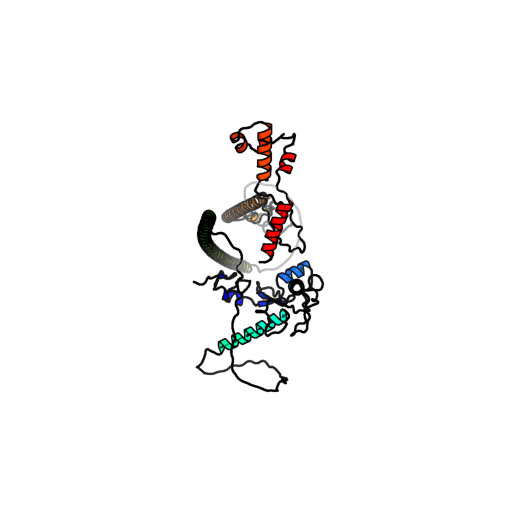 C . ALA A 1 438 ? 54.308 12.866 -38.214 1.00 86.81 438 ALA A C 1
ATOM 3458 O O . ALA A 1 438 ? 55.512 13.105 -38.118 1.00 86.81 438 ALA A O 1
ATOM 3459 N N . PHE A 1 439 ? 53.630 12.942 -39.361 1.00 87.62 439 PHE A N 1
ATOM 3460 C CA . PHE A 1 439 ? 54.212 13.371 -40.626 1.00 87.62 439 PHE A CA 1
ATOM 3461 C C . PHE A 1 439 ? 54.622 14.851 -40.590 1.00 87.62 439 PHE A C 1
ATOM 3463 O O . PHE A 1 439 ? 55.757 15.168 -40.928 1.00 87.62 439 PHE A O 1
ATOM 3470 N N . GLU A 1 440 ? 53.762 15.752 -40.098 1.00 85.00 440 GLU A N 1
ATOM 3471 C CA . GLU A 1 440 ? 54.093 17.186 -39.987 1.00 85.00 440 GLU A CA 1
ATOM 3472 C C . GLU A 1 440 ? 55.278 17.466 -39.049 1.00 85.00 440 GLU A C 1
ATOM 3474 O O . GLU A 1 440 ? 56.041 18.407 -39.269 1.00 85.00 440 GLU A O 1
ATOM 3479 N N . ARG A 1 441 ? 55.437 16.666 -37.988 1.00 85.12 441 ARG A N 1
ATOM 3480 C CA . ARG A 1 441 ? 56.471 16.866 -36.959 1.00 85.12 441 ARG A CA 1
ATOM 3481 C C . ARG A 1 441 ? 57.675 15.925 -37.077 1.00 85.12 441 ARG A C 1
ATOM 3483 O O . ARG A 1 441 ? 58.532 15.969 -36.197 1.00 85.12 441 ARG A O 1
ATOM 3490 N N . ASN A 1 442 ? 57.754 15.089 -38.119 1.00 85.12 442 ASN A N 1
ATOM 3491 C CA . ASN A 1 442 ? 58.781 14.045 -38.284 1.00 85.12 442 ASN A CA 1
ATOM 3492 C C . ASN A 1 442 ? 58.986 13.190 -37.013 1.00 85.12 442 ASN A C 1
ATOM 3494 O O . ASN A 1 442 ? 60.109 12.952 -36.565 1.00 85.12 442 ASN A O 1
ATOM 3498 N N . LEU A 1 443 ? 57.887 12.749 -36.397 1.00 83.31 443 LEU A N 1
ATOM 3499 C CA . LEU A 1 443 ? 57.921 11.946 -35.172 1.00 83.31 443 LEU A CA 1
ATOM 3500 C C . LEU A 1 443 ? 58.193 10.469 -35.485 1.00 83.31 443 LEU A C 1
ATOM 3502 O O . LEU A 1 443 ? 57.692 9.915 -36.462 1.00 83.31 443 LEU A O 1
ATOM 3506 N N . SER A 1 444 ? 58.965 9.806 -34.620 1.00 82.12 444 SER A N 1
ATOM 3507 C CA . SER A 1 444 ? 59.225 8.368 -34.739 1.00 82.12 444 SER A CA 1
ATOM 3508 C C . SER A 1 444 ? 57.965 7.543 -34.459 1.00 82.12 444 SER A C 1
ATOM 3510 O O . SER A 1 444 ? 57.121 7.937 -33.654 1.00 82.12 444 SER A O 1
ATOM 3512 N N . HIS A 1 445 ? 57.867 6.356 -35.066 1.00 76.69 445 HIS A N 1
ATOM 3513 C CA . HIS A 1 445 ? 56.716 5.449 -34.925 1.00 76.69 445 HIS A CA 1
ATOM 3514 C C . HIS A 1 445 ? 56.347 5.154 -33.456 1.00 76.69 445 HIS A C 1
ATOM 3516 O O . HIS A 1 445 ? 55.174 5.137 -33.092 1.00 76.69 445 HIS A O 1
ATOM 3522 N N . TYR A 1 446 ? 57.354 5.024 -32.585 1.00 75.25 446 TYR A N 1
ATOM 3523 C CA . TYR A 1 446 ? 57.177 4.799 -31.146 1.00 75.25 446 TYR A CA 1
ATOM 3524 C C . TYR A 1 446 ? 56.445 5.957 -30.435 1.00 75.25 446 TYR A C 1
ATOM 3526 O O . TYR A 1 446 ? 55.637 5.758 -29.522 1.00 75.25 446 TYR A O 1
ATOM 3534 N N . HIS A 1 447 ? 56.679 7.192 -30.882 1.00 77.12 447 HIS A N 1
ATOM 3535 C CA . HIS A 1 447 ? 55.993 8.367 -30.350 1.00 77.12 447 HIS A CA 1
ATOM 3536 C C . HIS A 1 447 ? 54.537 8.461 -30.854 1.00 77.12 447 HIS A C 1
ATOM 3538 O O . HIS A 1 447 ? 53.677 9.017 -30.172 1.00 77.12 447 HIS A O 1
ATOM 3544 N N . VAL A 1 448 ? 54.226 7.899 -32.026 1.00 80.38 448 VAL A N 1
ATOM 3545 C CA . VAL A 1 448 ? 52.865 7.888 -32.595 1.00 80.38 448 VAL A CA 1
ATOM 3546 C C . VAL A 1 448 ? 51.943 6.938 -31.827 1.00 80.38 448 VAL A C 1
ATOM 3548 O O . VAL A 1 448 ? 50.804 7.286 -31.495 1.00 80.38 448 VAL A O 1
ATOM 3551 N N . GLU A 1 449 ? 52.441 5.752 -31.477 1.00 79.56 449 GLU A N 1
ATOM 3552 C CA . GLU A 1 449 ? 51.673 4.763 -30.710 1.00 79.56 449 GLU A CA 1
ATOM 3553 C C . GLU A 1 449 ? 51.317 5.272 -29.308 1.00 79.56 449 GLU A C 1
ATOM 3555 O O . GLU A 1 449 ? 50.167 5.153 -28.882 1.00 79.56 449 GLU A O 1
ATOM 3560 N N . SER A 1 450 ? 52.261 5.936 -28.638 1.00 81.81 450 SER A N 1
ATOM 3561 C CA . SER A 1 450 ? 52.086 6.488 -27.285 1.00 81.81 450 SER A CA 1
ATOM 3562 C C . SER A 1 450 ? 51.277 7.792 -27.220 1.00 81.81 450 SER A C 1
ATOM 3564 O O . SER A 1 450 ? 50.901 8.229 -26.131 1.00 81.81 450 SER A O 1
ATOM 3566 N N . MET A 1 451 ? 50.971 8.401 -28.367 1.00 81.56 451 MET A N 1
ATOM 3567 C CA . MET A 1 451 ? 50.267 9.679 -28.444 1.00 81.56 451 MET A CA 1
ATOM 3568 C C . MET A 1 451 ? 48.832 9.578 -27.903 1.00 81.56 451 MET A C 1
ATOM 3570 O O . MET A 1 451 ? 48.062 8.687 -28.275 1.00 81.56 451 MET A O 1
ATOM 3574 N N . GLY A 1 452 ? 48.454 10.499 -27.024 1.00 82.44 452 GLY A N 1
ATOM 3575 C CA . GLY A 1 452 ? 47.113 10.600 -26.460 1.00 82.44 452 GLY A CA 1
ATOM 3576 C C . GLY A 1 452 ? 46.288 11.706 -27.115 1.00 82.44 452 GLY A C 1
ATOM 3577 O O . GLY A 1 452 ? 46.796 12.546 -27.849 1.00 82.44 452 GLY A O 1
ATOM 3578 N N . LEU A 1 453 ? 44.994 11.759 -26.788 1.00 83.38 453 LEU A N 1
ATOM 3579 C CA . LEU A 1 453 ? 44.083 12.799 -27.288 1.00 83.38 453 LEU A CA 1
ATOM 3580 C C . LEU A 1 453 ? 44.569 14.225 -26.973 1.00 83.38 453 LEU A C 1
ATOM 3582 O O . LEU A 1 453 ? 44.394 15.132 -27.780 1.00 83.38 453 LEU A O 1
ATOM 3586 N N . LYS A 1 454 ? 45.210 14.408 -25.813 1.00 84.25 454 LYS A N 1
ATOM 3587 C CA . LYS A 1 454 ? 45.771 15.689 -25.360 1.00 84.25 454 LYS A CA 1
ATOM 3588 C C . LYS A 1 454 ? 46.834 16.255 -26.309 1.00 84.25 454 LYS A C 1
ATOM 3590 O O . LYS A 1 454 ? 46.938 17.469 -26.430 1.00 84.25 454 LYS A O 1
ATOM 3595 N N . ASP A 1 455 ? 47.575 15.387 -26.995 1.00 85.69 455 ASP A N 1
ATOM 3596 C CA . ASP A 1 455 ? 48.698 15.778 -27.852 1.00 85.69 455 ASP A CA 1
ATOM 3597 C C . ASP A 1 455 ? 48.218 16.280 -29.228 1.00 85.69 455 ASP A C 1
ATOM 3599 O O . ASP A 1 455 ? 48.961 16.955 -29.939 1.00 85.69 455 ASP A O 1
ATOM 3603 N N . LEU A 1 456 ? 46.957 15.989 -29.577 1.00 84.06 456 LEU A N 1
ATOM 3604 C CA . LEU A 1 456 ? 46.279 16.471 -30.783 1.00 84.06 456 LEU A CA 1
ATOM 3605 C C . LEU A 1 456 ? 45.557 17.813 -30.561 1.00 84.06 456 LEU A C 1
ATOM 3607 O O . LEU A 1 456 ? 45.072 18.417 -31.519 1.00 84.06 456 LEU A O 1
ATOM 3611 N N . ILE A 1 457 ? 45.448 18.300 -29.320 1.00 86.06 457 ILE A N 1
ATOM 3612 C CA . ILE A 1 457 ? 44.787 19.581 -29.034 1.00 86.06 457 ILE A CA 1
ATOM 3613 C C . ILE A 1 457 ? 45.639 20.717 -29.616 1.00 86.06 457 ILE A C 1
ATOM 3615 O O . ILE A 1 457 ? 46.830 20.816 -29.334 1.00 86.06 457 ILE A O 1
ATOM 3619 N N . GLY A 1 458 ? 45.032 21.578 -30.437 1.00 82.56 458 GLY A N 1
ATOM 3620 C CA . GLY A 1 458 ? 45.734 22.642 -31.161 1.00 82.56 458 GLY A CA 1
ATOM 3621 C C . GLY A 1 458 ? 46.323 22.213 -32.510 1.00 82.56 458 GLY A C 1
ATOM 3622 O O . GLY A 1 458 ? 46.802 23.068 -33.256 1.00 82.56 458 GLY A O 1
ATOM 3623 N N . PHE A 1 459 ? 46.247 20.927 -32.877 1.00 83.88 459 PHE A N 1
ATOM 3624 C CA . PHE A 1 459 ? 46.560 20.482 -34.237 1.00 83.88 459 PHE A CA 1
ATOM 3625 C C . PHE A 1 459 ? 45.605 21.146 -35.237 1.00 83.88 459 PHE A C 1
ATOM 3627 O O . PHE A 1 459 ? 44.403 21.249 -34.977 1.00 83.88 459 PHE A O 1
ATOM 3634 N N . ARG A 1 460 ? 46.143 21.665 -36.350 1.00 85.12 460 ARG A N 1
ATOM 3635 C CA . ARG A 1 460 ? 45.415 22.515 -37.316 1.00 85.12 460 ARG A CA 1
ATOM 3636 C C . ARG A 1 460 ? 44.697 23.730 -36.691 1.00 85.12 460 ARG A C 1
ATOM 3638 O O . ARG A 1 460 ? 43.725 24.228 -37.250 1.00 85.12 460 ARG A O 1
ATOM 3645 N N . GLY A 1 461 ? 45.135 24.198 -35.518 1.00 86.19 461 GLY A N 1
ATOM 3646 C CA . GLY A 1 461 ? 44.492 25.303 -34.797 1.00 86.19 461 GLY A CA 1
ATOM 3647 C C . GLY A 1 461 ? 43.123 24.961 -34.195 1.00 86.19 461 GLY A C 1
ATOM 3648 O O . GLY A 1 461 ? 42.378 25.866 -33.825 1.00 86.19 461 GLY A O 1
ATOM 3649 N N . MET A 1 462 ? 42.765 23.675 -34.097 1.00 87.81 462 MET A N 1
ATOM 3650 C CA . MET A 1 462 ? 41.471 23.263 -33.554 1.00 87.81 462 MET A CA 1
ATOM 3651 C C . MET A 1 462 ? 41.430 23.340 -32.028 1.00 87.81 462 MET A C 1
ATOM 3653 O O . MET A 1 462 ? 42.324 22.861 -31.324 1.00 87.81 462 MET A O 1
ATOM 3657 N N . ASN A 1 463 ? 40.313 23.847 -31.512 1.00 89.25 463 ASN A N 1
ATOM 3658 C CA . ASN A 1 463 ? 39.989 23.787 -30.090 1.00 89.25 463 ASN A CA 1
ATOM 3659 C C . ASN A 1 463 ? 39.535 22.374 -29.686 1.00 89.25 463 ASN A C 1
ATOM 3661 O O . ASN A 1 463 ? 39.030 21.613 -30.512 1.00 89.25 463 ASN A O 1
ATOM 3665 N N . ALA A 1 464 ? 39.616 22.039 -28.393 1.00 87.44 464 ALA A N 1
ATOM 3666 C CA . ALA A 1 464 ? 39.262 20.707 -27.882 1.00 87.44 464 ALA A CA 1
ATOM 3667 C C . ALA A 1 464 ? 37.854 20.231 -28.301 1.00 87.44 464 ALA A C 1
ATOM 3669 O O . ALA A 1 464 ? 37.673 19.061 -28.625 1.00 87.44 464 ALA A O 1
ATOM 3670 N N . LYS A 1 465 ? 36.871 21.142 -28.369 1.00 88.88 465 LYS A N 1
ATOM 3671 C CA . LYS A 1 465 ? 35.520 20.828 -28.861 1.00 88.88 465 LYS A CA 1
ATOM 3672 C C . LYS A 1 465 ? 35.508 20.457 -30.349 1.00 88.88 465 LYS A C 1
ATOM 3674 O O . LYS A 1 465 ? 34.861 19.491 -30.723 1.00 88.88 465 LYS A O 1
ATOM 3679 N N . GLN A 1 466 ? 36.219 21.207 -31.189 1.00 89.94 466 GLN A N 1
ATOM 3680 C CA . GLN A 1 466 ? 36.274 20.955 -32.636 1.00 89.94 466 GLN A CA 1
ATOM 3681 C C . GLN A 1 466 ? 37.003 19.643 -32.949 1.00 89.94 466 GLN A C 1
ATOM 3683 O O . GLN A 1 466 ? 36.574 18.885 -33.820 1.00 89.94 466 GLN A O 1
ATOM 3688 N N . LEU A 1 467 ? 38.065 19.347 -32.193 1.00 89.25 467 LEU A N 1
ATOM 3689 C CA . LEU A 1 467 ? 38.754 18.062 -32.253 1.00 89.25 467 LEU A CA 1
ATOM 3690 C C . LEU A 1 467 ? 37.817 16.918 -31.839 1.00 89.25 467 LEU A C 1
ATOM 3692 O O . LEU A 1 467 ? 37.749 15.903 -32.526 1.00 89.25 467 LEU A O 1
ATOM 3696 N N . TRP A 1 468 ? 37.058 17.098 -30.753 1.00 87.38 468 TRP A N 1
ATOM 3697 C CA . TRP A 1 468 ? 36.075 16.114 -30.303 1.00 87.38 468 TRP A CA 1
ATOM 3698 C C . TRP A 1 468 ? 34.980 15.871 -31.343 1.00 87.38 468 TRP A C 1
ATOM 3700 O O . TRP A 1 468 ? 34.701 14.722 -31.654 1.00 87.38 468 TRP A O 1
ATOM 3710 N N . ASP A 1 469 ? 34.412 16.924 -31.934 1.00 88.19 469 ASP A N 1
ATOM 3711 C CA . ASP A 1 469 ? 33.373 16.811 -32.965 1.00 88.19 469 ASP A CA 1
ATOM 3712 C C . ASP A 1 469 ? 33.888 16.073 -34.224 1.00 88.19 469 ASP A C 1
ATOM 3714 O O . ASP A 1 469 ? 33.128 15.356 -34.869 1.00 88.19 469 ASP A O 1
ATOM 3718 N N . SER A 1 470 ? 35.187 16.184 -34.537 1.00 87.12 470 SER A N 1
ATOM 3719 C CA . SER A 1 470 ? 35.827 15.495 -35.675 1.00 87.12 470 SER A CA 1
ATOM 3720 C C . SER A 1 470 ? 36.165 14.027 -35.388 1.00 87.12 470 SER A C 1
ATOM 3722 O O . SER A 1 470 ? 36.156 13.188 -36.288 1.00 87.12 470 SER A O 1
ATOM 3724 N N . LEU A 1 471 ? 36.478 13.710 -34.129 1.00 88.44 471 LEU A N 1
ATOM 3725 C CA . LEU A 1 471 ? 36.784 12.355 -33.668 1.00 88.44 471 LEU A CA 1
ATOM 3726 C C . LEU A 1 471 ? 35.544 11.602 -33.167 1.00 88.44 471 LEU A C 1
ATOM 3728 O O . LEU A 1 471 ? 35.621 10.398 -32.916 1.00 88.44 471 LEU A O 1
ATOM 3732 N N . ALA A 1 472 ? 34.414 12.286 -33.000 1.00 86.94 472 ALA A N 1
ATOM 3733 C CA . ALA A 1 472 ? 33.174 11.702 -32.523 1.00 86.94 472 ALA A CA 1
ATOM 3734 C C . ALA A 1 472 ? 32.651 10.625 -33.483 1.00 86.94 472 ALA A C 1
ATOM 3736 O O . ALA A 1 472 ? 32.881 10.632 -34.694 1.00 86.94 472 ALA A O 1
ATOM 3737 N N . HIS A 1 473 ? 31.914 9.670 -32.922 1.00 86.56 473 HIS A N 1
ATOM 3738 C CA . HIS A 1 473 ? 31.175 8.712 -33.731 1.00 86.56 473 HIS A CA 1
ATOM 3739 C C . HIS A 1 473 ? 30.010 9.403 -34.445 1.00 86.56 473 HIS A C 1
ATOM 3741 O O . HIS A 1 473 ? 29.314 10.224 -33.851 1.00 86.56 473 HIS A O 1
ATOM 3747 N N . ASP A 1 474 ? 29.772 9.023 -35.701 1.00 84.88 474 ASP A N 1
ATOM 3748 C CA . ASP A 1 474 ? 28.640 9.526 -36.476 1.00 84.88 474 ASP A CA 1
ATOM 3749 C C . ASP A 1 474 ? 27.317 9.054 -35.838 1.00 84.88 474 ASP A C 1
ATOM 3751 O O . ASP A 1 474 ? 27.059 7.841 -35.791 1.00 84.88 474 ASP A O 1
ATOM 3755 N N . PRO A 1 475 ? 26.469 9.977 -35.349 1.00 81.81 475 PRO A N 1
ATOM 3756 C CA . PRO A 1 475 ? 25.220 9.619 -34.692 1.00 81.81 475 PRO A CA 1
ATOM 3757 C C . PRO A 1 475 ? 24.273 8.861 -35.628 1.00 81.81 475 PRO A C 1
ATOM 3759 O O . PRO A 1 475 ? 23.555 7.979 -35.166 1.00 81.81 475 PRO A O 1
ATOM 3762 N N . ASN A 1 476 ? 24.298 9.121 -36.940 1.00 84.25 476 ASN A N 1
ATOM 3763 C CA . ASN A 1 476 ? 23.401 8.457 -37.890 1.00 84.25 476 ASN A CA 1
ATOM 3764 C C . ASN A 1 476 ? 23.733 6.970 -38.044 1.00 84.25 476 ASN A C 1
ATOM 3766 O O . ASN A 1 476 ? 22.828 6.140 -38.135 1.00 84.25 476 ASN A O 1
ATOM 3770 N N . LYS A 1 477 ? 25.024 6.617 -38.013 1.00 80.75 477 LYS A N 1
ATOM 3771 C CA . LYS A 1 477 ? 25.466 5.215 -38.049 1.00 80.75 477 LYS A CA 1
ATOM 3772 C C . LYS A 1 477 ? 25.065 4.470 -36.779 1.00 80.75 477 LYS A C 1
ATOM 3774 O O . LYS A 1 477 ? 24.536 3.367 -36.868 1.00 80.75 477 LYS A O 1
ATOM 3779 N N . ILE A 1 478 ? 25.231 5.107 -35.616 1.00 80.00 478 ILE A N 1
ATOM 3780 C CA . ILE A 1 478 ? 24.814 4.536 -34.326 1.00 80.00 478 ILE A CA 1
ATOM 3781 C C . ILE A 1 478 ? 23.294 4.313 -34.295 1.00 80.00 478 ILE A C 1
ATOM 3783 O O . ILE A 1 478 ? 22.830 3.270 -33.839 1.00 80.00 478 ILE A O 1
ATOM 3787 N N . ILE A 1 479 ? 22.510 5.273 -34.795 1.00 81.88 479 ILE A N 1
ATOM 3788 C CA . ILE A 1 479 ? 21.045 5.179 -34.832 1.00 81.88 479 ILE A CA 1
ATOM 3789 C C . ILE A 1 479 ? 20.584 4.039 -35.748 1.00 81.88 479 ILE A C 1
ATOM 3791 O O . ILE A 1 479 ? 19.667 3.311 -35.378 1.00 81.88 479 ILE A O 1
ATOM 3795 N N . LEU A 1 480 ? 21.212 3.852 -36.913 1.00 81.19 480 LEU A N 1
ATOM 3796 C CA . LEU A 1 480 ? 20.879 2.756 -37.828 1.00 81.19 480 LEU A CA 1
ATOM 3797 C C . LEU A 1 480 ? 21.146 1.382 -37.203 1.00 81.19 480 LEU A C 1
ATOM 3799 O O . LEU A 1 480 ? 20.275 0.515 -37.254 1.00 81.19 480 LEU A O 1
ATOM 3803 N N . GLU A 1 481 ? 22.300 1.191 -36.558 1.00 73.62 481 GLU A N 1
ATOM 3804 C CA . GLU A 1 481 ? 22.600 -0.050 -35.829 1.00 73.62 481 GLU A CA 1
ATOM 3805 C C . GLU A 1 481 ? 21.614 -0.285 -34.681 1.00 73.62 481 GLU A C 1
ATOM 3807 O O . GLU A 1 481 ? 21.099 -1.391 -34.509 1.00 73.62 481 GLU A O 1
ATOM 3812 N N . PHE A 1 482 ? 21.279 0.766 -33.933 1.00 71.38 482 PHE A N 1
ATOM 3813 C CA . PHE A 1 482 ? 20.302 0.687 -32.854 1.00 71.38 482 PHE A CA 1
ATOM 3814 C C . PHE A 1 482 ? 18.905 0.302 -33.363 1.00 71.38 482 PHE A C 1
ATOM 3816 O O . PHE A 1 482 ? 18.269 -0.590 -32.800 1.00 71.38 482 PHE A O 1
ATOM 3823 N N . LEU A 1 483 ? 18.431 0.918 -34.450 1.00 75.88 483 LEU A N 1
ATOM 3824 C CA . LEU A 1 483 ? 17.140 0.592 -35.060 1.00 75.88 483 LEU A CA 1
ATOM 3825 C C . LEU A 1 483 ? 17.107 -0.842 -35.595 1.00 75.88 483 LEU A C 1
ATOM 3827 O O . LEU A 1 483 ? 16.089 -1.514 -35.433 1.00 75.88 483 LEU A O 1
ATOM 3831 N N . LEU A 1 484 ? 18.202 -1.341 -36.172 1.00 69.38 484 LEU A N 1
ATOM 3832 C CA . LEU A 1 484 ? 18.310 -2.734 -36.618 1.00 69.38 484 LEU A CA 1
ATOM 3833 C C . LEU A 1 484 ? 18.232 -3.719 -35.443 1.00 69.38 484 LEU A C 1
ATOM 3835 O O . LEU A 1 484 ? 17.534 -4.729 -35.531 1.00 69.38 484 LEU A O 1
ATOM 3839 N N . ILE A 1 485 ? 18.886 -3.420 -34.319 1.00 65.62 485 ILE A N 1
ATOM 3840 C CA . ILE A 1 485 ? 18.836 -4.255 -33.109 1.00 65.62 485 ILE A CA 1
ATOM 3841 C C . ILE A 1 485 ? 17.425 -4.255 -32.500 1.00 65.62 485 ILE A C 1
ATOM 3843 O O . ILE A 1 485 ? 16.889 -5.316 -32.180 1.00 65.62 485 ILE A O 1
ATOM 3847 N N . VAL A 1 486 ? 16.791 -3.085 -32.377 1.00 64.94 486 VAL A N 1
ATOM 3848 C CA . VAL A 1 486 ? 15.439 -2.959 -31.805 1.00 64.94 486 VAL A CA 1
ATOM 3849 C C . VAL A 1 486 ? 14.386 -3.611 -32.703 1.00 64.94 486 VAL A C 1
ATOM 3851 O O . VAL A 1 486 ? 13.514 -4.324 -32.205 1.00 64.94 486 VAL A O 1
ATOM 3854 N N . SER A 1 487 ? 14.488 -3.445 -34.024 1.00 63.09 487 SER A N 1
ATOM 3855 C CA . SER A 1 487 ? 13.562 -4.073 -34.978 1.00 63.09 487 SER A CA 1
ATOM 3856 C C . SER A 1 487 ? 13.624 -5.600 -34.902 1.00 63.09 487 SER A C 1
ATOM 3858 O O . SER A 1 487 ? 12.583 -6.251 -34.919 1.00 63.09 487 SER A O 1
ATOM 3860 N N . ASN A 1 488 ? 14.817 -6.174 -34.710 1.00 55.75 488 ASN A N 1
ATOM 3861 C CA . ASN A 1 488 ? 14.986 -7.616 -34.512 1.00 55.75 488 ASN A CA 1
ATOM 3862 C C . ASN A 1 488 ? 14.456 -8.115 -33.154 1.00 55.75 488 ASN A C 1
ATOM 3864 O O . ASN A 1 488 ? 13.980 -9.244 -33.071 1.00 55.75 488 ASN A O 1
ATOM 3868 N N . LEU A 1 489 ? 14.472 -7.288 -32.102 1.00 52.38 489 LEU A N 1
ATOM 3869 C CA . LEU A 1 489 ? 13.889 -7.640 -30.799 1.00 52.38 489 LEU A CA 1
ATOM 3870 C C . LEU A 1 489 ? 12.354 -7.597 -30.771 1.00 52.38 489 LEU A C 1
ATOM 3872 O O . LEU A 1 489 ? 11.760 -8.227 -29.906 1.00 52.38 489 LEU A O 1
ATOM 3876 N N . THR A 1 490 ? 11.707 -6.860 -31.678 1.00 46.94 490 THR A N 1
ATOM 3877 C CA . THR A 1 490 ? 10.235 -6.706 -31.688 1.00 46.94 490 THR A CA 1
ATOM 3878 C C . THR A 1 490 ? 9.523 -7.845 -32.437 1.00 46.94 490 THR A C 1
ATOM 3880 O O . THR A 1 490 ? 8.296 -7.896 -32.470 1.00 46.94 490 THR A O 1
ATOM 3883 N N . ILE A 1 491 ? 10.290 -8.747 -33.059 1.00 46.38 491 ILE A N 1
ATOM 3884 C CA . ILE A 1 491 ? 9.802 -9.904 -33.830 1.00 46.38 491 ILE A CA 1
ATOM 3885 C C . ILE A 1 491 ? 9.782 -11.195 -32.971 1.00 46.38 491 ILE A C 1
ATOM 3887 O O . ILE A 1 491 ? 9.298 -12.231 -33.425 1.00 46.38 491 ILE A O 1
ATOM 3891 N N . ILE A 1 492 ? 10.234 -11.131 -31.710 1.00 37.31 492 ILE A N 1
ATOM 3892 C CA . ILE A 1 492 ? 10.136 -12.198 -30.693 1.00 37.31 492 ILE A CA 1
ATOM 3893 C C . ILE A 1 492 ? 9.085 -11.794 -29.659 1.00 37.31 492 ILE A C 1
ATOM 3895 O O . ILE A 1 492 ? 8.281 -12.672 -29.265 1.00 37.31 492 ILE A O 1
#

Solvent-accessible surface area (backbone atoms only — not comparable to full-atom values): 31455 Å² total; per-residue (Å²): 131,84,73,64,41,59,13,74,79,79,58,52,73,37,50,66,90,57,32,40,89,92,67,33,29,37,65,68,65,50,70,74,34,66,76,42,54,15,74,43,77,61,49,75,46,70,57,89,62,98,83,63,92,68,46,53,44,73,71,57,47,51,44,36,76,74,57,40,84,43,40,55,8,75,42,72,64,40,44,36,5,58,63,76,55,44,19,68,68,57,53,54,45,35,75,73,43,40,75,62,37,64,8,74,83,79,67,37,46,43,9,60,66,67,92,57,85,88,81,64,59,65,85,78,48,56,48,19,69,68,56,47,53,53,49,54,52,53,54,53,53,54,61,58,54,60,66,62,74,79,72,83,84,88,86,87,83,91,84,88,85,88,86,87,83,91,82,89,88,86,86,88,88,86,89,83,84,88,81,92,84,87,87,83,87,84,89,84,84,90,83,81,85,85,84,86,85,86,80,93,73,84,92,82,60,72,66,62,56,52,52,53,51,52,51,51,49,52,50,51,52,52,52,52,50,51,55,54,50,52,52,54,50,52,52,51,50,50,52,52,53,50,53,51,52,50,53,50,52,52,51,52,53,49,54,49,51,54,50,51,52,49,51,53,50,50,53,51,51,51,54,49,52,51,50,53,53,50,54,51,50,52,54,50,53,53,52,51,55,59,53,67,69,68,74,78,80,84,86,87,86,87,88,88,89,86,91,84,91,85,84,91,84,92,87,83,89,84,90,83,82,82,80,93,64,67,76,64,56,71,71,68,77,76,76,84,81,75,94,74,81,72,75,66,75,76,72,62,79,68,62,74,52,95,49,90,65,43,45,53,48,77,43,100,54,57,72,70,57,22,55,54,45,48,51,52,51,51,53,54,49,53,53,50,52,51,54,50,49,55,52,52,53,52,56,74,66,61,79,79,81,85,80,87,76,92,75,92,69,96,74,76,84,79,75,90,80,86,84,76,71,91,63,86,48,34,63,69,56,48,51,51,53,41,53,51,54,28,61,79,66,72,52,54,72,74,59,49,73,72,55,52,77,77,76,53,54,49,53,97,74,32,51,66,67,58,49,46,68,68,26,41,70,61,64,68,61,54,48,52,55,49,50,54,54,51,58,62,60,74,76,114

Mean predicted aligned error: 24.51 Å